Protein AF-A0A4S2LRG3-F1 (afdb_monomer_lite)

InterPro domains:
  IPR056852 A-kinase anchor protein 17A/B [PTHR12484] (19-216)

Radius of gyration: 54.07 Å; chains: 1; bounding box: 150×63×189 Å

Sequence (491 aa):
MDLGTNTERVDGAPELRVLAKAYNLYLKPIARVNLTVQLPTLHDTSGQIRSFTTWEVIEKLRQLCPGILSPPTNIRVLRTTREFVRLIAELECKADVKRVVTSLDSQYIKLSGFPQNLHVRASEASPDCPRRHDWESFFRDAKDMDETKPGERPDTLLISGLPVRWFAQSSVPDVNKGIPITDQKLDRPNLSVVKAVFETFGAVRVVDIPMLDPVQNPSCVDEYLDELSGVPSTQLARPPEPVKNGSKEETVGGFGKIGPDTISVVTNDVRMLSRIPDSIINATLGSVSPDEQSKSSSTLSPLTFEAYVQYSDYTGFTKAMEGLRGQKLVYAPEHATAPASLNDVAKTKLYFTAELKLDFDRNKHLSKSAIYARQTERKRLIQIAHHRREEAKVAAEAEAERRRLIEESKRKAEERRRAETLALEAEQAAKRAAKAERKKQRAIERCKQEKDSLLKQKIMLDERRRLLAMRKVEAIRLVTFLFKRIQLLRR

Organism: Opisthorchis felineus (NCBI:txid147828)

Secondary structure (DSSP, 8-state):
----------TTS--PEEEEGGGTEEEEE-EEEEEEEEPPPS--TT-------HHHHHHHHHHHSHHHHSTT-EEEEEEE-SSEEEEEEEESSHHHHHHHHHHHTTEEE--TT-SSPEEEEEEEPPPSS--HHHHHHHHHH-TT--TTSTTSSTTEEEEEEEEGGGGS------TT------GGGTTS--HHHHHHHHGGGS-EEEEE-GGG-TTT-GGGHHHHHHHHHSS-GGGS-PPPPPP----------------TTSEEEE-S-GGGGGGS-HHHHHHHH----GGGTT-----PPPSEEEEEEEESSHHHHHHHHHHHTTEEEEE--SS----TT-TTTTTS--EEEEEPEEEE-SS-TTSHHHHHHHHHHHHHHHHHHHHHHHHHHHHHHHHHHHHHHHHHHHHHHHHHHHHHHHHHHHHHHHHHHHHHHHHHHHHHHHHHHHHHHHHHHHHHHHHHHHHHHHHHHHHHHHHHHHHHHHHTT--

Foldseek 3Di:
DDPPQPQDPPPPAPRWGDLDVVLQKTKAFWWKKKKKKFADQPDDPPPDDDDFDVVQVLVQLCVLPVVWSPPPWDKAFPDDDSTITIIMTTGRDNVVLVVSQVRQAQDWGDTPPDPDTIGMHMDTDFFQEDDPCRQVVLLVVDPPADCVFFLSHLFKKKKWLAFAQSQADDDPPPVPDPDPDPPVRSSGGDLVSVLVSLCSLPAWDDKDFQCCQCLNHVVCLQVVLCVLLVHHPVPDDDDDDDDDDDDDDDDPPPPDDDDPPFKDKDDPDPVCVVVDPVVLVCSRQNDPDPPPPPDPDDDDDDRITMMMTGHPDSSSSNSSSVVPGSIKMKRWDPFRPDPPPDVPPRPGTMIMTGDMHMYTDPPSCVTPVNVVVSVVVVVVSSVVSNVSNVVVVVVVVVVVVVVVVVVVVVVVVVVVVVVVVVVVVVVVVVVVVVVVVVVVVVVVVVVVVVVVVVVVVVVVVVVVVVVVVVVVVVVVVVVVVVVVVVVVPPD

Structure (mmCIF, N/CA/C/O backbone):
data_AF-A0A4S2LRG3-F1
#
_entry.id   AF-A0A4S2LRG3-F1
#
loop_
_atom_site.group_PDB
_atom_site.id
_atom_site.type_symbol
_atom_site.label_atom_id
_atom_site.label_alt_id
_atom_site.label_comp_id
_atom_site.label_asym_id
_atom_site.label_entity_id
_atom_site.label_seq_id
_atom_site.pdbx_PDB_ins_code
_atom_site.Cartn_x
_atom_site.Cartn_y
_atom_site.Cartn_z
_atom_site.occupancy
_atom_site.B_iso_or_equiv
_atom_site.auth_seq_id
_atom_site.auth_comp_id
_atom_site.auth_asym_id
_atom_site.auth_atom_id
_atom_site.pdbx_PDB_model_num
ATOM 1 N N . MET A 1 1 ? -30.121 -10.579 9.349 1.00 28.56 1 MET A N 1
ATOM 2 C CA . MET A 1 1 ? -29.951 -11.864 8.645 1.00 28.56 1 MET A CA 1
ATOM 3 C C . MET A 1 1 ? -28.549 -12.337 8.941 1.00 28.56 1 MET A C 1
ATOM 5 O O . MET A 1 1 ? -27.613 -11.598 8.650 1.00 28.56 1 MET A O 1
ATOM 9 N N . ASP A 1 2 ? -28.457 -13.475 9.622 1.00 28.33 2 ASP A N 1
ATOM 10 C CA . ASP A 1 2 ? -27.223 -14.087 10.108 1.00 28.33 2 ASP A CA 1
ATOM 11 C C . ASP A 1 2 ? -26.171 -14.189 9.006 1.00 28.33 2 ASP A C 1
ATOM 13 O O . ASP A 1 2 ? -26.384 -14.822 7.972 1.00 28.33 2 ASP A O 1
ATOM 17 N N . LEU A 1 3 ? -25.011 -13.579 9.246 1.00 35.19 3 LEU A N 1
ATOM 18 C CA . LEU A 1 3 ? -23.785 -14.004 8.590 1.00 35.19 3 LEU A CA 1
ATOM 19 C C . LEU A 1 3 ? -23.513 -15.408 9.124 1.00 35.19 3 LEU A C 1
ATOM 21 O O . LEU A 1 3 ? -23.169 -15.537 10.294 1.00 35.19 3 LEU A O 1
ATOM 25 N N . GLY A 1 4 ? -23.711 -16.438 8.298 1.00 33.06 4 GLY A N 1
ATOM 26 C CA . GLY A 1 4 ? -23.387 -17.820 8.643 1.00 33.06 4 GLY A CA 1
ATOM 27 C C . GLY A 1 4 ? -21.977 -17.893 9.221 1.00 33.06 4 GLY A C 1
ATOM 28 O O . GLY A 1 4 ? -20.984 -17.754 8.505 1.00 33.06 4 GLY A O 1
ATOM 29 N N . THR A 1 5 ? -21.896 -18.036 10.540 1.00 41.25 5 THR A N 1
ATOM 30 C CA . THR A 1 5 ? -20.653 -18.122 11.290 1.00 41.25 5 THR A CA 1
ATOM 31 C C . THR A 1 5 ? -20.054 -19.497 11.038 1.00 41.25 5 THR A C 1
ATOM 33 O O . THR A 1 5 ? -20.240 -20.416 11.830 1.00 41.25 5 THR A O 1
ATOM 36 N N . ASN A 1 6 ? -19.325 -19.655 9.932 1.00 38.19 6 ASN A N 1
ATOM 37 C CA . ASN A 1 6 ? -18.366 -20.749 9.791 1.00 38.19 6 ASN A CA 1
ATOM 38 C C . ASN A 1 6 ? -17.180 -20.460 10.724 1.00 38.19 6 ASN A C 1
ATOM 40 O O . ASN A 1 6 ? -16.101 -20.045 10.306 1.00 38.19 6 ASN A O 1
ATOM 44 N N . THR A 1 7 ? -17.420 -20.604 12.025 1.00 44.03 7 THR A N 1
ATOM 45 C CA . THR A 1 7 ? -16.386 -20.699 13.050 1.00 44.03 7 THR A CA 1
ATOM 46 C C . THR A 1 7 ? -15.772 -22.089 12.946 1.00 44.03 7 THR A C 1
ATOM 48 O O . THR A 1 7 ? -16.268 -23.037 13.554 1.00 44.03 7 THR A O 1
ATOM 51 N N . GLU A 1 8 ? -14.711 -22.236 12.153 1.00 41.97 8 GLU A N 1
ATOM 52 C CA . GLU A 1 8 ? -13.835 -23.402 12.277 1.00 41.97 8 GLU A CA 1
ATOM 53 C C . GLU A 1 8 ? -13.105 -23.278 13.624 1.00 41.97 8 GLU A C 1
ATOM 55 O O . GLU A 1 8 ? -12.247 -22.414 13.811 1.00 41.97 8 GLU A O 1
ATOM 60 N N . ARG A 1 9 ? -13.466 -24.128 14.595 1.00 40.38 9 ARG A N 1
ATOM 61 C CA . ARG A 1 9 ? -12.623 -24.367 15.771 1.00 40.38 9 ARG A CA 1
ATOM 62 C C . ARG A 1 9 ? -11.383 -25.103 15.284 1.00 40.38 9 ARG A C 1
ATOM 64 O O . ARG A 1 9 ? -11.402 -26.316 15.123 1.00 40.38 9 ARG A O 1
ATOM 71 N N . VAL A 1 10 ? -10.326 -24.355 14.997 1.00 42.59 10 VAL A N 1
ATOM 72 C CA . VAL A 1 10 ? -9.003 -24.933 14.777 1.00 42.59 10 VAL A CA 1
ATOM 73 C C . VAL A 1 10 ? -8.504 -25.422 16.136 1.00 42.59 10 VAL A C 1
ATOM 75 O O . VAL A 1 10 ? -8.429 -24.626 17.074 1.00 42.59 10 VAL A O 1
ATOM 78 N N . ASP A 1 11 ? -8.233 -26.724 16.256 1.00 37.50 11 ASP A N 1
ATOM 79 C CA . ASP A 1 11 ? -7.818 -27.363 17.509 1.00 37.50 11 ASP A CA 1
ATOM 80 C C . ASP A 1 11 ? -6.707 -26.558 18.205 1.00 37.50 11 ASP A C 1
ATOM 82 O O . ASP A 1 11 ? -5.617 -26.356 17.667 1.00 37.50 11 ASP A O 1
ATOM 86 N N . GLY A 1 12 ? -7.017 -26.060 19.405 1.00 45.53 12 GLY A N 1
ATOM 87 C CA . GLY A 1 12 ? -6.081 -25.341 20.269 1.00 45.53 12 GLY A CA 1
ATOM 88 C C . GLY A 1 12 ? -5.870 -23.844 19.993 1.00 45.53 12 GLY A C 1
ATOM 89 O O . GLY A 1 12 ? -5.020 -23.265 20.663 1.00 45.53 12 GLY A O 1
ATOM 90 N N . ALA A 1 13 ? -6.601 -23.193 19.076 1.00 50.12 13 ALA A N 1
ATOM 91 C CA . ALA A 1 13 ? -6.472 -21.749 18.813 1.00 50.12 13 ALA A CA 1
ATOM 92 C C . ALA A 1 13 ? -7.744 -20.942 19.191 1.00 50.12 13 ALA A C 1
ATOM 94 O O . ALA A 1 13 ? -8.863 -21.430 19.015 1.00 50.12 13 ALA A O 1
ATOM 95 N N . PRO A 1 14 ? -7.607 -19.698 19.701 1.00 55.19 14 PRO A N 1
ATOM 96 C CA . PRO A 1 14 ? -8.729 -18.860 20.138 1.00 55.19 14 PRO A CA 1
ATOM 97 C C . PRO A 1 14 ? -9.589 -18.396 18.952 1.00 55.19 14 PRO A C 1
ATOM 99 O O . PRO A 1 14 ? -9.054 -17.805 18.026 1.00 55.19 14 PRO A O 1
ATOM 102 N N . GLU A 1 15 ? -10.903 -18.649 19.012 1.00 67.88 15 GLU A N 1
ATOM 103 C CA . GLU A 1 15 ? -12.010 -18.086 18.202 1.00 67.88 15 GLU A CA 1
ATOM 104 C C . GLU A 1 15 ? -11.598 -17.288 16.938 1.00 67.88 15 GLU A C 1
ATOM 106 O O . GLU A 1 15 ? -11.771 -16.070 16.861 1.00 67.88 15 GLU A O 1
ATOM 111 N N . LEU A 1 16 ? -11.023 -17.972 15.940 1.00 82.50 16 LEU A N 1
ATOM 112 C CA . LEU A 1 16 ? -10.640 -17.357 14.667 1.00 82.50 16 LEU A CA 1
ATOM 113 C C . LEU A 1 16 ? -11.840 -17.325 13.719 1.00 82.50 16 LEU A C 1
ATOM 115 O O . LEU A 1 16 ? -12.478 -18.344 13.457 1.00 82.50 16 LEU A O 1
ATOM 119 N N . ARG A 1 17 ? -12.122 -16.151 13.153 1.00 89.06 17 ARG A N 1
ATOM 120 C CA . ARG A 1 17 ? -13.144 -15.971 12.117 1.00 89.06 17 ARG A CA 1
ATOM 121 C C . ARG A 1 17 ? -12.485 -15.922 10.746 1.00 89.06 17 ARG A C 1
ATOM 123 O O . ARG A 1 17 ? -11.589 -15.114 10.530 1.00 89.06 17 ARG A O 1
ATOM 130 N N . VAL A 1 18 ? -12.935 -16.746 9.804 1.00 91.19 18 VAL A N 1
ATOM 131 C CA . VAL A 1 18 ? -12.402 -16.736 8.432 1.00 91.19 18 VAL A CA 1
ATOM 132 C C . VAL A 1 18 ? -12.668 -15.377 7.773 1.00 91.19 18 VAL A C 1
ATOM 134 O O . VAL A 1 18 ? -13.807 -14.909 7.768 1.00 91.19 18 VAL A O 1
ATOM 137 N N . LEU A 1 19 ? -11.623 -14.756 7.215 1.00 93.75 19 LEU A N 1
ATOM 138 C CA . LEU A 1 19 ? -11.744 -13.569 6.359 1.00 93.75 19 LEU A CA 1
ATOM 139 C C . LEU A 1 19 ? -11.605 -13.952 4.886 1.00 93.75 19 LEU A C 1
ATOM 141 O O . LEU A 1 19 ? -12.474 -13.629 4.080 1.00 93.75 19 LEU A O 1
ATOM 145 N N . ALA A 1 20 ? -10.527 -14.660 4.549 1.00 91.31 20 ALA A N 1
ATOM 146 C CA . ALA A 1 20 ? -10.283 -15.168 3.209 1.00 91.31 20 ALA A CA 1
ATOM 147 C C . ALA A 1 20 ? -9.415 -16.432 3.273 1.00 91.31 20 ALA A C 1
ATOM 149 O O . ALA A 1 20 ? -8.184 -16.366 3.328 1.00 91.31 20 ALA A O 1
ATOM 150 N N . LYS A 1 21 ? -10.071 -17.601 3.252 1.00 87.19 21 LYS A N 1
ATOM 151 C CA . LYS A 1 21 ? -9.407 -18.912 3.373 1.00 87.19 21 LYS A CA 1
ATOM 152 C C . LYS A 1 21 ? -8.373 -19.148 2.271 1.00 87.19 21 LYS A C 1
ATOM 154 O O . LYS A 1 21 ? -7.278 -19.602 2.566 1.00 87.19 21 LYS A O 1
ATOM 159 N N . ALA A 1 22 ? -8.673 -18.732 1.037 1.00 87.56 22 ALA A N 1
ATOM 160 C CA . ALA A 1 22 ? -7.764 -18.847 -0.108 1.00 87.56 22 ALA A CA 1
ATOM 161 C C . ALA A 1 22 ? -6.409 -18.138 0.090 1.00 87.56 22 ALA A C 1
ATOM 163 O O . ALA A 1 22 ? -5.429 -18.503 -0.550 1.00 87.56 22 ALA A O 1
ATOM 164 N N . TYR A 1 23 ? -6.351 -17.145 0.983 1.00 88.25 23 TYR A N 1
ATOM 165 C CA . TYR A 1 23 ? -5.138 -16.394 1.310 1.00 88.25 23 TYR A CA 1
ATOM 166 C C . TYR A 1 23 ? -4.639 -16.675 2.732 1.00 88.25 23 TYR A C 1
ATOM 168 O O . TYR A 1 23 ? -3.760 -15.974 3.222 1.00 88.25 23 TYR A O 1
ATOM 176 N N . ASN A 1 24 ? -5.188 -17.690 3.411 1.00 88.94 24 ASN A N 1
ATOM 177 C CA . ASN A 1 24 ? -4.876 -18.024 4.802 1.00 88.94 24 ASN A CA 1
ATOM 178 C C . ASN A 1 24 ? -5.083 -16.853 5.783 1.00 88.94 24 ASN A C 1
ATOM 180 O O . ASN A 1 24 ? -4.362 -16.737 6.777 1.00 88.94 24 ASN A O 1
ATOM 184 N N . LEU A 1 25 ? -6.066 -15.988 5.509 1.00 91.56 25 LEU A N 1
ATOM 185 C CA . LEU A 1 25 ? -6.374 -14.812 6.322 1.00 91.56 25 LEU A CA 1
ATOM 186 C C . LEU A 1 25 ? -7.616 -15.027 7.187 1.00 91.56 25 LEU A C 1
ATOM 188 O O . LEU A 1 25 ? -8.695 -15.397 6.710 1.00 91.56 25 LEU A O 1
ATOM 192 N N . TYR A 1 26 ? -7.462 -14.718 8.467 1.00 92.50 26 TYR A N 1
ATOM 193 C CA . TYR A 1 26 ? -8.459 -14.866 9.519 1.00 92.50 26 TYR A CA 1
ATOM 194 C C . TYR A 1 26 ? -8.499 -13.598 10.379 1.00 92.50 26 TYR A C 1
ATOM 196 O O . TYR A 1 26 ? -7.645 -12.720 10.270 1.00 92.50 26 TYR A O 1
ATOM 204 N N . LEU A 1 27 ? -9.498 -13.492 11.246 1.00 92.12 27 LEU A N 1
ATOM 205 C CA . LEU A 1 27 ? -9.680 -12.388 12.178 1.00 92.12 27 LEU A CA 1
ATOM 206 C C . LEU A 1 27 ? -9.760 -12.921 13.602 1.00 92.12 27 LEU A C 1
ATOM 208 O O . LEU A 1 27 ? -10.456 -13.905 13.860 1.00 92.12 27 LEU A O 1
ATOM 212 N N . LYS A 1 28 ? -9.072 -12.238 14.517 1.00 89.31 28 LYS A N 1
ATOM 213 C CA . LYS A 1 28 ? -9.122 -12.495 15.958 1.00 89.31 28 LYS A CA 1
ATOM 214 C C . LYS A 1 28 ? -9.627 -11.246 16.684 1.00 89.31 28 LYS A C 1
ATOM 216 O O . LYS A 1 28 ? -9.049 -10.177 16.474 1.00 89.31 28 LYS A O 1
ATOM 221 N N . PRO A 1 29 ? -10.623 -11.348 17.580 1.00 89.44 29 PRO A N 1
ATOM 222 C CA . PRO A 1 29 ? -11.074 -10.198 18.352 1.00 89.44 29 PRO A CA 1
ATOM 223 C C . PRO A 1 29 ? -9.948 -9.598 19.199 1.00 89.44 29 PRO A C 1
ATOM 225 O O . PRO A 1 29 ? -9.238 -10.310 19.908 1.00 89.44 29 PRO A O 1
ATOM 228 N N . ILE A 1 30 ? -9.807 -8.273 19.163 1.00 88.69 30 ILE A N 1
ATOM 229 C CA . ILE A 1 30 ? -8.940 -7.535 20.082 1.00 88.69 30 ILE A CA 1
ATOM 230 C C . ILE A 1 30 ? -9.602 -7.570 21.459 1.00 88.69 30 ILE A C 1
ATOM 232 O O . ILE A 1 30 ? -10.687 -7.021 21.655 1.00 88.69 30 ILE A O 1
ATOM 236 N N . ALA A 1 31 ? -8.939 -8.218 22.410 1.00 89.69 31 ALA A N 1
ATOM 237 C CA . ALA A 1 31 ? -9.363 -8.311 23.796 1.00 89.69 31 ALA A CA 1
ATOM 238 C C . ALA A 1 31 ? -8.388 -7.497 24.658 1.00 89.69 31 ALA A C 1
ATOM 240 O O . ALA A 1 31 ? -7.274 -7.931 24.937 1.00 89.69 31 ALA A O 1
ATOM 241 N N . ARG A 1 32 ? -8.779 -6.272 25.027 1.00 92.19 32 ARG A N 1
ATOM 242 C CA . ARG A 1 32 ? -7.935 -5.336 25.785 1.00 92.19 32 ARG A CA 1
ATOM 243 C C . ARG A 1 32 ? -8.690 -4.738 26.964 1.00 92.19 32 ARG A C 1
ATOM 245 O O . ARG A 1 32 ? -9.857 -4.374 26.837 1.00 92.19 32 ARG A O 1
ATOM 252 N N . VAL A 1 33 ? -8.001 -4.598 28.094 1.00 94.81 33 VAL A N 1
ATOM 253 C CA . VAL A 1 33 ? -8.530 -3.967 29.310 1.00 94.81 33 VAL A CA 1
ATOM 254 C C . VAL A 1 33 ? -7.688 -2.749 29.658 1.00 94.81 33 VAL A C 1
ATOM 256 O O . VAL A 1 33 ? -6.473 -2.853 29.810 1.00 94.81 33 VAL A O 1
ATOM 259 N N . ASN A 1 34 ? -8.345 -1.604 29.820 1.00 95.38 34 ASN A N 1
ATOM 260 C CA . ASN A 1 34 ? -7.752 -0.403 30.387 1.00 95.38 34 ASN A CA 1
ATOM 261 C C . ASN A 1 34 ? -7.806 -0.489 31.912 1.00 95.38 34 ASN A C 1
ATOM 263 O O . ASN A 1 34 ? -8.888 -0.527 32.502 1.00 95.38 34 ASN A O 1
ATOM 267 N N . LEU A 1 35 ? -6.636 -0.477 32.541 1.00 95.12 35 LEU A N 1
ATOM 268 C CA . LEU A 1 35 ? -6.467 -0.485 33.988 1.00 95.12 35 LEU A CA 1
ATOM 269 C C . LEU A 1 35 ? -5.961 0.889 34.419 1.00 95.12 35 LEU A C 1
ATOM 271 O O . LEU A 1 35 ? -4.938 1.362 33.933 1.00 95.12 35 LEU A O 1
ATOM 275 N N . THR A 1 36 ? -6.679 1.555 35.315 1.00 95.06 36 THR A N 1
ATOM 276 C CA . THR A 1 36 ? -6.265 2.840 35.883 1.00 95.06 36 THR A CA 1
ATOM 277 C C . THR A 1 36 ? -6.122 2.697 37.384 1.00 95.06 36 THR A C 1
ATOM 279 O O . THR A 1 36 ? -7.094 2.393 38.065 1.00 95.06 36 THR A O 1
ATOM 282 N N . VAL A 1 37 ? -4.927 2.956 37.900 1.00 93.50 37 VAL A N 1
ATOM 283 C CA . VAL A 1 37 ? -4.667 3.018 39.339 1.00 93.50 37 VAL A CA 1
ATOM 284 C C . VAL A 1 37 ? -4.560 4.478 39.732 1.00 93.50 37 VAL A C 1
ATOM 286 O O . VAL A 1 37 ? -3.695 5.189 39.218 1.00 93.50 37 VAL A O 1
ATOM 289 N N . GLN A 1 38 ? -5.450 4.932 40.608 1.00 89.38 38 GLN A N 1
ATOM 290 C CA . GLN A 1 38 ? -5.419 6.292 41.128 1.00 89.38 38 GLN A CA 1
ATOM 291 C C . GLN A 1 38 ? -4.355 6.392 42.220 1.00 89.38 38 GLN A C 1
ATOM 293 O O . GLN A 1 38 ? -4.347 5.614 43.173 1.00 89.38 38 GLN A O 1
ATOM 298 N N . LEU A 1 39 ? -3.441 7.340 42.056 1.00 82.69 39 LEU A N 1
ATOM 299 C CA . LEU A 1 39 ? -2.375 7.615 43.005 1.00 82.69 39 LEU A CA 1
ATOM 300 C C . LEU A 1 39 ? -2.844 8.694 43.989 1.00 82.69 39 LEU A C 1
ATOM 302 O O . LEU A 1 39 ? -3.579 9.602 43.589 1.00 82.69 39 LEU A O 1
ATOM 306 N N . PRO A 1 40 ? -2.419 8.647 45.260 1.00 69.38 40 PRO A N 1
ATOM 307 C CA . PRO A 1 40 ? -2.691 9.724 46.192 1.00 69.38 40 PRO A CA 1
ATOM 308 C C . PRO A 1 40 ? -1.878 10.948 45.770 1.00 69.38 40 PRO A C 1
ATOM 310 O O . PRO A 1 40 ? -0.726 10.820 45.348 1.00 69.38 40 PRO A O 1
ATOM 313 N N . THR A 1 41 ? -2.434 12.145 45.946 1.00 62.47 41 THR A N 1
ATOM 314 C CA . THR A 1 41 ? -1.629 13.370 45.930 1.00 62.47 41 THR A CA 1
ATOM 315 C C . THR A 1 41 ? -0.539 13.219 46.991 1.00 62.47 41 THR A C 1
ATOM 317 O O . THR A 1 41 ? -0.866 13.015 48.158 1.00 62.47 41 THR A O 1
ATOM 320 N N . LEU A 1 42 ? 0.730 13.243 46.573 1.00 54.38 42 LEU A N 1
ATOM 321 C CA . LEU A 1 42 ? 1.937 13.005 47.379 1.00 54.38 42 LEU A CA 1
ATOM 322 C C . LEU A 1 42 ? 2.124 14.048 48.499 1.00 54.38 42 LEU A C 1
ATOM 324 O O . LEU A 1 42 ? 3.062 14.841 48.484 1.00 54.38 42 LEU A O 1
ATOM 328 N N . HIS A 1 43 ? 1.233 14.048 49.479 1.00 52.16 43 HIS A N 1
ATOM 329 C CA . HIS A 1 43 ? 1.339 14.832 50.695 1.00 52.16 43 HIS A CA 1
ATOM 330 C C . HIS A 1 43 ? 1.276 13.852 51.854 1.00 52.16 43 HIS A C 1
ATOM 332 O O . HIS A 1 43 ? 0.204 13.516 52.348 1.00 52.16 43 HIS A O 1
ATOM 338 N N . ASP A 1 44 ? 2.445 13.348 52.239 1.00 48.53 44 ASP A N 1
ATOM 339 C CA . ASP A 1 44 ? 2.596 12.760 53.558 1.00 48.53 44 ASP A CA 1
ATOM 340 C C . ASP A 1 44 ? 3.094 13.850 54.509 1.00 48.53 44 ASP A C 1
ATOM 342 O O . ASP A 1 44 ? 4.033 14.591 54.202 1.00 48.53 44 ASP A O 1
ATOM 346 N N . THR A 1 45 ? 2.469 13.920 55.679 1.00 51.72 45 THR A N 1
ATOM 347 C CA . THR A 1 45 ? 2.742 14.839 56.797 1.00 51.72 45 THR A CA 1
ATOM 348 C C . THR A 1 45 ? 4.164 14.658 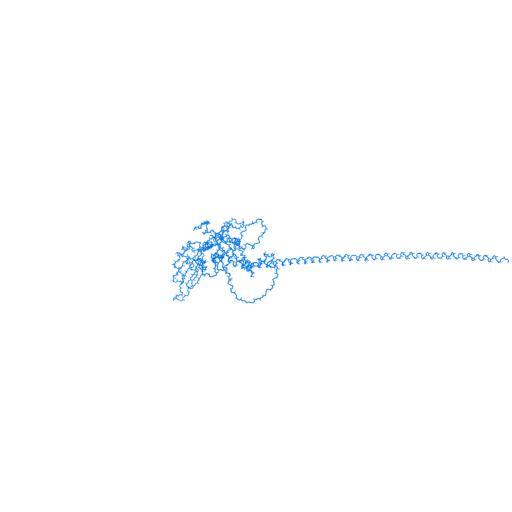57.375 1.00 51.72 45 THR A C 1
ATOM 350 O O . THR A 1 45 ? 4.555 15.350 58.309 1.00 51.72 45 THR A O 1
ATOM 353 N N . SER A 1 46 ? 4.951 13.729 56.818 1.00 55.97 46 SER A N 1
ATOM 354 C CA . SER A 1 46 ? 6.278 13.286 57.259 1.00 55.97 46 SER A CA 1
ATOM 355 C C . SER A 1 46 ? 7.454 13.804 56.412 1.00 55.97 46 SER A C 1
ATOM 357 O O . SER A 1 46 ? 8.608 13.553 56.756 1.00 55.97 46 SER A O 1
ATOM 359 N N . GLY A 1 47 ? 7.201 14.494 55.291 1.00 54.47 47 GLY A N 1
ATOM 360 C CA . GLY A 1 47 ? 8.258 15.076 54.448 1.00 54.47 47 GLY A CA 1
ATOM 361 C C . GLY A 1 47 ? 9.136 14.074 53.677 1.00 54.47 47 GLY A C 1
ATOM 362 O O . GLY A 1 47 ? 10.075 14.491 52.999 1.00 54.47 47 GLY A O 1
ATOM 363 N N . GLN A 1 48 ? 8.854 12.766 53.728 1.00 56.69 48 GLN A N 1
ATOM 364 C CA . GLN A 1 48 ? 9.573 11.766 52.932 1.00 56.69 48 GLN A CA 1
ATOM 365 C C . GLN A 1 48 ? 8.966 11.596 51.534 1.00 56.69 48 GLN A C 1
ATOM 367 O O . GLN A 1 48 ? 7.793 11.260 51.376 1.00 56.69 48 GLN A O 1
ATOM 372 N N . ILE A 1 49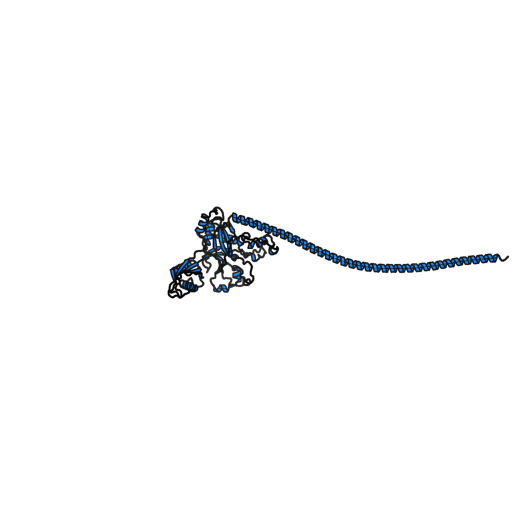 ? 9.804 11.733 50.503 1.00 55.50 49 ILE A N 1
ATOM 373 C CA . ILE A 1 49 ? 9.464 11.376 49.121 1.00 55.50 49 ILE A CA 1
ATOM 374 C C . ILE A 1 49 ? 9.512 9.851 49.004 1.00 55.50 49 ILE A C 1
ATOM 376 O O . ILE A 1 49 ? 10.588 9.254 48.974 1.00 55.50 49 ILE A O 1
ATOM 380 N N . ARG A 1 50 ? 8.345 9.208 48.936 1.00 64.44 50 ARG A N 1
ATOM 381 C CA . ARG A 1 50 ? 8.238 7.772 48.654 1.00 64.44 50 ARG A CA 1
ATOM 382 C C . ARG A 1 50 ? 7.929 7.563 47.179 1.00 64.44 50 ARG A C 1
ATOM 384 O O . ARG A 1 50 ? 7.027 8.190 46.630 1.00 64.44 50 ARG A O 1
ATOM 391 N N . SER A 1 51 ? 8.711 6.704 46.536 1.00 70.19 51 SER A N 1
ATOM 392 C CA . SER A 1 51 ? 8.524 6.313 45.139 1.00 70.19 51 SER A CA 1
ATOM 393 C C . SER A 1 51 ? 7.947 4.901 45.076 1.00 70.19 51 SER A C 1
ATOM 395 O O . SER A 1 51 ? 8.242 4.070 45.930 1.00 70.19 51 SER A O 1
ATOM 397 N N . PHE A 1 52 ? 7.108 4.638 44.078 1.00 80.38 52 PHE A N 1
ATOM 398 C CA . PHE A 1 52 ? 6.667 3.291 43.720 1.00 80.38 52 PHE A CA 1
ATOM 399 C C . PHE A 1 52 ? 7.185 2.965 42.320 1.00 80.38 52 PHE A C 1
ATOM 401 O O . PHE A 1 52 ? 7.453 3.862 41.516 1.00 80.38 52 PHE A O 1
ATOM 408 N N . THR A 1 53 ? 7.297 1.676 42.009 1.00 85.88 53 THR A N 1
ATOM 409 C CA . THR A 1 53 ? 7.646 1.230 40.657 1.00 85.88 53 THR A CA 1
ATOM 410 C C . THR A 1 53 ? 6.392 0.801 39.909 1.00 85.88 53 THR A C 1
ATOM 412 O O . THR A 1 53 ? 5.485 0.195 40.479 1.00 85.88 53 THR A O 1
ATOM 415 N N . THR A 1 54 ? 6.330 1.069 38.604 1.00 88.06 54 THR A N 1
ATOM 416 C CA . THR A 1 54 ? 5.195 0.605 37.793 1.00 88.06 54 THR A CA 1
ATOM 417 C C . THR A 1 54 ? 5.108 -0.922 37.749 1.00 88.06 54 THR A C 1
ATOM 419 O O . THR A 1 54 ? 4.018 -1.474 37.633 1.00 88.06 54 THR A O 1
ATOM 422 N N . TRP A 1 55 ? 6.243 -1.610 37.898 1.00 89.25 55 TRP A N 1
ATOM 423 C CA . TRP A 1 55 ? 6.294 -3.061 38.057 1.00 89.25 55 TRP A CA 1
ATOM 424 C C . TRP A 1 55 ? 5.504 -3.543 39.278 1.00 89.25 55 TRP A C 1
ATOM 426 O O . TRP A 1 55 ? 4.702 -4.462 39.155 1.00 89.25 55 TRP A O 1
ATOM 436 N N . GLU A 1 56 ? 5.664 -2.896 40.436 1.00 89.81 56 GLU A N 1
ATOM 437 C CA . GLU A 1 56 ? 4.917 -3.258 41.645 1.00 89.81 56 GLU A CA 1
ATOM 438 C C . GLU A 1 56 ? 3.404 -3.107 41.451 1.00 89.81 56 GLU A C 1
ATOM 440 O O . GLU A 1 56 ? 2.631 -3.969 41.871 1.00 89.81 56 GLU A O 1
ATOM 445 N N . VAL A 1 57 ? 2.980 -2.043 40.762 1.00 90.94 57 VAL A N 1
ATOM 446 C CA . VAL A 1 57 ? 1.573 -1.846 40.390 1.00 90.94 57 VAL A CA 1
ATOM 447 C C . VAL A 1 57 ? 1.081 -3.015 39.537 1.00 90.94 57 VAL A C 1
ATOM 449 O O . VAL A 1 57 ? 0.029 -3.579 39.828 1.00 90.94 57 VAL A O 1
ATOM 452 N N . ILE A 1 58 ? 1.850 -3.417 38.521 1.00 92.25 58 ILE A N 1
ATOM 453 C CA . ILE A 1 58 ? 1.517 -4.559 37.659 1.00 92.25 58 ILE A CA 1
ATOM 454 C C . ILE A 1 58 ? 1.403 -5.847 38.484 1.00 92.25 58 ILE A C 1
ATOM 456 O O . ILE A 1 58 ? 0.404 -6.547 38.362 1.00 92.25 58 ILE A O 1
ATOM 460 N N . GLU A 1 59 ? 2.361 -6.141 39.362 1.00 92.31 59 GLU A N 1
ATOM 461 C CA . GLU A 1 59 ? 2.331 -7.337 40.217 1.00 92.31 59 GLU A CA 1
ATOM 462 C C . GLU A 1 59 ? 1.118 -7.364 41.153 1.00 92.31 59 GLU A C 1
ATOM 464 O O . GLU A 1 59 ? 0.470 -8.399 41.315 1.00 92.31 59 GLU A O 1
ATOM 469 N N . LYS A 1 60 ? 0.747 -6.218 41.730 1.00 91.75 60 LYS A N 1
ATOM 470 C CA . LYS A 1 60 ? -0.463 -6.116 42.555 1.00 91.75 60 LYS A CA 1
ATOM 471 C C . LYS A 1 60 ? -1.735 -6.333 41.745 1.00 91.75 60 LYS A C 1
ATOM 473 O O . LYS A 1 60 ? -2.635 -7.020 42.219 1.00 91.75 60 LYS A O 1
ATOM 478 N N . LEU A 1 61 ? -1.799 -5.823 40.516 1.00 92.50 61 LEU A N 1
ATOM 479 C CA . LEU A 1 61 ? -2.915 -6.094 39.607 1.00 92.50 61 LEU A CA 1
ATOM 480 C C . LEU A 1 61 ? -2.984 -7.585 39.234 1.00 92.50 61 LEU A C 1
ATOM 482 O O . LEU A 1 61 ? -4.075 -8.150 39.205 1.00 92.50 61 LEU A O 1
ATOM 486 N N . ARG A 1 62 ? -1.838 -8.252 39.032 1.00 93.25 62 ARG A N 1
ATOM 487 C CA . ARG A 1 62 ? -1.779 -9.707 38.796 1.00 93.25 62 ARG A CA 1
ATOM 488 C C . ARG A 1 62 ? -2.319 -10.511 39.977 1.00 93.25 62 ARG A C 1
ATOM 490 O O . ARG A 1 62 ? -3.048 -11.473 39.761 1.00 93.25 62 ARG A O 1
ATOM 497 N N . GLN A 1 63 ? -2.029 -10.090 41.209 1.00 90.88 63 GLN A N 1
ATOM 498 C CA . GLN A 1 63 ? -2.533 -10.738 42.429 1.00 90.88 63 GLN A CA 1
ATOM 499 C C . GLN A 1 63 ? -4.062 -10.671 42.565 1.00 90.88 63 GLN A C 1
ATOM 501 O O . GLN A 1 63 ? -4.647 -11.573 43.157 1.00 90.88 63 GLN A O 1
ATOM 506 N N . LEU A 1 64 ? -4.716 -9.646 42.004 1.00 89.25 64 LEU A N 1
ATOM 507 C CA . LEU A 1 64 ? -6.179 -9.521 42.034 1.00 89.25 64 LEU A CA 1
ATOM 508 C C . LEU A 1 64 ? -6.889 -10.476 41.064 1.00 89.25 64 LEU A C 1
ATOM 510 O O . LEU A 1 64 ? -8.037 -10.845 41.296 1.00 89.25 64 LEU A O 1
ATOM 514 N N . CYS A 1 65 ? -6.231 -10.888 39.977 1.00 90.00 65 CYS A N 1
ATOM 515 C CA . CYS A 1 65 ? -6.794 -11.844 39.021 1.00 90.00 65 CYS A CA 1
ATOM 516 C C . CYS A 1 65 ? -5.706 -12.785 38.471 1.00 90.00 65 CYS A C 1
ATOM 518 O O . CYS A 1 65 ? -5.355 -12.724 37.286 1.00 90.00 65 CYS A O 1
ATOM 520 N N . PRO A 1 66 ? -5.164 -13.683 39.316 1.00 86.69 66 PRO A N 1
ATOM 521 C CA . PRO A 1 66 ? -4.001 -14.492 38.964 1.00 86.69 66 PRO A CA 1
ATOM 522 C C . PRO A 1 66 ? -4.307 -15.509 37.862 1.00 86.69 66 PRO A C 1
ATOM 524 O O . PRO A 1 66 ? -3.421 -15.843 37.085 1.00 86.69 66 PRO A O 1
ATOM 527 N N . GLY A 1 67 ? -5.553 -15.968 37.726 1.00 85.75 67 GLY A N 1
ATOM 528 C CA . GLY A 1 67 ? -5.921 -16.931 36.683 1.00 85.75 67 GLY A CA 1
ATOM 529 C C . GLY A 1 67 ? -5.815 -16.393 35.250 1.00 85.75 67 GLY A C 1
ATOM 530 O O . GLY A 1 67 ? -5.760 -17.190 34.324 1.00 85.75 67 GLY A O 1
ATOM 531 N N . ILE A 1 68 ? -5.798 -15.067 35.059 1.00 86.44 68 ILE A N 1
ATOM 532 C CA . ILE A 1 68 ? -5.830 -14.430 33.728 1.00 86.44 68 ILE A CA 1
ATOM 533 C C . ILE A 1 68 ? -4.651 -13.472 33.530 1.00 86.44 68 ILE A C 1
ATOM 535 O O . ILE A 1 68 ? -4.068 -13.416 32.453 1.00 86.44 68 ILE A O 1
ATOM 539 N N . LEU A 1 69 ? -4.287 -12.695 34.554 1.00 87.38 69 LEU A N 1
ATOM 540 C CA . LEU A 1 69 ? -3.244 -11.669 34.440 1.00 87.38 69 LEU A CA 1
ATOM 541 C C . LEU A 1 69 ? -1.825 -12.195 34.709 1.00 87.38 69 LEU A C 1
ATOM 543 O O . LEU A 1 69 ? -0.858 -11.455 34.507 1.00 87.38 69 LEU A O 1
ATOM 547 N N . SER A 1 70 ? -1.677 -13.449 35.149 1.00 84.25 70 SER A N 1
ATOM 548 C CA . SER A 1 70 ? -0.357 -14.067 35.328 1.00 84.25 70 SER A CA 1
ATOM 549 C C . SER A 1 70 ? 0.428 -14.127 34.010 1.00 84.25 70 SER A C 1
ATOM 551 O O . SER A 1 70 ? -0.174 -14.168 32.935 1.00 84.25 70 SER A O 1
ATOM 553 N N . PRO A 1 71 ? 1.775 -14.131 34.056 1.00 81.44 71 PRO A N 1
ATOM 554 C CA . PRO A 1 71 ? 2.592 -14.336 32.862 1.00 81.44 71 PRO A CA 1
ATOM 555 C C . PRO A 1 71 ? 2.139 -15.593 32.094 1.00 81.44 71 PRO A C 1
ATOM 557 O O . PRO A 1 71 ? 1.891 -16.616 32.737 1.00 81.44 71 PRO A O 1
ATOM 560 N N . PRO A 1 72 ? 2.026 -15.542 30.752 1.00 77.25 72 PRO A N 1
ATOM 561 C CA . PRO A 1 72 ? 2.647 -14.577 29.835 1.00 77.25 72 PRO A CA 1
ATOM 562 C C . PRO A 1 72 ? 1.796 -13.343 29.454 1.00 77.25 72 PRO A C 1
ATOM 564 O O . PRO A 1 72 ? 2.168 -12.638 28.516 1.00 77.25 72 PRO A O 1
ATOM 567 N N . THR A 1 73 ? 0.693 -13.038 30.153 1.00 84.75 73 THR A N 1
ATOM 568 C CA . THR A 1 73 ? -0.194 -11.907 29.809 1.00 84.75 73 THR A CA 1
ATOM 569 C C . THR A 1 73 ? 0.553 -10.571 29.728 1.00 84.75 73 THR A C 1
ATOM 571 O O . THR A 1 73 ? 1.221 -10.131 30.675 1.00 84.75 73 THR A O 1
ATOM 574 N N . ASN A 1 74 ? 0.427 -9.911 28.574 1.00 86.00 74 ASN A N 1
ATOM 575 C CA . ASN A 1 74 ? 1.144 -8.683 28.263 1.00 86.00 74 ASN A CA 1
ATOM 576 C C . ASN A 1 74 ? 0.419 -7.475 28.880 1.00 86.00 74 ASN A C 1
ATOM 578 O O . ASN A 1 74 ? -0.713 -7.160 28.512 1.00 86.00 74 ASN A O 1
ATOM 582 N N . ILE A 1 75 ? 1.074 -6.803 29.832 1.00 91.00 75 ILE A N 1
ATOM 583 C CA . ILE A 1 75 ? 0.569 -5.588 30.481 1.00 91.00 75 ILE A CA 1
ATOM 584 C C . ILE A 1 75 ? 1.559 -4.459 30.208 1.00 91.00 75 ILE A C 1
ATOM 586 O O . ILE A 1 75 ? 2.724 -4.541 30.599 1.00 91.00 75 ILE A O 1
ATOM 590 N N . ARG A 1 76 ? 1.095 -3.397 29.547 1.00 91.06 76 ARG A N 1
ATOM 591 C CA . ARG A 1 76 ? 1.919 -2.251 29.138 1.00 91.06 76 ARG A CA 1
ATOM 592 C C . ARG A 1 76 ? 1.464 -0.984 29.824 1.00 91.06 76 ARG A C 1
ATOM 594 O O . ARG A 1 76 ? 0.276 -0.758 30.033 1.00 91.06 76 ARG A O 1
ATOM 601 N N . VAL A 1 77 ? 2.422 -0.122 30.124 1.00 91.12 77 VAL A N 1
ATOM 602 C CA . VAL A 1 77 ? 2.157 1.204 30.679 1.00 91.12 77 VAL A CA 1
ATOM 603 C C . VAL A 1 77 ? 1.816 2.141 29.527 1.00 91.12 77 VAL A C 1
ATOM 605 O O . VAL A 1 77 ? 2.637 2.346 28.639 1.00 91.12 77 VAL A O 1
ATOM 608 N N . LEU A 1 78 ? 0.610 2.705 29.536 1.00 90.94 78 LEU A N 1
ATOM 609 C CA . LEU A 1 78 ? 0.186 3.693 28.542 1.00 90.94 78 LEU A CA 1
ATOM 610 C C . LEU A 1 78 ? 0.588 5.107 28.952 1.00 90.94 78 LEU A C 1
ATOM 612 O O . LEU A 1 78 ? 1.027 5.908 28.129 1.00 90.94 78 LEU A O 1
ATOM 616 N N . ARG A 1 79 ? 0.371 5.446 30.225 1.00 91.69 79 ARG A N 1
ATOM 617 C CA . ARG A 1 79 ? 0.632 6.787 30.748 1.00 91.69 79 ARG A CA 1
ATOM 618 C C . ARG A 1 79 ? 0.812 6.741 32.255 1.00 91.69 79 ARG A C 1
ATOM 620 O O . ARG A 1 79 ? -0.037 6.199 32.955 1.00 91.69 79 ARG A O 1
ATOM 627 N N . THR A 1 80 ? 1.848 7.407 32.740 1.00 89.56 80 THR A N 1
ATOM 628 C CA . THR A 1 80 ? 2.069 7.640 34.169 1.00 89.56 80 THR A CA 1
ATOM 629 C C . THR A 1 80 ? 1.986 9.135 34.435 1.00 89.56 80 THR A C 1
ATOM 631 O O . THR A 1 80 ? 2.633 9.923 33.748 1.00 89.56 80 THR A O 1
ATOM 634 N N . THR A 1 81 ? 1.173 9.536 35.406 1.00 87.75 81 THR A N 1
ATOM 635 C CA . THR A 1 81 ? 1.077 10.915 35.900 1.00 87.75 81 THR A CA 1
ATOM 636 C C . THR A 1 81 ? 1.263 10.925 37.418 1.00 87.75 81 THR A C 1
ATOM 638 O O . THR A 1 81 ? 1.430 9.875 38.035 1.00 87.75 81 THR A O 1
ATOM 641 N N . ARG A 1 82 ? 1.237 12.112 38.037 1.00 80.81 82 ARG A N 1
ATOM 642 C CA . ARG A 1 82 ? 1.250 12.240 39.506 1.00 80.81 82 ARG A CA 1
ATOM 643 C C . ARG A 1 82 ? -0.048 11.758 40.163 1.00 80.81 82 ARG A C 1
ATOM 645 O O . ARG A 1 82 ? -0.041 11.464 41.348 1.00 80.81 82 ARG A O 1
ATOM 652 N N . GLU A 1 83 ? -1.136 11.692 39.401 1.00 84.88 83 GLU A N 1
ATOM 653 C CA . GLU A 1 83 ? -2.482 11.391 39.901 1.00 84.88 83 GLU A CA 1
ATOM 654 C C . GLU A 1 83 ? -2.934 9.972 39.559 1.00 84.88 83 GLU A C 1
ATOM 656 O O . GLU A 1 83 ? -3.814 9.426 40.220 1.00 84.88 83 GLU A O 1
ATOM 661 N N . PHE A 1 84 ? -2.377 9.359 38.513 1.00 89.38 84 PHE A N 1
ATOM 662 C CA . PHE A 1 84 ? -2.766 8.016 38.106 1.00 89.38 84 PHE A CA 1
ATOM 663 C C . PHE A 1 84 ? -1.712 7.316 37.245 1.00 89.38 84 PHE A C 1
ATOM 665 O O . PHE A 1 84 ? -0.921 7.938 36.533 1.00 89.38 84 PHE A O 1
ATOM 672 N N . VAL A 1 85 ? -1.788 5.987 37.227 1.00 91.88 85 VAL A N 1
ATOM 673 C CA . VAL A 1 85 ? -1.110 5.129 36.252 1.00 91.88 85 VAL A CA 1
ATOM 674 C C . VAL A 1 85 ? -2.165 4.466 35.376 1.00 91.88 85 VAL A C 1
ATOM 676 O O . VAL A 1 85 ? -3.059 3.797 35.887 1.00 91.88 85 VAL A O 1
ATOM 679 N N . ARG A 1 86 ? -2.070 4.645 34.056 1.00 93.69 86 ARG A N 1
ATOM 680 C CA . ARG A 1 86 ? -2.881 3.936 33.059 1.00 93.69 86 ARG A CA 1
ATOM 681 C C . ARG A 1 86 ? -2.057 2.837 32.417 1.00 93.69 86 ARG A C 1
ATOM 683 O O . ARG A 1 86 ? -0.996 3.100 31.848 1.00 93.69 86 ARG A O 1
ATOM 690 N N . LEU A 1 87 ? -2.587 1.629 32.471 1.00 94.69 87 LEU A N 1
ATOM 691 C CA . LEU A 1 87 ? -2.028 0.433 31.873 1.00 94.69 87 LEU A CA 1
ATOM 692 C C . LEU A 1 87 ? -3.044 -0.185 30.915 1.00 94.69 87 LEU A C 1
ATOM 694 O O . LEU A 1 87 ? -4.250 0.025 31.051 1.00 94.69 87 LEU A O 1
ATOM 698 N N . ILE A 1 88 ? -2.547 -0.963 29.964 1.00 93.38 88 ILE A N 1
ATOM 699 C CA . ILE A 1 88 ? -3.358 -1.785 29.077 1.00 93.38 88 ILE A CA 1
ATOM 700 C C . ILE A 1 88 ? -2.916 -3.236 29.201 1.00 93.38 88 ILE A C 1
ATOM 702 O O . ILE A 1 88 ? -1.724 -3.530 29.114 1.00 93.38 88 ILE A O 1
ATOM 706 N N . ALA A 1 89 ? -3.871 -4.126 29.445 1.00 92.50 89 ALA A N 1
ATOM 707 C CA . ALA A 1 89 ? -3.653 -5.565 29.447 1.00 92.50 89 ALA A CA 1
ATOM 708 C C . ALA A 1 89 ? -4.224 -6.153 28.155 1.00 92.50 89 ALA A C 1
ATOM 710 O O . ALA A 1 89 ? -5.398 -5.930 27.847 1.00 92.50 89 ALA A O 1
ATOM 711 N N . GLU A 1 90 ? -3.401 -6.880 27.403 1.00 89.44 90 GLU A N 1
ATOM 712 C CA . GLU A 1 90 ? -3.832 -7.630 26.225 1.00 89.44 90 GLU A CA 1
ATOM 713 C C . GLU A 1 90 ? -4.141 -9.075 26.617 1.00 89.44 90 GLU A C 1
ATOM 715 O O . GLU A 1 90 ? -3.291 -9.770 27.170 1.00 89.44 90 GLU A O 1
ATOM 720 N N . LEU A 1 91 ? -5.377 -9.498 26.359 1.00 89.19 91 LEU A N 1
ATOM 721 C CA . LEU A 1 91 ? -5.931 -10.789 26.757 1.00 89.19 91 LEU A CA 1
ATOM 722 C C . LEU A 1 91 ? -6.204 -11.663 25.527 1.00 89.19 91 LEU A C 1
ATOM 724 O O . LEU A 1 91 ? -6.206 -11.192 24.389 1.00 89.19 91 LEU A O 1
ATOM 728 N N . GLU A 1 92 ? -6.464 -12.950 25.751 1.00 81.38 92 GLU A N 1
ATOM 729 C CA . GLU A 1 92 ? -6.668 -13.904 24.659 1.00 81.38 92 GLU A CA 1
ATOM 730 C C . GLU A 1 92 ? -8.078 -13.854 24.071 1.00 81.38 92 GLU A C 1
ATOM 732 O O . GLU A 1 92 ? -8.222 -13.923 22.846 1.00 81.38 92 GLU A O 1
ATOM 737 N N . CYS A 1 93 ? -9.107 -13.716 24.918 1.00 84.75 93 CYS A N 1
ATOM 738 C CA . CYS A 1 93 ? -10.503 -13.691 24.489 1.00 84.75 93 CYS A CA 1
ATOM 739 C C . CYS A 1 93 ? -11.348 -12.611 25.191 1.00 84.75 93 CYS A C 1
ATOM 741 O O . CYS A 1 93 ? -11.028 -12.111 26.272 1.00 84.75 93 CYS A O 1
ATOM 743 N N . LYS A 1 94 ? -12.490 -12.254 24.586 1.00 85.81 94 LYS A N 1
ATOM 744 C CA . LYS A 1 94 ? -13.424 -11.258 25.150 1.00 85.81 94 LYS A CA 1
ATOM 745 C C . LYS A 1 94 ? -14.109 -11.718 26.442 1.00 85.81 94 LYS A C 1
ATOM 747 O O . LYS A 1 94 ? -14.558 -10.881 27.223 1.00 85.81 94 LYS A O 1
ATOM 752 N N . ALA A 1 95 ? -14.204 -13.025 26.688 1.00 87.75 95 ALA A N 1
ATOM 753 C CA . ALA A 1 95 ? -14.719 -13.528 27.959 1.00 87.75 95 ALA A CA 1
ATOM 754 C C . ALA A 1 95 ? -13.771 -13.164 29.114 1.00 87.75 95 ALA A C 1
ATOM 756 O O . ALA A 1 95 ? -14.233 -12.733 30.171 1.00 87.75 95 ALA A O 1
ATOM 757 N N . ASP A 1 96 ? -12.458 -13.239 28.884 1.00 90.44 96 ASP A N 1
ATOM 758 C CA . ASP A 1 96 ? -11.443 -12.858 29.867 1.00 90.44 96 ASP A CA 1
ATOM 759 C C . ASP A 1 96 ? -11.504 -11.367 30.190 1.00 90.44 96 ASP A C 1
ATOM 761 O O . ASP A 1 96 ? -11.419 -11.004 31.358 1.00 90.44 96 ASP A O 1
ATOM 765 N N . VAL A 1 97 ? -11.739 -10.513 29.186 1.00 91.19 97 VAL A N 1
ATOM 766 C CA . VAL A 1 97 ? -11.957 -9.064 29.373 1.00 91.19 97 VAL A CA 1
ATOM 767 C C . VAL A 1 97 ? -13.062 -8.816 30.390 1.00 91.19 97 VAL A C 1
ATOM 769 O O . VAL A 1 97 ? -12.846 -8.092 31.360 1.00 91.19 97 VAL A O 1
ATOM 772 N N . LYS A 1 98 ? -14.221 -9.460 30.218 1.00 91.81 98 LYS A N 1
ATOM 773 C CA . LYS A 1 98 ? -15.347 -9.315 31.149 1.00 91.81 98 LYS A CA 1
ATOM 774 C C . LYS A 1 98 ? -14.978 -9.791 32.553 1.00 91.81 98 LYS A C 1
ATOM 776 O O . LYS A 1 98 ? -15.234 -9.074 33.513 1.00 91.81 98 LYS A O 1
ATOM 781 N N . ARG A 1 99 ? -14.324 -10.954 32.678 1.00 92.00 99 ARG A N 1
ATOM 782 C CA . ARG A 1 99 ? -13.891 -11.487 33.983 1.00 92.00 99 ARG A CA 1
ATOM 783 C C . ARG A 1 99 ? -12.903 -10.558 34.688 1.00 92.00 99 ARG A C 1
ATOM 785 O O . ARG A 1 99 ? -13.062 -10.312 35.880 1.00 92.00 99 ARG A O 1
ATOM 792 N N . VAL A 1 100 ? -11.915 -10.028 33.966 1.00 93.88 100 VAL A N 1
ATOM 793 C CA . VAL A 1 100 ? -10.916 -9.088 34.500 1.00 93.88 100 VAL A CA 1
ATOM 794 C C . VAL A 1 100 ? -11.586 -7.785 34.923 1.00 93.88 100 VAL A C 1
ATOM 796 O O . VAL A 1 100 ? -11.354 -7.338 36.039 1.00 93.88 100 VAL A O 1
ATOM 799 N N . VAL A 1 101 ? -12.456 -7.202 34.093 1.00 95.12 101 VAL A N 1
ATOM 800 C CA . VAL A 1 101 ? -13.183 -5.971 34.444 1.00 95.12 101 VAL A CA 1
ATOM 801 C C . VAL A 1 101 ? -14.021 -6.176 35.706 1.00 95.12 101 VAL A C 1
ATOM 803 O O . VAL A 1 101 ? -13.875 -5.410 36.647 1.00 95.12 101 VAL A O 1
ATOM 806 N N . THR A 1 102 ? -14.818 -7.244 35.788 1.00 93.88 102 THR A N 1
ATOM 807 C CA . THR A 1 102 ? -15.622 -7.536 36.988 1.00 93.88 102 THR A CA 1
ATOM 808 C C . THR A 1 102 ? -14.768 -7.808 38.230 1.00 93.88 102 THR A C 1
ATOM 810 O O . THR A 1 102 ? -15.186 -7.478 39.334 1.00 93.88 102 THR A O 1
ATOM 813 N N . SER A 1 103 ? -13.584 -8.405 38.069 1.00 92.31 103 SER A N 1
ATOM 814 C CA . SER A 1 103 ? -12.721 -8.758 39.204 1.00 92.31 103 SER A CA 1
ATOM 815 C C . SER A 1 103 ? -11.880 -7.587 39.710 1.00 92.31 103 SER A C 1
ATOM 817 O O . SER A 1 103 ? -11.603 -7.532 40.901 1.00 92.31 103 SER A O 1
ATOM 819 N N . LEU A 1 104 ? -11.432 -6.684 38.828 1.00 94.00 104 LEU A N 1
ATOM 820 C CA . LEU A 1 104 ? -10.523 -5.585 39.179 1.00 94.00 104 LEU A CA 1
ATOM 821 C C . LEU A 1 104 ? -11.218 -4.236 39.346 1.00 94.00 104 LEU A C 1
ATOM 823 O O . LEU A 1 104 ? -10.645 -3.357 39.991 1.00 94.00 104 LEU A O 1
ATOM 827 N N . ASP A 1 105 ? -12.388 -4.026 38.743 1.00 94.31 105 ASP A N 1
ATOM 828 C CA . ASP A 1 105 ? -13.051 -2.733 38.853 1.00 94.31 105 ASP A CA 1
ATOM 829 C C . ASP A 1 105 ? -13.522 -2.478 40.287 1.00 94.31 105 ASP A C 1
ATOM 831 O O . ASP A 1 105 ? -14.019 -3.371 40.973 1.00 94.31 105 ASP A O 1
ATOM 835 N N . SER A 1 106 ? -13.329 -1.242 40.743 1.00 93.00 106 SER A N 1
ATOM 836 C CA . SER A 1 106 ? -13.629 -0.805 42.109 1.00 93.00 106 SER A CA 1
ATOM 837 C C . SER A 1 106 ? -12.867 -1.560 43.213 1.00 93.00 106 SER A C 1
ATOM 839 O O . SER A 1 106 ? -13.255 -1.521 44.382 1.00 93.00 106 SER A O 1
ATOM 841 N N . GLN A 1 107 ? -11.765 -2.236 42.867 1.00 94.12 107 GLN A N 1
ATOM 842 C CA . GLN A 1 107 ? -10.870 -2.867 43.837 1.00 94.12 107 GLN A CA 1
ATOM 843 C C . GLN A 1 107 ? -9.830 -1.892 44.379 1.00 94.12 107 GLN A C 1
ATOM 845 O O . GLN A 1 107 ? -9.594 -0.810 43.838 1.00 94.12 107 GLN A O 1
ATOM 850 N N . TYR A 1 108 ? -9.153 -2.314 45.444 1.00 92.69 108 TYR A N 1
ATOM 851 C CA . TYR A 1 108 ? -8.084 -1.551 46.065 1.00 92.69 108 TYR A CA 1
ATOM 852 C C . TYR A 1 108 ? -6.790 -2.356 46.126 1.00 92.69 108 TYR A C 1
ATOM 854 O O . TYR A 1 108 ? -6.793 -3.534 46.480 1.00 92.69 108 TYR A O 1
ATOM 862 N N . ILE A 1 109 ? -5.666 -1.703 45.833 1.00 91.62 109 ILE A N 1
ATOM 863 C CA . ILE A 1 109 ? -4.330 -2.285 45.976 1.00 91.62 109 ILE A CA 1
ATOM 864 C C . ILE A 1 109 ? -3.497 -1.489 46.973 1.00 91.62 109 ILE A C 1
ATOM 866 O O . ILE A 1 109 ? -3.586 -0.266 47.054 1.00 91.62 109 ILE A O 1
ATOM 870 N N . LYS A 1 110 ? -2.648 -2.190 47.722 1.00 89.25 110 LYS A N 1
ATOM 871 C CA . LYS A 1 110 ? -1.687 -1.578 48.640 1.00 89.25 110 LYS A CA 1
ATOM 872 C C . LYS A 1 110 ? -0.286 -1.690 48.054 1.00 89.25 110 LYS A C 1
ATOM 874 O O . LYS A 1 110 ? 0.184 -2.804 47.807 1.00 89.25 110 LYS A O 1
ATOM 879 N N . LEU A 1 111 ? 0.354 -0.544 47.840 1.00 86.56 111 LEU A N 1
ATOM 880 C CA . LEU A 1 111 ? 1.749 -0.466 47.407 1.00 86.56 111 LEU A CA 1
ATOM 881 C C . LEU A 1 111 ? 2.678 -0.342 48.615 1.00 86.56 111 LEU A C 1
ATOM 883 O O . LEU A 1 111 ? 2.313 0.217 49.653 1.00 86.56 111 LEU A O 1
ATOM 887 N N . SER A 1 112 ? 3.891 -0.857 48.473 1.00 82.44 112 SER A N 1
ATOM 888 C CA . SER A 1 112 ? 4.961 -0.695 49.444 1.00 82.44 112 SER A CA 1
ATOM 889 C C . SER A 1 112 ? 5.259 0.790 49.649 1.00 82.44 112 SER A C 1
ATOM 891 O O . SER A 1 112 ? 5.281 1.592 48.720 1.00 82.44 112 SER A O 1
ATOM 893 N N . GLY A 1 113 ? 5.405 1.192 50.910 1.00 73.94 113 GLY A N 1
ATOM 894 C CA . GLY A 1 113 ? 5.659 2.586 51.261 1.00 73.94 113 GLY A CA 1
ATOM 895 C C . GLY A 1 113 ? 4.430 3.504 51.274 1.00 73.94 113 GLY A C 1
ATOM 896 O O . GLY A 1 113 ? 4.545 4.586 51.842 1.00 73.94 113 GLY A O 1
ATOM 897 N N . PHE A 1 114 ? 3.258 3.094 50.778 1.00 74.62 114 PHE A N 1
ATOM 898 C CA . PHE A 1 114 ? 2.043 3.918 50.817 1.00 74.62 114 PHE A CA 1
ATOM 899 C C . PHE A 1 114 ? 1.084 3.449 51.924 1.00 74.62 114 PHE A C 1
ATOM 901 O O . PHE A 1 114 ? 0.700 2.277 51.952 1.00 74.62 114 PHE A O 1
ATOM 908 N N . PRO A 1 115 ? 0.676 4.335 52.855 1.00 73.94 115 PRO A N 1
ATOM 909 C CA . PRO A 1 115 ? -0.282 3.970 53.897 1.00 73.94 115 PRO A CA 1
ATOM 910 C C . PRO A 1 115 ? -1.709 3.832 53.348 1.00 73.94 115 PRO A C 1
ATOM 912 O O . PRO A 1 115 ? -2.505 3.076 53.900 1.00 73.94 115 PRO A O 1
ATOM 915 N N . GLN A 1 116 ? -2.022 4.547 52.264 1.00 81.00 116 GLN A N 1
ATOM 916 C CA . GLN A 1 116 ? -3.345 4.572 51.650 1.00 81.00 116 GLN A CA 1
ATOM 917 C C . GLN A 1 116 ? -3.524 3.432 50.644 1.00 81.00 116 GLN A C 1
ATOM 919 O O . GLN A 1 116 ? -2.619 3.104 49.875 1.00 81.00 116 GLN A O 1
ATOM 924 N N . ASN A 1 117 ? -4.730 2.872 50.628 1.00 85.94 117 ASN A N 1
ATOM 925 C CA . ASN A 1 117 ? -5.154 1.911 49.623 1.00 85.94 117 ASN A CA 1
ATOM 926 C C . ASN A 1 117 ? -5.491 2.646 48.320 1.00 85.94 117 ASN A C 1
ATOM 928 O O . ASN A 1 117 ? -6.265 3.602 48.322 1.00 85.94 117 ASN A O 1
ATOM 932 N N . LEU A 1 118 ? -4.918 2.193 47.211 1.00 88.81 118 LEU A N 1
ATOM 933 C CA . LEU A 1 118 ? -5.074 2.820 45.905 1.00 88.81 118 LEU A CA 1
ATOM 934 C C . LEU A 1 118 ? -6.239 2.203 45.156 1.00 88.81 118 LEU A C 1
ATOM 936 O O . LEU A 1 118 ? -6.312 0.983 45.020 1.00 88.81 118 LEU A O 1
ATOM 940 N N . HIS A 1 119 ? -7.121 3.052 44.649 1.00 92.12 119 HIS A N 1
ATOM 941 C CA . HIS A 1 119 ? -8.298 2.618 43.916 1.00 92.12 119 HIS A CA 1
ATOM 942 C C . HIS A 1 119 ? -7.936 2.197 42.486 1.00 92.12 119 HIS A C 1
ATOM 944 O O . HIS A 1 119 ? -7.254 2.928 41.757 1.00 92.12 119 HIS A O 1
ATOM 950 N N . VAL A 1 120 ? -8.417 1.024 42.085 1.00 95.06 120 VAL A N 1
ATOM 951 C CA . VAL A 1 120 ? -8.255 0.445 40.753 1.00 95.06 120 VAL A CA 1
ATOM 952 C C . VAL A 1 120 ? -9.569 0.574 39.996 1.00 95.06 120 VAL A C 1
ATOM 954 O O . VAL A 1 120 ? -10.623 0.162 40.470 1.00 95.06 120 VAL A O 1
ATOM 957 N N . ARG A 1 121 ? -9.498 1.121 38.783 1.00 95.19 121 ARG A N 1
ATOM 958 C CA . ARG A 1 121 ? -10.590 1.080 37.808 1.00 95.19 121 ARG A CA 1
ATOM 959 C C . ARG A 1 121 ? -10.205 0.217 36.629 1.00 95.19 121 ARG A C 1
ATOM 961 O O . ARG A 1 121 ? -9.127 0.404 36.060 1.00 95.19 121 ARG A O 1
ATOM 968 N N . ALA A 1 122 ? -11.100 -0.677 36.239 1.00 96.12 122 ALA A N 1
ATOM 969 C CA . ALA A 1 122 ? -10.922 -1.543 35.087 1.00 96.12 122 ALA A CA 1
ATOM 970 C C . ALA A 1 122 ? -12.071 -1.320 34.104 1.00 96.12 122 ALA A C 1
ATOM 972 O O . ALA A 1 122 ? -13.233 -1.259 34.481 1.00 96.12 122 ALA A O 1
ATOM 973 N N . SER A 1 123 ? -11.748 -1.182 32.822 1.00 95.19 123 SER A N 1
ATOM 974 C CA . SER A 1 123 ? -12.752 -0.999 31.769 1.00 95.19 123 SER A CA 1
ATOM 975 C C . SER A 1 123 ? -12.312 -1.684 30.484 1.00 95.19 123 SER A C 1
ATOM 977 O O . SER A 1 123 ? -11.116 -1.790 30.209 1.00 95.19 123 SER A O 1
ATOM 979 N N . GLU A 1 124 ? -13.269 -2.158 29.688 1.00 93.69 124 GLU A N 1
ATOM 980 C CA . GLU A 1 124 ? -12.978 -2.666 28.346 1.00 93.69 124 GLU A CA 1
ATOM 981 C C . GLU A 1 124 ? -12.408 -1.533 27.485 1.00 93.69 124 GLU A C 1
ATOM 983 O O . GLU A 1 124 ? -12.922 -0.411 27.478 1.00 93.69 124 GLU A O 1
ATOM 988 N N . ALA A 1 125 ? -11.310 -1.808 26.783 1.00 90.19 125 ALA A N 1
ATOM 989 C CA . ALA A 1 125 ? -10.713 -0.820 25.904 1.00 90.19 125 ALA A CA 1
ATOM 990 C C . ALA A 1 125 ? -11.603 -0.613 24.672 1.00 90.19 125 ALA A C 1
ATOM 992 O O . ALA A 1 125 ? -11.920 -1.563 23.956 1.00 90.19 125 ALA A O 1
ATOM 993 N N . SER A 1 126 ? -11.983 0.637 24.399 1.00 84.75 126 SER A N 1
ATOM 994 C CA . SER A 1 126 ? -12.691 0.960 23.163 1.00 84.75 126 SER A CA 1
ATOM 995 C C . SER A 1 126 ? -11.759 0.776 21.961 1.00 84.75 126 SER A C 1
ATOM 997 O O . SER A 1 126 ? -10.615 1.237 22.020 1.00 84.75 126 SER A O 1
ATOM 999 N N . PRO A 1 127 ? -12.221 0.159 20.862 1.00 82.19 127 PRO A N 1
ATOM 1000 C CA . PRO A 1 127 ? -11.431 0.079 19.642 1.00 82.19 127 PRO A CA 1
ATOM 1001 C C . PRO A 1 127 ? -11.186 1.484 19.072 1.00 82.19 127 PRO A C 1
ATOM 1003 O O . PRO A 1 127 ? -12.106 2.301 19.025 1.00 82.19 127 PRO A O 1
ATOM 1006 N N . ASP A 1 128 ? -9.955 1.748 18.630 1.00 81.69 128 ASP A N 1
ATOM 1007 C CA . ASP A 1 128 ? -9.551 3.002 17.978 1.00 81.69 128 ASP A CA 1
ATOM 1008 C C . ASP A 1 128 ? -9.994 2.997 16.507 1.00 81.69 128 ASP A C 1
ATOM 1010 O O . ASP A 1 128 ? -9.204 2.800 15.585 1.00 81.69 128 ASP A O 1
ATOM 1014 N N . CYS A 1 129 ? -11.307 3.081 16.290 1.00 87.12 129 CYS A N 1
ATOM 1015 C CA . CYS A 1 129 ? -11.897 3.141 14.958 1.00 87.12 129 CYS A CA 1
ATOM 1016 C C . CYS A 1 129 ? -13.238 3.894 14.980 1.00 87.12 129 CYS A C 1
ATOM 1018 O O . CYS A 1 129 ? -13.970 3.804 15.977 1.00 87.12 129 CYS A O 1
ATOM 1020 N N . PRO A 1 130 ? -13.621 4.559 13.877 1.00 92.88 130 PRO A N 1
ATOM 1021 C CA . PRO A 1 130 ? -14.899 5.250 13.775 1.00 92.88 130 PRO A CA 1
ATOM 1022 C C . PRO A 1 130 ? -16.091 4.313 13.969 1.00 92.88 130 PRO A C 1
ATOM 1024 O O . PRO A 1 130 ? -16.069 3.144 13.566 1.00 92.88 130 PRO A O 1
ATOM 1027 N N . ARG A 1 131 ? -17.163 4.844 14.551 1.00 92.69 131 ARG A N 1
ATOM 1028 C CA . ARG A 1 131 ? -18.495 4.245 14.668 1.00 92.69 131 ARG A CA 1
ATOM 1029 C C . ARG A 1 131 ? -19.432 4.799 13.607 1.00 92.69 131 ARG A C 1
ATOM 1031 O O . ARG A 1 131 ? -19.163 5.820 12.990 1.00 92.69 131 ARG A O 1
ATOM 1038 N N . ARG A 1 132 ? -20.577 4.132 13.449 1.00 94.44 132 ARG A N 1
ATOM 1039 C CA . ARG A 1 132 ? -21.575 4.476 12.434 1.00 94.44 132 ARG A CA 1
ATOM 1040 C C . ARG A 1 132 ? -22.005 5.934 12.455 1.00 94.44 132 ARG A C 1
ATOM 1042 O O . ARG A 1 132 ? -22.027 6.588 11.421 1.00 94.44 132 ARG A O 1
ATOM 1049 N N . HIS A 1 133 ? -22.240 6.442 13.655 1.00 94.88 133 HIS A N 1
ATOM 1050 C CA . HIS A 1 133 ? -22.547 7.844 13.871 1.00 94.88 133 HIS A CA 1
ATOM 1051 C C . HIS A 1 133 ? -21.457 8.795 13.347 1.00 94.88 133 HIS A C 1
ATOM 1053 O O . HIS A 1 133 ? -21.784 9.866 12.846 1.00 94.88 133 HIS A O 1
ATOM 1059 N N . ASP A 1 134 ? -20.180 8.416 13.426 1.00 94.81 134 ASP A N 1
ATOM 1060 C CA . ASP A 1 134 ? -19.058 9.296 13.093 1.00 94.81 134 ASP A CA 1
ATOM 1061 C C . ASP A 1 134 ? -18.965 9.536 11.580 1.00 94.81 134 ASP A C 1
ATOM 1063 O O . ASP A 1 134 ? -18.780 10.671 11.148 1.00 94.81 134 ASP A O 1
ATOM 1067 N N . TRP A 1 135 ? -19.147 8.494 10.758 1.00 94.69 135 TRP A N 1
ATOM 1068 C CA . TRP A 1 135 ? -19.178 8.678 9.302 1.00 94.69 135 TRP A CA 1
ATOM 1069 C C . TRP A 1 135 ? -20.516 9.238 8.818 1.00 94.69 135 TRP A C 1
ATOM 1071 O O . TRP A 1 135 ? -20.522 10.114 7.962 1.00 94.69 135 TRP A O 1
ATOM 1081 N N . GLU A 1 136 ? -21.653 8.800 9.371 1.00 94.19 136 GLU A N 1
ATOM 1082 C CA . GLU A 1 136 ? -22.964 9.338 8.973 1.00 94.19 136 GLU A CA 1
ATOM 1083 C C . GLU A 1 136 ? -23.084 10.836 9.287 1.00 94.19 136 GLU A C 1
ATOM 1085 O O . GLU A 1 136 ? -23.616 11.585 8.472 1.00 94.19 136 GLU A O 1
ATOM 1090 N N . SER A 1 137 ? -22.567 11.293 10.435 1.00 95.25 137 SER A N 1
ATOM 1091 C CA . SER A 1 137 ? -22.539 12.725 10.764 1.00 95.25 137 SER A CA 1
ATOM 1092 C C . SER A 1 137 ? -21.609 13.506 9.841 1.00 95.25 137 SER A C 1
ATOM 1094 O O . SER A 1 137 ? -22.028 14.523 9.298 1.00 95.25 137 SER A O 1
ATOM 1096 N N . PHE A 1 138 ? -20.398 13.002 9.585 1.00 95.06 138 PHE A N 1
ATOM 1097 C CA . PHE A 1 138 ? -19.459 13.653 8.675 1.00 95.06 138 PHE A CA 1
ATOM 1098 C C . PHE A 1 138 ? -20.056 13.868 7.278 1.00 95.06 138 PHE A C 1
ATOM 1100 O O . PHE A 1 138 ? -20.049 14.993 6.790 1.00 95.06 138 PHE A O 1
ATOM 1107 N N . PHE A 1 139 ? -20.600 12.821 6.645 1.00 93.75 139 PHE A N 1
ATOM 1108 C CA . PHE A 1 139 ? -21.120 12.934 5.276 1.00 93.75 139 PHE A CA 1
ATOM 1109 C C . PHE A 1 139 ? -22.415 13.743 5.185 1.00 93.75 139 PHE A C 1
ATOM 1111 O O . PHE A 1 139 ? -22.622 14.422 4.186 1.00 93.75 139 PHE A O 1
ATOM 1118 N N . ARG A 1 140 ? -23.252 13.729 6.229 1.00 93.25 140 ARG A N 1
ATOM 1119 C CA . ARG A 1 140 ? -24.446 14.583 6.298 1.00 93.25 140 ARG A CA 1
ATOM 1120 C C . ARG A 1 140 ? -24.085 16.066 6.406 1.00 93.25 140 ARG A C 1
ATOM 1122 O O . ARG A 1 140 ? -24.760 16.906 5.818 1.00 93.25 140 ARG A O 1
ATOM 1129 N N . ASP A 1 141 ? -23.057 16.386 7.192 1.00 93.75 141 ASP A N 1
ATOM 1130 C CA . ASP A 1 141 ? -22.712 17.768 7.537 1.00 93.75 141 ASP A CA 1
ATOM 1131 C C . ASP A 1 141 ? -21.671 18.378 6.561 1.00 93.75 141 ASP A C 1
ATOM 1133 O O . ASP A 1 141 ? -21.475 19.599 6.535 1.00 93.75 141 ASP A O 1
ATOM 1137 N N . ALA A 1 142 ? -21.018 17.556 5.728 1.00 91.88 142 ALA A N 1
ATOM 1138 C CA . ALA A 1 142 ? -20.042 17.984 4.726 1.00 91.88 142 ALA A CA 1
ATOM 1139 C C . ALA A 1 142 ? -20.703 18.720 3.547 1.00 91.88 142 ALA A C 1
ATOM 1141 O O . ALA A 1 142 ? -21.515 18.169 2.810 1.00 91.88 142 ALA A O 1
ATOM 1142 N N . LYS A 1 143 ? -20.307 19.980 3.326 1.00 88.94 143 LYS A N 1
ATOM 1143 C CA . LYS A 1 143 ? -20.882 20.837 2.270 1.00 88.94 143 LYS A CA 1
ATOM 1144 C C . LYS A 1 143 ? -20.362 20.534 0.869 1.00 88.94 143 LYS A C 1
ATOM 1146 O O . LYS A 1 143 ? -20.967 20.953 -0.111 1.00 88.94 143 LYS A O 1
ATOM 1151 N N . ASP A 1 144 ? -19.212 19.885 0.775 1.00 89.56 144 ASP A N 1
ATOM 1152 C CA . ASP A 1 144 ? -18.512 19.633 -0.475 1.00 89.56 144 ASP A CA 1
ATOM 1153 C C . ASP A 1 144 ? -18.612 18.168 -0.923 1.00 89.56 144 ASP A C 1
ATOM 1155 O O . ASP A 1 144 ? -17.907 17.784 -1.846 1.00 89.56 144 ASP A O 1
ATOM 1159 N N . MET A 1 145 ? -19.473 17.355 -0.312 1.00 89.19 145 MET A N 1
ATOM 1160 C CA . MET A 1 145 ? -19.676 15.940 -0.644 1.00 89.19 145 MET A CA 1
ATOM 1161 C C . MET A 1 145 ? -21.035 15.721 -1.322 1.00 89.19 145 MET A C 1
ATOM 1163 O O . MET A 1 145 ? -22.014 16.390 -0.999 1.00 89.19 145 MET A O 1
ATOM 1167 N N . ASP A 1 146 ? -21.101 14.777 -2.260 1.00 90.69 146 ASP A N 1
ATOM 1168 C CA . ASP A 1 146 ? -22.323 14.408 -2.977 1.00 90.69 146 ASP A CA 1
ATOM 1169 C C . ASP A 1 146 ? -22.632 12.913 -2.801 1.00 90.69 146 ASP A C 1
ATOM 1171 O O . ASP A 1 146 ? -21.968 12.050 -3.378 1.00 90.69 146 ASP A O 1
ATOM 1175 N N . GLU A 1 147 ? -23.697 12.598 -2.054 1.00 89.69 147 GLU A N 1
ATOM 1176 C CA . GLU A 1 147 ? -24.112 11.220 -1.747 1.00 89.69 147 GLU A CA 1
ATOM 1177 C C . GLU A 1 147 ? -24.430 10.366 -2.989 1.00 89.69 147 GLU A C 1
ATOM 1179 O O . GLU A 1 147 ? -24.390 9.128 -2.949 1.00 89.69 147 GLU A O 1
ATOM 1184 N N . THR A 1 148 ? -24.744 11.004 -4.119 1.00 90.38 148 THR A N 1
ATOM 1185 C CA . THR A 1 148 ? -25.032 10.299 -5.374 1.00 90.38 148 THR A CA 1
ATOM 1186 C C . THR A 1 148 ? -23.759 9.848 -6.090 1.00 90.38 148 THR A C 1
ATOM 1188 O O . THR A 1 148 ? -23.807 8.953 -6.944 1.00 90.38 148 THR A O 1
ATOM 1191 N N . LYS A 1 149 ? -22.602 10.418 -5.732 1.00 94.25 149 LYS A N 1
ATOM 1192 C CA . LYS A 1 149 ? -21.320 10.148 -6.380 1.00 94.25 149 LYS A CA 1
ATOM 1193 C C . LYS A 1 149 ? -20.496 9.114 -5.602 1.00 94.25 149 LYS A C 1
ATOM 1195 O O . LYS A 1 149 ? -20.280 9.251 -4.399 1.00 94.25 149 LYS A O 1
ATOM 1200 N N . PRO A 1 150 ? -19.972 8.080 -6.286 1.00 95.06 150 PRO A N 1
ATOM 1201 C CA . PRO A 1 150 ? -18.995 7.167 -5.699 1.00 95.06 150 PRO A CA 1
ATOM 1202 C C . PRO A 1 150 ? -17.763 7.903 -5.165 1.00 95.06 150 PRO A C 1
ATOM 1204 O O . PRO A 1 150 ? -17.190 8.724 -5.888 1.00 95.06 150 PRO A O 1
ATOM 1207 N N . GLY A 1 151 ? -17.338 7.576 -3.944 1.00 93.81 151 GLY A N 1
ATOM 1208 C CA . GLY A 1 151 ? -16.164 8.181 -3.306 1.00 93.81 151 GLY A CA 1
ATOM 1209 C C . GLY A 1 151 ? -16.412 9.550 -2.674 1.00 93.81 151 GLY A C 1
ATOM 1210 O O . GLY A 1 151 ? -15.474 10.151 -2.169 1.00 93.81 151 GLY A O 1
ATOM 1211 N N . GLU A 1 152 ? -17.652 10.043 -2.690 1.00 95.25 152 GLU A N 1
ATOM 1212 C CA . GLU A 1 152 ? -18.081 11.262 -1.980 1.00 95.25 152 GLU A CA 1
ATOM 1213 C C . GLU A 1 152 ? -19.182 10.950 -0.950 1.00 95.25 152 GLU A C 1
ATOM 1215 O O . GLU A 1 152 ? -19.919 11.818 -0.497 1.00 95.25 152 GLU A O 1
ATOM 1220 N N . ARG A 1 153 ? -19.303 9.675 -0.587 1.00 94.56 153 ARG A N 1
ATOM 1221 C CA . ARG A 1 153 ? -20.315 9.113 0.308 1.00 94.56 153 ARG A CA 1
ATOM 1222 C C . ARG A 1 153 ? -19.653 8.040 1.182 1.00 94.56 153 ARG A C 1
ATOM 1224 O O . ARG A 1 153 ? -18.520 7.656 0.880 1.00 94.56 153 ARG A O 1
ATOM 1231 N N . PRO A 1 154 ? -20.320 7.494 2.216 1.00 95.75 154 PRO A N 1
ATOM 1232 C CA . PRO A 1 154 ? -19.745 6.442 3.054 1.00 95.75 154 PRO A CA 1
ATOM 1233 C C . PRO A 1 154 ? -19.695 5.097 2.308 1.00 95.75 154 PRO A C 1
ATOM 1235 O O . PRO A 1 154 ? -20.471 4.180 2.569 1.00 95.75 154 PRO A O 1
ATOM 1238 N N . ASP A 1 155 ? -18.800 4.995 1.329 1.00 97.06 155 ASP A N 1
ATOM 1239 C CA . ASP A 1 155 ? -18.554 3.799 0.526 1.00 97.06 155 ASP A CA 1
ATOM 1240 C C . ASP A 1 155 ? -17.074 3.407 0.455 1.00 97.06 155 ASP A C 1
ATOM 1242 O O . ASP A 1 155 ? -16.764 2.306 0.003 1.00 97.06 155 ASP A O 1
ATOM 1246 N N . THR A 1 156 ? -16.165 4.262 0.931 1.00 97.75 156 THR A N 1
ATOM 1247 C CA . THR A 1 156 ? -14.719 4.059 0.822 1.00 97.75 156 THR A CA 1
ATOM 1248 C C . THR A 1 156 ? -14.086 3.829 2.194 1.00 97.75 156 THR A C 1
ATOM 1250 O O . THR A 1 156 ? -14.063 4.710 3.055 1.00 97.75 156 THR A O 1
ATOM 1253 N N . LEU A 1 157 ? -13.579 2.612 2.383 1.00 97.44 157 LEU A N 1
ATOM 1254 C CA . LEU A 1 157 ? -12.877 2.144 3.573 1.00 97.44 157 LEU A CA 1
ATOM 1255 C C . LEU A 1 157 ? -11.376 2.427 3.439 1.00 97.44 157 LEU A C 1
ATOM 1257 O O . LEU A 1 157 ? -10.759 1.993 2.466 1.00 97.44 157 LEU A O 1
ATOM 1261 N N . LEU A 1 158 ? -10.798 3.102 4.431 1.00 97.25 158 LEU A N 1
ATOM 1262 C CA . LEU A 1 158 ? -9.358 3.299 4.573 1.00 97.25 158 LEU A CA 1
ATOM 1263 C C . LEU A 1 158 ? -8.813 2.300 5.596 1.00 97.25 158 LEU A C 1
ATOM 1265 O O . LEU A 1 158 ? -9.290 2.229 6.730 1.00 97.25 158 LEU A O 1
ATOM 1269 N N . ILE A 1 159 ? -7.814 1.523 5.190 1.00 95.75 159 ILE A N 1
ATOM 1270 C CA . ILE A 1 159 ? -7.170 0.518 6.033 1.00 95.75 159 ILE A CA 1
ATOM 1271 C C . ILE A 1 159 ? -5.672 0.782 6.051 1.00 95.75 159 ILE A C 1
ATOM 1273 O O . ILE A 1 159 ? -5.039 0.764 4.998 1.00 95.75 159 ILE A O 1
ATOM 1277 N N . SER A 1 160 ? -5.104 0.948 7.240 1.00 92.88 160 SER A N 1
ATOM 1278 C CA . SER A 1 160 ? -3.659 1.044 7.457 1.00 92.88 160 SER A CA 1
ATOM 1279 C C . SER A 1 160 ? -3.166 -0.138 8.292 1.00 92.88 160 SER A C 1
ATOM 1281 O O . SER A 1 160 ? -3.916 -0.725 9.078 1.00 92.88 160 SER A O 1
ATOM 1283 N N . GLY A 1 161 ? -1.884 -0.479 8.144 1.00 89.50 161 GLY A N 1
ATOM 1284 C CA . GLY A 1 161 ? -1.261 -1.577 8.892 1.00 89.50 161 GLY A CA 1
ATOM 1285 C C . GLY A 1 161 ? -1.414 -2.953 8.235 1.00 89.50 161 GLY A C 1
ATOM 1286 O O . GLY A 1 161 ? -1.186 -3.964 8.892 1.00 89.50 161 GLY A O 1
ATOM 1287 N N . LEU A 1 162 ? -1.776 -3.018 6.949 1.00 92.00 162 LEU A N 1
ATOM 1288 C CA . LEU A 1 162 ? -1.857 -4.281 6.209 1.00 92.00 162 LEU A CA 1
ATOM 1289 C C . LEU A 1 162 ? -0.447 -4.817 5.929 1.00 92.00 162 LEU A C 1
ATOM 1291 O O . LEU A 1 162 ? 0.318 -4.106 5.285 1.00 92.00 162 LEU A O 1
ATOM 1295 N N . PRO A 1 163 ? -0.064 -6.033 6.354 1.00 90.56 163 PRO A N 1
ATOM 1296 C CA . PRO A 1 163 ? 1.275 -6.555 6.073 1.00 90.56 163 PRO A CA 1
ATOM 1297 C C . PRO A 1 163 ? 1.492 -6.838 4.588 1.00 90.56 163 PRO A C 1
ATOM 1299 O O . PRO A 1 163 ? 0.720 -7.571 3.977 1.00 90.56 163 PRO A O 1
ATOM 1302 N N . VAL A 1 164 ? 2.570 -6.311 4.006 1.00 87.31 164 VAL A N 1
ATOM 1303 C CA . VAL A 1 164 ? 2.828 -6.3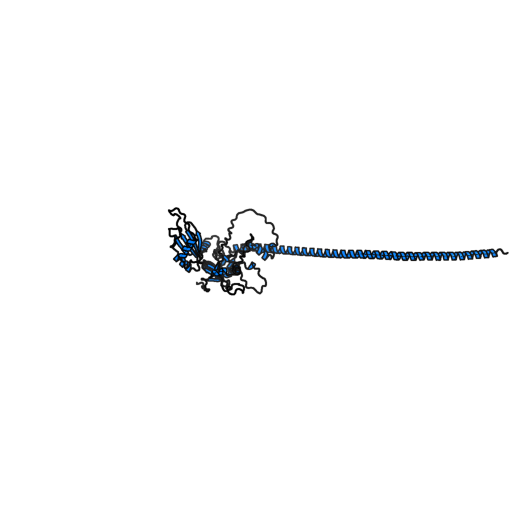98 2.557 1.00 87.31 164 VAL A CA 1
ATOM 1304 C C . VAL A 1 164 ? 2.826 -7.845 2.051 1.00 87.31 164 VAL A C 1
ATOM 1306 O O . VAL A 1 164 ? 2.090 -8.172 1.120 1.00 87.31 164 VAL A O 1
ATOM 1309 N N . ARG A 1 165 ? 3.583 -8.735 2.705 1.00 83.62 165 ARG A N 1
ATOM 1310 C CA . ARG A 1 165 ? 3.757 -10.135 2.272 1.00 83.62 165 ARG A CA 1
ATOM 1311 C C . ARG A 1 165 ? 2.481 -10.973 2.373 1.00 83.62 165 ARG A C 1
ATOM 1313 O O . ARG A 1 165 ? 2.337 -11.939 1.635 1.00 83.62 165 ARG A O 1
ATOM 1320 N N . TRP A 1 166 ? 1.541 -10.607 3.247 1.00 88.06 166 TRP A N 1
ATOM 1321 C CA . TRP A 1 166 ? 0.270 -11.333 3.394 1.00 88.06 166 TRP A CA 1
ATOM 1322 C C . TRP A 1 166 ? -0.695 -11.059 2.240 1.00 88.06 166 TRP A C 1
ATOM 1324 O O . TRP A 1 166 ? -1.592 -11.854 1.979 1.00 88.06 166 TRP A O 1
ATOM 1334 N N . PHE A 1 167 ? -0.500 -9.934 1.551 1.00 90.38 167 PHE A N 1
ATOM 1335 C CA . PHE A 1 167 ? -1.283 -9.529 0.389 1.00 90.38 167 PHE A CA 1
ATOM 1336 C C . PHE A 1 167 ? -0.474 -9.605 -0.911 1.00 90.38 167 PHE A C 1
ATOM 1338 O O . PHE A 1 167 ? -0.954 -9.155 -1.950 1.00 90.38 167 PHE A O 1
ATOM 1345 N N . ALA A 1 168 ? 0.739 -10.160 -0.881 1.00 86.25 168 ALA A N 1
ATOM 1346 C CA . ALA A 1 168 ? 1.524 -10.431 -2.078 1.00 86.25 168 ALA A CA 1
ATOM 1347 C C . ALA A 1 168 ? 0.916 -11.599 -2.875 1.00 86.25 168 ALA A C 1
ATOM 1349 O O . ALA A 1 168 ? 0.165 -12.425 -2.350 1.00 86.25 168 ALA A O 1
ATOM 1350 N N . GLN A 1 169 ? 1.226 -11.680 -4.170 1.00 72.06 169 GLN A N 1
ATOM 1351 C CA . GLN A 1 169 ? 0.773 -12.806 -4.985 1.00 72.06 169 GLN A CA 1
ATOM 1352 C C . GLN A 1 169 ? 1.519 -14.074 -4.556 1.00 72.06 169 GLN A C 1
ATOM 1354 O O . GLN A 1 169 ? 2.731 -14.168 -4.729 1.00 72.06 169 GLN A O 1
ATOM 1359 N N . SER A 1 170 ? 0.787 -15.048 -4.009 1.00 60.44 170 SER A N 1
ATOM 1360 C CA . SER A 1 170 ? 1.336 -16.374 -3.724 1.00 60.44 170 SER A CA 1
ATOM 1361 C C . SER A 1 170 ? 1.800 -17.011 -5.035 1.00 60.44 170 SER A C 1
ATOM 1363 O O . SER A 1 170 ? 1.050 -17.062 -6.016 1.00 60.44 170 SER A O 1
ATOM 1365 N N . SER A 1 171 ? 3.057 -17.442 -5.065 1.00 48.66 171 SER A N 1
ATOM 1366 C CA . SER A 1 171 ? 3.663 -18.170 -6.169 1.00 48.66 171 SER A CA 1
ATOM 1367 C C . SER A 1 171 ? 2.978 -19.526 -6.333 1.00 48.66 171 SER A C 1
ATOM 1369 O O . SER A 1 171 ? 3.442 -20.541 -5.824 1.00 48.66 171 SER A O 1
ATOM 1371 N N . VAL A 1 172 ? 1.892 -19.581 -7.101 1.00 39.72 172 VAL A N 1
ATOM 1372 C CA . VAL A 1 172 ? 1.653 -20.798 -7.876 1.00 39.72 172 VAL A CA 1
ATOM 1373 C C . VAL A 1 172 ? 2.729 -20.777 -8.964 1.00 39.72 172 VAL A C 1
ATOM 1375 O O . VAL A 1 172 ? 2.746 -19.827 -9.753 1.00 39.72 172 VAL A O 1
ATOM 1378 N N . PRO A 1 173 ? 3.681 -21.729 -8.987 1.00 39.25 173 PRO A N 1
ATOM 1379 C CA . PRO A 1 173 ? 4.654 -21.792 -10.059 1.00 39.25 173 PRO A CA 1
ATOM 1380 C C . PRO A 1 173 ? 3.887 -22.108 -11.338 1.00 39.25 173 PRO A C 1
ATOM 1382 O O . PRO A 1 173 ? 3.431 -23.230 -11.550 1.00 39.25 173 PRO A O 1
ATOM 1385 N N . ASP A 1 174 ? 3.711 -21.098 -12.179 1.00 35.03 174 ASP A N 1
ATOM 1386 C CA . ASP A 1 174 ? 3.204 -21.275 -13.527 1.00 35.03 174 ASP A CA 1
ATOM 1387 C C . ASP A 1 174 ? 4.326 -21.962 -14.320 1.00 35.03 174 ASP A C 1
ATOM 1389 O O . ASP A 1 174 ? 5.225 -21.316 -14.860 1.00 35.03 174 ASP A O 1
ATOM 1393 N N . VAL A 1 175 ? 4.309 -23.300 -14.347 1.00 45.41 175 VAL A N 1
ATOM 1394 C CA . VAL A 1 175 ? 5.301 -24.159 -15.033 1.00 45.41 175 VAL A CA 1
ATOM 1395 C C . VAL A 1 175 ? 5.455 -23.781 -16.522 1.00 45.41 175 VAL A C 1
ATOM 1397 O O . VAL A 1 175 ? 6.458 -24.103 -17.151 1.00 45.41 175 VAL A O 1
ATOM 1400 N N . ASN A 1 176 ? 4.504 -23.019 -17.073 1.00 46.06 176 ASN A N 1
ATOM 1401 C CA . ASN A 1 176 ? 4.462 -22.591 -18.469 1.00 46.06 176 ASN A CA 1
ATOM 1402 C C . ASN A 1 176 ? 4.997 -21.172 -18.747 1.00 46.06 176 ASN A C 1
ATOM 1404 O O . ASN A 1 176 ? 4.998 -20.747 -19.903 1.00 46.06 176 ASN A O 1
ATOM 1408 N N . LYS A 1 177 ? 5.490 -20.432 -17.745 1.00 44.81 177 LYS A N 1
ATOM 1409 C CA . LYS A 1 177 ? 6.243 -19.184 -17.968 1.00 44.81 177 LYS A CA 1
ATOM 1410 C C . LYS A 1 177 ? 7.588 -19.264 -17.258 1.00 44.81 177 LYS A C 1
ATOM 1412 O O . LYS A 1 177 ? 7.734 -18.827 -16.125 1.00 44.81 177 LYS A O 1
ATOM 1417 N N . GLY A 1 178 ? 8.580 -19.810 -17.961 1.00 37.06 178 GLY A N 1
ATOM 1418 C CA . GLY A 1 178 ? 9.978 -19.924 -17.532 1.00 37.06 178 GLY A CA 1
ATOM 1419 C C . GLY A 1 178 ? 10.720 -18.587 -17.426 1.00 37.06 178 GLY A C 1
ATOM 1420 O O . GLY A 1 178 ? 11.784 -18.429 -18.013 1.00 37.06 178 GLY A O 1
ATOM 1421 N N . ILE A 1 179 ? 10.168 -17.624 -16.690 1.00 41.44 179 ILE A N 1
ATOM 1422 C CA . ILE A 1 179 ? 10.876 -16.414 -16.280 1.00 41.44 179 ILE A CA 1
ATOM 1423 C C . ILE A 1 179 ? 10.971 -16.477 -14.754 1.00 41.44 179 ILE A C 1
ATOM 1425 O O . ILE A 1 179 ? 9.933 -16.388 -14.094 1.00 41.44 179 ILE A O 1
ATOM 1429 N N . PRO A 1 180 ? 12.173 -16.639 -14.172 1.00 38.28 180 PRO A N 1
ATOM 1430 C CA . PRO A 1 180 ? 12.360 -16.438 -12.744 1.00 38.28 180 PRO A CA 1
ATOM 1431 C C . PRO A 1 180 ? 11.914 -15.010 -12.430 1.00 38.28 180 PRO A C 1
ATOM 1433 O O . PRO A 1 180 ? 12.490 -14.048 -12.937 1.00 38.28 180 PRO A O 1
ATOM 1436 N N . ILE A 1 181 ? 10.838 -14.866 -11.660 1.00 45.78 181 ILE A N 1
ATOM 1437 C CA . ILE A 1 181 ? 10.441 -13.564 -11.133 1.00 45.78 181 ILE A CA 1
ATOM 1438 C C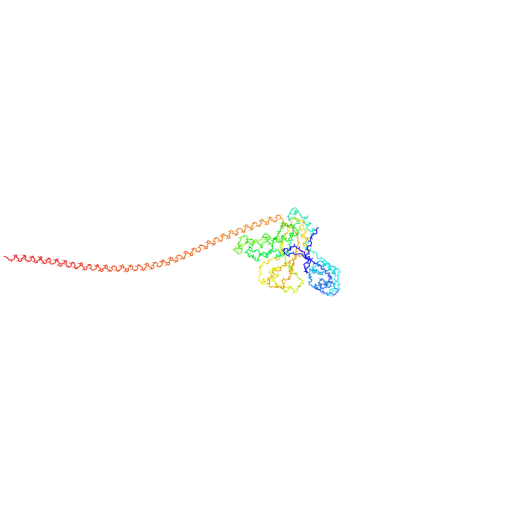 . ILE A 1 181 ? 11.547 -13.172 -10.152 1.00 45.78 181 ILE A C 1
ATOM 1440 O O . ILE A 1 181 ? 11.819 -13.916 -9.214 1.00 45.78 181 ILE A O 1
ATOM 1444 N N . THR A 1 182 ? 12.219 -12.047 -10.393 1.00 47.44 182 THR A N 1
ATOM 1445 C CA . THR A 1 182 ? 13.189 -11.466 -9.459 1.00 47.44 182 THR A CA 1
ATOM 1446 C C . THR A 1 182 ? 12.548 -11.333 -8.073 1.00 47.44 182 THR A C 1
ATOM 1448 O O . THR A 1 182 ? 11.425 -10.836 -7.972 1.00 47.44 182 THR A O 1
ATOM 1451 N N . ASP A 1 183 ? 13.255 -11.743 -7.010 1.00 47.62 183 ASP A N 1
ATOM 1452 C CA . ASP A 1 183 ? 12.779 -11.727 -5.608 1.00 47.62 183 ASP A CA 1
ATOM 1453 C C . ASP A 1 183 ? 12.112 -10.396 -5.194 1.00 47.62 183 ASP A C 1
ATOM 1455 O O . ASP A 1 183 ? 11.183 -10.378 -4.391 1.00 47.62 183 ASP A O 1
ATOM 1459 N N . GLN A 1 184 ? 12.499 -9.289 -5.836 1.00 50.53 184 GLN A N 1
ATOM 1460 C CA . GLN A 1 184 ? 11.938 -7.943 -5.666 1.00 50.53 1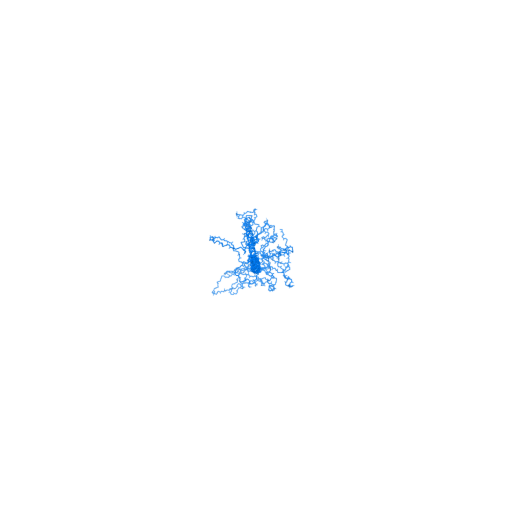84 GLN A CA 1
ATOM 1461 C C . GLN A 1 184 ? 10.410 -7.849 -5.856 1.00 50.53 184 GLN A C 1
ATOM 1463 O O . GLN A 1 184 ? 9.777 -6.965 -5.281 1.00 50.53 184 GLN A O 1
ATOM 1468 N N . LYS A 1 185 ? 9.781 -8.741 -6.636 1.00 52.00 185 LYS A N 1
ATOM 1469 C CA . LYS A 1 185 ? 8.326 -8.691 -6.881 1.00 52.00 185 LYS A CA 1
ATOM 1470 C C . LYS A 1 185 ? 7.493 -9.337 -5.764 1.00 52.00 185 LYS A C 1
ATOM 1472 O O . LYS A 1 185 ? 6.291 -9.078 -5.701 1.00 52.00 185 LYS A O 1
ATOM 1477 N N . LEU A 1 186 ? 8.099 -10.158 -4.896 1.00 54.34 186 LEU A N 1
ATOM 1478 C CA . LEU A 1 186 ? 7.417 -10.757 -3.737 1.00 54.34 186 LEU A CA 1
ATOM 1479 C C . LEU A 1 186 ? 7.280 -9.787 -2.553 1.00 54.34 186 LEU A C 1
ATOM 1481 O O . LEU A 1 186 ? 6.432 -10.002 -1.689 1.00 54.34 186 LEU A O 1
ATOM 1485 N N . ASP A 1 187 ? 8.041 -8.693 -2.541 1.00 68.19 187 ASP A N 1
ATOM 1486 C CA . ASP A 1 187 ? 7.991 -7.670 -1.490 1.00 68.19 187 ASP A CA 1
ATOM 1487 C C . ASP A 1 187 ? 6.973 -6.553 -1.791 1.00 68.19 187 ASP A C 1
ATOM 1489 O O . ASP A 1 187 ? 7.103 -5.422 -1.321 1.00 68.19 187 ASP A O 1
ATOM 1493 N N . ARG A 1 188 ? 5.932 -6.851 -2.583 1.00 81.75 188 ARG A N 1
ATOM 1494 C CA . ARG A 1 188 ? 4.865 -5.898 -2.920 1.00 81.75 188 ARG A CA 1
ATOM 1495 C C . ARG A 1 188 ? 3.473 -6.478 -2.726 1.00 81.75 188 ARG A C 1
ATOM 1497 O O . ARG A 1 188 ? 3.227 -7.620 -3.122 1.00 81.75 188 ARG A O 1
ATOM 1504 N N . PRO A 1 189 ? 2.530 -5.684 -2.187 1.00 90.38 189 PRO A N 1
ATOM 1505 C CA . PRO A 1 189 ? 1.149 -6.116 -2.116 1.00 90.38 189 PRO A CA 1
ATOM 1506 C C . PRO A 1 189 ? 0.556 -6.195 -3.527 1.00 90.38 189 PRO A C 1
ATOM 1508 O O . PRO A 1 189 ? 0.941 -5.461 -4.436 1.00 90.38 189 PRO A O 1
ATOM 1511 N N . ASN A 1 190 ? -0.407 -7.086 -3.719 1.00 90.19 190 ASN A N 1
ATOM 1512 C CA . ASN A 1 190 ? -1.102 -7.264 -4.981 1.00 90.19 190 ASN A CA 1
ATOM 1513 C C . ASN A 1 190 ? -2.527 -6.710 -4.877 1.00 90.19 190 ASN A C 1
ATOM 1515 O O . ASN A 1 190 ? -3.326 -7.147 -4.047 1.00 90.19 190 ASN A O 1
ATOM 1519 N N . LEU A 1 191 ? -2.863 -5.775 -5.770 1.00 91.88 191 LEU A N 1
ATOM 1520 C CA . LEU A 1 191 ? -4.180 -5.133 -5.825 1.00 91.88 191 LEU A CA 1
ATOM 1521 C C . LEU A 1 191 ? -5.333 -6.146 -5.917 1.00 91.88 191 LEU A C 1
ATOM 1523 O O . LEU A 1 191 ? -6.366 -5.972 -5.275 1.00 91.88 191 LEU A O 1
ATOM 1527 N N . SER A 1 192 ? -5.155 -7.212 -6.701 1.00 92.81 192 SER A N 1
ATOM 1528 C CA . SER A 1 192 ? -6.182 -8.237 -6.916 1.00 92.81 192 SER A CA 1
ATOM 1529 C C . SER A 1 192 ? -6.403 -9.085 -5.668 1.00 92.81 192 SER A C 1
ATOM 1531 O O . SER A 1 192 ? -7.540 -9.445 -5.383 1.00 92.81 192 SER A O 1
ATOM 1533 N N . VAL A 1 193 ? -5.342 -9.358 -4.901 1.00 93.88 193 VAL A N 1
ATOM 1534 C CA . VAL A 1 193 ? -5.443 -10.060 -3.613 1.00 93.88 193 VAL A CA 1
ATOM 1535 C C . VAL A 1 193 ? -6.204 -9.200 -2.609 1.00 93.88 193 VAL A C 1
ATOM 1537 O O . VAL A 1 193 ? -7.162 -9.677 -2.012 1.00 93.88 193 VAL A O 1
ATOM 1540 N N . VAL A 1 194 ? -5.852 -7.914 -2.479 1.00 95.69 194 VAL A N 1
ATOM 1541 C CA . VAL A 1 194 ? -6.590 -6.974 -1.615 1.00 95.69 194 VAL A CA 1
ATOM 1542 C C . VAL A 1 194 ? -8.065 -6.929 -2.016 1.00 95.69 194 VAL A C 1
ATOM 1544 O O . VAL A 1 194 ? -8.937 -7.100 -1.167 1.00 95.69 194 VAL A O 1
ATOM 1547 N N . LYS A 1 195 ? -8.359 -6.781 -3.313 1.00 96.31 195 LYS A N 1
ATOM 1548 C CA . LYS A 1 195 ? -9.733 -6.791 -3.821 1.00 96.31 195 LYS A CA 1
ATOM 1549 C C . LYS A 1 195 ? -10.476 -8.073 -3.429 1.00 96.31 195 LYS A C 1
ATOM 1551 O O . LYS A 1 195 ? -11.524 -7.976 -2.802 1.00 96.31 195 LYS A O 1
ATOM 1556 N N . ALA A 1 196 ? -9.913 -9.244 -3.722 1.00 95.25 196 ALA A N 1
ATOM 1557 C CA . ALA A 1 196 ? -10.544 -10.533 -3.442 1.00 95.25 196 ALA A CA 1
ATOM 1558 C C . ALA A 1 196 ? -10.780 -10.773 -1.940 1.00 95.25 196 ALA A C 1
ATOM 1560 O O . ALA A 1 196 ? -11.815 -11.308 -1.552 1.00 95.25 196 ALA A O 1
ATOM 1561 N N . VAL A 1 197 ? -9.847 -10.355 -1.077 1.00 95.75 197 VAL A N 1
ATOM 1562 C CA . VAL A 1 197 ? -9.985 -10.485 0.383 1.00 95.75 197 VAL A CA 1
ATOM 1563 C C . VAL A 1 197 ? -11.136 -9.628 0.916 1.00 95.75 197 VAL A C 1
ATOM 1565 O O . VAL A 1 197 ? -11.898 -10.080 1.771 1.00 95.75 197 VAL A O 1
ATOM 1568 N N . PHE A 1 198 ? -11.273 -8.394 0.428 1.00 96.69 198 PHE A N 1
ATOM 1569 C CA . PHE A 1 198 ? -12.297 -7.465 0.916 1.00 96.69 198 PHE A CA 1
ATOM 1570 C C . PHE A 1 198 ? -13.654 -7.609 0.209 1.00 96.69 198 PHE A C 1
ATOM 1572 O O . PHE A 1 198 ? -14.670 -7.179 0.757 1.00 96.69 198 PHE A O 1
ATOM 1579 N N . GLU A 1 199 ? -13.722 -8.312 -0.925 1.00 96.38 199 GLU A N 1
ATOM 1580 C CA . GLU A 1 199 ? -14.987 -8.713 -1.560 1.00 96.38 199 GLU A CA 1
ATOM 1581 C C . GLU A 1 199 ? -15.869 -9.595 -0.658 1.00 96.38 199 GLU A C 1
ATOM 1583 O O . GLU A 1 199 ? -17.090 -9.608 -0.826 1.00 96.38 199 GLU A O 1
ATOM 1588 N N . THR A 1 200 ? -15.301 -10.238 0.372 1.00 95.62 200 THR A N 1
ATOM 1589 C CA . THR A 1 200 ? -16.049 -10.971 1.410 1.00 95.62 200 THR A CA 1
ATOM 1590 C C . THR A 1 200 ? -17.125 -10.115 2.100 1.00 95.62 200 THR A C 1
ATOM 1592 O O . THR A 1 200 ? -18.135 -10.646 2.566 1.00 95.62 200 THR A O 1
ATOM 1595 N N . PHE A 1 201 ? -16.951 -8.790 2.176 1.00 96.50 201 PHE A N 1
ATOM 1596 C CA . PHE A 1 201 ? -17.925 -7.894 2.814 1.00 96.50 201 PHE A CA 1
ATOM 1597 C C . PHE A 1 201 ? -18.993 -7.356 1.852 1.00 96.50 201 PHE A C 1
ATOM 1599 O O . PHE A 1 201 ? -20.079 -6.967 2.293 1.00 96.50 201 PHE A O 1
ATOM 1606 N N . GLY A 1 202 ? -18.717 -7.356 0.548 1.00 96.50 202 GLY A N 1
ATOM 1607 C CA . GLY A 1 202 ? -19.604 -6.849 -0.494 1.00 96.50 202 GLY A CA 1
ATOM 1608 C C . GLY A 1 202 ? -18.858 -6.545 -1.793 1.00 96.50 202 GLY A C 1
ATOM 1609 O O . GLY A 1 202 ? -17.632 -6.567 -1.838 1.00 96.50 202 GLY A O 1
ATOM 1610 N N . ALA A 1 203 ? -19.598 -6.222 -2.855 1.00 97.69 203 ALA A N 1
ATOM 1611 C CA . ALA A 1 203 ? -19.015 -5.951 -4.168 1.00 97.69 203 ALA A CA 1
ATOM 1612 C C . ALA A 1 203 ? -18.089 -4.721 -4.139 1.00 97.69 203 ALA A C 1
ATOM 1614 O O . ALA A 1 203 ? -18.544 -3.593 -3.920 1.00 97.69 203 ALA A O 1
ATOM 1615 N N . VAL A 1 204 ? -16.799 -4.932 -4.406 1.00 98.00 204 VAL A N 1
ATOM 1616 C CA . VAL A 1 204 ? -15.780 -3.875 -4.445 1.00 98.00 204 VAL A CA 1
ATOM 1617 C C . VAL A 1 204 ? -15.744 -3.232 -5.831 1.00 98.00 204 VAL A C 1
ATOM 1619 O O . VAL A 1 204 ? -15.541 -3.903 -6.843 1.00 98.00 204 VAL A O 1
ATOM 1622 N N . ARG A 1 205 ? -15.923 -1.909 -5.879 1.00 96.38 205 ARG A N 1
ATOM 1623 C CA . ARG A 1 205 ? -15.895 -1.104 -7.105 1.00 96.38 205 ARG A CA 1
ATOM 1624 C C . ARG A 1 205 ? -14.461 -0.826 -7.547 1.00 96.38 205 ARG A C 1
ATOM 1626 O O . ARG A 1 205 ? -14.096 -1.145 -8.676 1.00 96.38 205 ARG A O 1
ATOM 1633 N N . VAL A 1 206 ? -13.656 -0.240 -6.663 1.00 95.94 206 VAL A N 1
ATOM 1634 C CA . VAL A 1 206 ? -12.260 0.140 -6.923 1.00 95.94 206 VAL A CA 1
ATOM 1635 C C . VAL A 1 206 ? -11.436 -0.090 -5.660 1.00 95.94 206 VAL A C 1
ATOM 1637 O O . VAL A 1 206 ? -11.907 0.148 -4.549 1.00 95.94 206 VAL A O 1
ATOM 1640 N N . VAL A 1 207 ? -10.197 -0.536 -5.849 1.00 97.50 207 VAL A N 1
ATOM 1641 C CA . VAL A 1 207 ? -9.164 -0.577 -4.810 1.00 97.50 207 VAL A CA 1
ATOM 1642 C C . VAL A 1 207 ? -8.018 0.312 -5.259 1.00 97.50 207 VAL A C 1
ATOM 1644 O O . VAL A 1 207 ? -7.708 0.357 -6.451 1.00 97.50 207 VAL A O 1
ATOM 1647 N N . ASP A 1 208 ? -7.382 0.988 -4.314 1.00 96.56 208 ASP A N 1
ATOM 1648 C CA . ASP A 1 208 ? -6.145 1.721 -4.542 1.00 96.56 208 ASP A CA 1
ATOM 1649 C C . ASP A 1 208 ? -5.139 1.454 -3.425 1.00 96.56 208 ASP A C 1
ATOM 1651 O O . ASP A 1 208 ? -5.504 1.379 -2.251 1.00 96.56 208 ASP A O 1
ATOM 1655 N N . ILE A 1 209 ? -3.873 1.305 -3.811 1.00 95.50 209 ILE A N 1
ATOM 1656 C CA . ILE A 1 209 ? -2.741 1.113 -2.904 1.00 95.50 209 ILE A CA 1
ATOM 1657 C C . ILE A 1 209 ? -1.745 2.240 -3.211 1.00 95.50 209 ILE A C 1
ATOM 1659 O O . ILE A 1 209 ? -0.960 2.103 -4.154 1.00 95.50 209 ILE A O 1
ATOM 1663 N N . PRO A 1 210 ? -1.761 3.354 -2.453 1.00 93.81 210 PRO A N 1
ATOM 1664 C CA . PRO A 1 210 ? -0.984 4.549 -2.785 1.00 93.81 210 PRO A CA 1
ATOM 1665 C C . PRO A 1 210 ? 0.516 4.297 -2.950 1.00 93.81 210 PRO A C 1
ATOM 1667 O O . PRO A 1 210 ? 1.140 4.875 -3.834 1.00 93.81 210 PRO A O 1
ATOM 1670 N N . MET A 1 211 ? 1.099 3.381 -2.166 1.00 89.31 211 MET A N 1
ATOM 1671 C CA . MET A 1 211 ? 2.530 3.067 -2.266 1.00 89.31 211 MET A CA 1
ATOM 1672 C C . MET A 1 211 ? 2.943 2.466 -3.622 1.00 89.31 211 MET A C 1
ATOM 1674 O O . MET A 1 211 ? 4.122 2.511 -3.962 1.00 89.31 211 MET A O 1
ATOM 1678 N N . LEU A 1 212 ? 2.002 1.895 -4.382 1.00 88.75 212 LEU A N 1
ATOM 1679 C CA . LEU A 1 212 ? 2.259 1.308 -5.701 1.00 88.75 212 LEU A CA 1
ATOM 1680 C C . LEU A 1 212 ? 2.024 2.291 -6.852 1.00 88.75 212 LEU A C 1
ATOM 1682 O O . LEU A 1 212 ? 2.352 1.975 -7.992 1.00 88.75 212 LEU A O 1
ATOM 1686 N N . ASP A 1 213 ? 1.427 3.452 -6.587 1.00 89.44 213 ASP A N 1
ATOM 1687 C CA . ASP A 1 213 ? 1.079 4.414 -7.626 1.00 89.44 213 ASP A CA 1
ATOM 1688 C C . ASP A 1 213 ? 2.153 5.508 -7.723 1.00 89.44 213 ASP A C 1
ATOM 1690 O O . ASP A 1 213 ? 2.264 6.308 -6.795 1.00 89.44 213 ASP A O 1
ATOM 1694 N N . PRO A 1 214 ? 2.901 5.626 -8.835 1.00 91.06 214 PRO A N 1
ATOM 1695 C CA . PRO A 1 214 ? 3.972 6.621 -8.982 1.00 91.06 214 PRO A CA 1
ATOM 1696 C C . PRO A 1 214 ? 3.479 8.070 -8.897 1.00 91.06 214 PRO A C 1
ATOM 1698 O O . PRO A 1 214 ? 4.255 8.973 -8.604 1.00 91.06 214 PRO A O 1
ATOM 1701 N N . VAL A 1 215 ? 2.184 8.315 -9.119 1.00 92.62 215 VAL A N 1
ATOM 1702 C CA . VAL A 1 215 ? 1.587 9.652 -8.961 1.00 92.62 215 VAL A CA 1
ATOM 1703 C C . VAL A 1 215 ? 1.393 10.018 -7.487 1.00 92.62 215 VAL A C 1
ATOM 1705 O O . VAL A 1 215 ? 1.365 11.192 -7.132 1.00 92.62 215 VAL A O 1
ATOM 1708 N N . GLN A 1 216 ? 1.242 9.015 -6.625 1.00 91.38 216 GLN A N 1
ATOM 1709 C CA . GLN A 1 216 ? 0.982 9.188 -5.195 1.00 91.38 216 GLN A CA 1
ATOM 1710 C C . GLN A 1 216 ? 2.233 8.926 -4.353 1.00 91.38 216 GLN A C 1
ATOM 1712 O O . GLN A 1 216 ? 2.366 9.462 -3.256 1.00 91.38 216 GLN A O 1
ATOM 1717 N N . ASN A 1 217 ? 3.157 8.123 -4.876 1.00 89.56 217 ASN A N 1
ATOM 1718 C CA . ASN A 1 217 ? 4.405 7.760 -4.241 1.00 89.56 217 ASN A CA 1
ATOM 1719 C C . ASN A 1 217 ? 5.595 8.071 -5.168 1.00 89.56 217 ASN A C 1
ATOM 1721 O O . ASN A 1 217 ? 5.938 7.259 -6.029 1.00 89.56 217 ASN A O 1
ATOM 1725 N N . PRO A 1 218 ? 6.297 9.197 -4.948 1.00 87.31 218 PRO A N 1
ATOM 1726 C CA . PRO A 1 218 ? 7.474 9.560 -5.735 1.00 87.31 218 PRO A CA 1
ATOM 1727 C C . PRO A 1 218 ? 8.590 8.505 -5.723 1.00 87.31 218 PRO A C 1
ATOM 1729 O O . PRO A 1 218 ? 9.376 8.439 -6.663 1.00 87.31 218 PRO A O 1
ATOM 1732 N N . SER A 1 219 ? 8.665 7.662 -4.685 1.00 83.44 219 SER A N 1
ATOM 1733 C CA . SER A 1 219 ? 9.737 6.664 -4.558 1.00 83.44 219 SER A CA 1
ATOM 1734 C C . SER A 1 219 ? 9.656 5.521 -5.574 1.00 83.44 219 SER A C 1
ATOM 1736 O O . SER A 1 219 ? 10.677 4.896 -5.837 1.00 83.44 219 SER A O 1
ATOM 1738 N N . CYS A 1 220 ? 8.488 5.263 -6.176 1.00 84.69 220 CYS A N 1
ATOM 1739 C CA . CYS A 1 220 ? 8.345 4.249 -7.225 1.00 84.69 220 CYS A CA 1
ATOM 1740 C C . CYS A 1 220 ? 8.345 4.833 -8.647 1.00 84.69 220 CYS A C 1
ATOM 1742 O O . CYS A 1 220 ? 8.178 4.083 -9.607 1.00 84.69 220 CYS A O 1
ATOM 1744 N N . VAL A 1 221 ? 8.550 6.148 -8.811 1.00 87.75 221 VAL A N 1
ATOM 1745 C CA . VAL A 1 221 ? 8.551 6.803 -10.131 1.00 87.75 221 VAL A CA 1
ATOM 1746 C C . VAL A 1 221 ? 9.687 6.292 -11.008 1.00 87.75 221 VAL A C 1
ATOM 1748 O O . VAL A 1 221 ? 9.430 5.920 -12.148 1.00 87.75 221 VAL A O 1
ATOM 1751 N N . ASP A 1 222 ? 10.919 6.253 -10.496 1.00 84.75 222 ASP A N 1
ATOM 1752 C CA . ASP A 1 222 ? 12.078 5.836 -11.294 1.00 84.75 222 ASP A CA 1
ATOM 1753 C C . ASP A 1 222 ? 11.929 4.390 -11.770 1.00 84.75 222 ASP A C 1
ATOM 1755 O O . ASP A 1 222 ? 12.068 4.112 -12.956 1.00 84.75 222 ASP A O 1
ATOM 1759 N N . GLU A 1 223 ? 11.529 3.486 -10.876 1.00 84.94 223 GLU A N 1
ATOM 1760 C CA . GLU A 1 223 ? 11.275 2.091 -11.231 1.00 84.94 223 GLU A CA 1
ATOM 1761 C C . GLU A 1 223 ? 10.126 1.942 -12.234 1.00 84.94 223 GLU A C 1
ATOM 1763 O O . GLU A 1 223 ? 10.236 1.185 -13.194 1.00 84.94 223 GLU A O 1
ATOM 1768 N N . TYR A 1 224 ? 9.046 2.707 -12.071 1.00 85.88 224 TYR A N 1
ATOM 1769 C CA . TYR A 1 224 ? 7.937 2.720 -13.022 1.00 85.88 224 TYR A CA 1
ATOM 1770 C C . TYR A 1 224 ? 8.368 3.218 -14.412 1.00 85.88 224 TYR A C 1
ATOM 1772 O O . TYR A 1 224 ? 7.949 2.674 -15.436 1.00 85.88 224 TYR A O 1
ATOM 1780 N N . LEU A 1 225 ? 9.216 4.250 -14.472 1.00 88.81 225 LEU A N 1
ATOM 1781 C CA . LEU A 1 225 ? 9.772 4.752 -15.729 1.00 88.81 225 LEU A CA 1
ATOM 1782 C C . LEU A 1 225 ? 10.740 3.745 -16.359 1.00 88.81 225 LEU A C 1
ATOM 1784 O O . LEU A 1 225 ? 10.734 3.592 -17.582 1.00 88.81 225 LEU A O 1
ATOM 1788 N N . ASP A 1 226 ? 11.536 3.046 -15.555 1.00 86.31 226 ASP A N 1
ATOM 1789 C CA . ASP A 1 226 ? 12.466 2.011 -16.008 1.00 86.31 226 ASP A CA 1
ATOM 1790 C C . ASP A 1 226 ? 11.717 0.806 -16.584 1.00 86.31 226 ASP A C 1
ATOM 1792 O O . ASP A 1 226 ? 12.033 0.360 -17.687 1.00 86.31 226 ASP A O 1
ATOM 1796 N N . GLU A 1 227 ? 10.668 0.330 -15.905 1.00 86.31 227 GLU A N 1
ATOM 1797 C CA . GLU A 1 227 ? 9.812 -0.759 -16.390 1.00 86.31 227 GLU A CA 1
ATOM 1798 C C . GLU A 1 227 ? 9.127 -0.406 -17.720 1.00 86.31 227 GLU A C 1
ATOM 1800 O O . GLU A 1 227 ? 9.067 -1.234 -18.632 1.00 86.31 227 GLU A O 1
ATOM 1805 N N . LEU A 1 228 ? 8.626 0.827 -17.864 1.00 87.00 228 LEU A N 1
ATOM 1806 C CA . LEU A 1 228 ? 7.952 1.269 -19.089 1.00 87.00 228 LEU A CA 1
ATOM 1807 C C . LEU A 1 228 ? 8.917 1.557 -20.246 1.00 87.00 228 LEU A C 1
ATOM 1809 O O . LEU A 1 228 ? 8.595 1.281 -21.407 1.00 87.00 228 LEU A O 1
ATOM 1813 N N . SER A 1 229 ? 10.074 2.151 -19.952 1.00 86.94 229 SER A N 1
ATOM 1814 C CA . SER A 1 229 ? 11.072 2.496 -20.970 1.00 86.94 229 SER A CA 1
ATOM 1815 C C . SER A 1 229 ? 11.920 1.290 -21.386 1.00 86.94 229 SER A C 1
ATOM 1817 O O . SER A 1 229 ? 12.359 1.224 -22.537 1.00 86.94 229 SER A O 1
ATOM 1819 N N . GLY A 1 230 ? 12.107 0.320 -20.486 1.00 80.75 230 GLY A N 1
ATOM 1820 C CA . GLY A 1 230 ? 13.027 -0.807 -20.639 1.00 80.75 230 GLY A CA 1
ATOM 1821 C C . GLY A 1 230 ? 14.499 -0.428 -20.441 1.00 80.75 230 GLY A C 1
ATOM 1822 O O . GLY A 1 230 ? 15.373 -1.200 -20.833 1.00 80.75 230 GLY A O 1
ATOM 1823 N N . VAL A 1 231 ? 14.778 0.757 -19.888 1.00 75.75 231 VAL A N 1
ATOM 1824 C CA . VAL A 1 231 ? 16.125 1.318 -19.722 1.00 75.75 231 VAL A CA 1
ATOM 1825 C C . VAL A 1 231 ? 16.323 1.689 -18.252 1.00 75.75 231 VAL A C 1
ATOM 1827 O O . VAL A 1 231 ? 15.564 2.513 -17.752 1.00 75.75 231 VAL A O 1
ATOM 1830 N N . PRO A 1 232 ? 17.325 1.129 -17.551 1.00 73.81 232 PRO A N 1
ATOM 1831 C CA . PRO A 1 232 ? 17.576 1.479 -16.157 1.00 73.81 232 PRO A CA 1
ATOM 1832 C C . PRO A 1 232 ? 17.989 2.949 -15.996 1.00 73.81 232 PRO A C 1
ATOM 1834 O O . PRO A 1 232 ? 18.940 3.407 -16.637 1.00 73.81 232 PRO A O 1
ATOM 1837 N N . SER A 1 233 ? 17.360 3.670 -15.067 1.00 62.41 233 SER A N 1
ATOM 1838 C CA . SER A 1 233 ? 17.674 5.067 -14.735 1.00 62.41 233 SER A CA 1
ATOM 1839 C C . SER A 1 233 ? 19.111 5.243 -14.229 1.00 62.41 233 SER A C 1
ATOM 1841 O O . SER A 1 233 ? 19.674 6.330 -14.326 1.00 62.41 233 SER A O 1
ATOM 1843 N N . THR A 1 234 ? 19.762 4.168 -13.771 1.00 58.34 234 THR A N 1
ATOM 1844 C CA . THR A 1 234 ? 21.187 4.148 -13.391 1.00 58.34 234 THR A CA 1
ATOM 1845 C C . THR A 1 234 ? 22.157 4.357 -14.564 1.00 58.34 234 THR A C 1
ATOM 1847 O O . THR A 1 234 ? 23.346 4.550 -14.320 1.00 58.34 234 THR A O 1
ATOM 1850 N N . GLN A 1 235 ? 21.688 4.347 -15.819 1.00 47.09 235 GLN A N 1
ATOM 1851 C CA . GLN A 1 235 ? 22.521 4.553 -17.016 1.00 47.09 235 GLN A CA 1
ATOM 1852 C C . GLN A 1 235 ? 22.385 5.944 -17.658 1.00 47.09 235 GLN A C 1
ATOM 1854 O O . GLN A 1 235 ? 23.165 6.282 -18.548 1.00 47.09 235 GLN A O 1
ATOM 1859 N N . LEU A 1 236 ? 21.447 6.778 -17.199 1.00 44.44 236 LEU A N 1
ATOM 1860 C CA . LEU A 1 236 ? 21.284 8.151 -17.678 1.00 44.44 236 LEU A CA 1
ATOM 1861 C C . LEU A 1 236 ? 21.995 9.104 -16.711 1.00 44.44 236 LEU A C 1
ATOM 1863 O O . LEU A 1 236 ? 21.592 9.267 -15.561 1.00 44.44 236 LEU A O 1
ATOM 1867 N N . ALA A 1 237 ? 23.082 9.729 -17.168 1.00 41.31 237 ALA A N 1
ATOM 1868 C CA . ALA A 1 237 ? 23.780 10.758 -16.406 1.00 41.31 237 ALA A CA 1
ATOM 1869 C C . ALA A 1 237 ? 22.798 11.880 -16.022 1.00 41.31 237 ALA A C 1
ATOM 1871 O O . ALA A 1 237 ? 22.262 12.576 -16.884 1.00 41.31 237 ALA A O 1
ATOM 1872 N N . ARG A 1 238 ? 22.549 12.034 -14.717 1.00 32.53 238 ARG A N 1
ATOM 1873 C CA . ARG A 1 238 ? 21.642 13.043 -14.160 1.00 32.53 238 ARG A CA 1
ATOM 1874 C C . ARG A 1 238 ? 22.167 14.453 -14.482 1.00 32.53 238 ARG A C 1
ATOM 1876 O O . ARG A 1 238 ? 23.297 14.757 -14.093 1.00 32.53 238 ARG A O 1
ATOM 1883 N N . PRO A 1 239 ? 21.393 15.339 -15.134 1.00 36.16 239 PRO A N 1
ATOM 1884 C CA . PRO A 1 239 ? 21.731 16.758 -15.187 1.00 36.16 239 PRO A CA 1
ATOM 1885 C C . PRO A 1 239 ? 21.623 17.373 -13.779 1.00 36.16 239 PRO A C 1
ATOM 1887 O O . PRO A 1 239 ? 20.782 16.932 -12.990 1.00 36.16 239 PRO A O 1
ATOM 1890 N N . PRO A 1 240 ? 22.436 18.386 -13.431 1.00 36.94 240 PRO A N 1
ATOM 1891 C CA . PRO A 1 240 ? 22.288 19.089 -12.163 1.00 36.94 240 PRO A CA 1
ATOM 1892 C C . PRO A 1 240 ? 21.015 19.951 -12.194 1.00 36.94 240 PRO A C 1
ATOM 1894 O O . PRO A 1 240 ? 20.899 20.878 -12.993 1.00 36.94 240 PRO A O 1
ATOM 1897 N N . GLU A 1 241 ? 20.055 19.632 -11.327 1.00 33.78 241 GLU A N 1
ATOM 1898 C CA . GLU A 1 241 ? 18.839 20.426 -11.102 1.00 33.78 241 GLU A CA 1
ATOM 1899 C C . GLU A 1 241 ? 19.182 21.828 -10.551 1.00 33.78 241 GLU A C 1
ATOM 1901 O O . GLU A 1 241 ? 20.035 21.947 -9.662 1.00 33.78 241 GLU A O 1
ATOM 1906 N N . PRO A 1 242 ? 18.520 22.903 -11.021 1.00 35.34 242 PRO A N 1
ATOM 1907 C CA . PRO A 1 242 ? 18.689 24.238 -10.470 1.00 35.34 242 PRO A CA 1
ATOM 1908 C C . PRO A 1 242 ? 17.906 24.396 -9.160 1.00 35.34 242 PRO A C 1
ATOM 1910 O O . PRO A 1 242 ? 16.694 24.197 -9.089 1.00 35.34 242 PRO A O 1
ATOM 1913 N N . VAL A 1 243 ? 18.613 24.836 -8.121 1.00 36.09 243 VAL A N 1
ATOM 1914 C CA . VAL A 1 243 ? 18.056 25.216 -6.819 1.00 36.09 243 VAL A CA 1
ATOM 1915 C C . VAL A 1 243 ? 17.021 26.334 -6.996 1.00 36.09 243 VAL A C 1
ATOM 1917 O O . VAL A 1 243 ? 17.364 27.441 -7.414 1.00 36.09 243 VAL A O 1
ATOM 1920 N N . LYS A 1 244 ? 15.760 26.075 -6.630 1.00 31.20 244 LYS A N 1
ATOM 1921 C CA . LYS A 1 244 ? 14.754 27.121 -6.401 1.00 31.20 244 LYS A CA 1
ATOM 1922 C C . LYS A 1 244 ? 14.444 27.244 -4.914 1.00 31.20 244 LYS A C 1
ATOM 1924 O O . LYS A 1 244 ? 14.002 26.303 -4.263 1.00 31.20 244 LYS A O 1
ATOM 1929 N N . ASN A 1 245 ? 14.689 28.449 -4.411 1.00 31.72 245 ASN A N 1
ATOM 1930 C CA . ASN A 1 245 ? 14.379 28.904 -3.065 1.00 31.72 245 ASN A CA 1
ATOM 1931 C C . ASN A 1 245 ? 12.864 29.080 -2.858 1.00 31.72 245 ASN A C 1
ATOM 1933 O O . ASN A 1 245 ? 12.213 29.759 -3.644 1.00 31.72 245 ASN A O 1
ATOM 1937 N N . GLY A 1 246 ? 12.372 28.566 -1.726 1.00 28.73 246 GLY A N 1
ATOM 1938 C CA . GLY A 1 246 ? 11.371 29.210 -0.870 1.00 28.73 246 GLY A CA 1
ATOM 1939 C C . GLY A 1 246 ? 9.906 29.240 -1.321 1.00 28.73 246 GLY A C 1
ATOM 1940 O O . GLY A 1 246 ? 9.479 30.158 -2.006 1.00 28.73 246 GLY A O 1
ATOM 1941 N N . SER A 1 247 ? 9.088 28.358 -0.746 1.00 24.80 247 SER A N 1
ATOM 1942 C CA . SER A 1 247 ? 7.881 28.756 0.002 1.00 24.80 247 SER A CA 1
ATOM 1943 C C . SER A 1 247 ? 7.438 27.599 0.905 1.00 24.80 247 SER A C 1
ATOM 1945 O O . SER A 1 247 ? 7.542 26.431 0.543 1.00 24.80 247 SER A O 1
ATOM 1947 N N . LYS A 1 248 ? 7.060 27.933 2.143 1.00 31.89 248 LYS A N 1
ATOM 1948 C CA . LYS A 1 248 ? 6.563 26.990 3.147 1.00 31.89 248 LYS A CA 1
ATOM 1949 C C . LYS A 1 248 ? 5.139 26.579 2.769 1.00 31.89 248 LYS A C 1
ATOM 1951 O O . LYS A 1 248 ? 4.234 27.393 2.909 1.00 31.89 248 LYS A O 1
ATOM 1956 N N . GLU A 1 249 ? 4.956 25.326 2.375 1.00 26.25 249 GLU A N 1
ATOM 1957 C CA . GLU A 1 249 ? 3.668 24.635 2.441 1.00 26.25 249 GLU A CA 1
ATOM 1958 C C . GLU A 1 249 ? 3.797 23.470 3.425 1.00 26.25 249 GLU A C 1
ATOM 1960 O O . GLU A 1 249 ? 4.663 22.601 3.295 1.00 26.25 249 GLU A O 1
ATOM 1965 N N . GLU A 1 250 ? 2.964 23.506 4.464 1.00 28.23 250 GLU A N 1
ATOM 1966 C CA . GLU A 1 250 ? 2.819 22.453 5.462 1.00 28.23 250 GLU A CA 1
ATOM 1967 C C . GLU A 1 250 ? 2.259 21.193 4.795 1.00 28.23 250 GLU A C 1
ATOM 1969 O O . GLU A 1 250 ? 1.054 21.008 4.650 1.00 28.23 250 GLU A O 1
ATOM 1974 N N . THR A 1 251 ? 3.154 20.296 4.393 1.00 25.30 251 THR A N 1
ATOM 1975 C CA . THR A 1 251 ? 2.800 18.925 4.035 1.00 25.30 251 THR A CA 1
ATOM 1976 C C . THR A 1 251 ? 2.671 18.105 5.316 1.00 25.30 251 THR A C 1
ATOM 1978 O O . THR A 1 251 ? 3.646 17.671 5.931 1.00 25.30 251 THR A O 1
ATOM 1981 N N . VAL A 1 252 ? 1.427 17.885 5.740 1.00 31.33 252 VAL A N 1
ATOM 1982 C CA . VAL A 1 252 ? 1.080 16.842 6.711 1.00 31.33 252 VAL A CA 1
ATOM 1983 C C . VAL A 1 252 ? 1.267 15.495 6.010 1.00 31.33 252 VAL A C 1
ATOM 1985 O O . VAL A 1 252 ? 0.366 14.972 5.367 1.00 31.33 252 VAL A O 1
ATOM 1988 N N . GLY A 1 253 ? 2.484 14.966 6.088 1.00 29.03 253 GLY A N 1
ATOM 1989 C CA . GLY A 1 253 ? 2.889 13.687 5.500 1.00 29.03 253 GLY A CA 1
ATOM 1990 C C . GLY A 1 253 ? 3.889 12.961 6.391 1.00 29.03 253 GLY A C 1
ATOM 1991 O O . GLY A 1 253 ? 4.862 12.387 5.914 1.00 29.03 253 GLY A O 1
ATOM 1992 N N . GLY A 1 254 ? 3.693 13.037 7.709 1.00 24.17 254 GLY A N 1
ATOM 1993 C CA . GLY A 1 254 ? 4.443 12.238 8.668 1.00 24.17 254 GLY A CA 1
ATOM 1994 C C . GLY A 1 254 ? 3.918 10.807 8.666 1.00 24.17 254 GLY A C 1
ATOM 1995 O O . GLY A 1 254 ? 3.033 10.486 9.455 1.00 24.17 254 GLY A O 1
ATOM 1996 N N . PHE A 1 255 ? 4.461 9.951 7.797 1.00 30.89 255 PHE A N 1
ATOM 1997 C CA . PHE A 1 255 ? 4.315 8.505 7.952 1.00 30.89 255 PHE A CA 1
ATOM 1998 C C . PHE A 1 255 ? 4.842 8.120 9.338 1.00 30.89 255 PHE A C 1
ATOM 2000 O O . PHE A 1 255 ? 5.990 8.393 9.698 1.00 30.89 255 PHE A O 1
ATOM 2007 N N . GLY A 1 256 ? 3.930 7.594 10.153 1.00 30.67 256 GLY A N 1
ATOM 2008 C CA . GLY A 1 256 ? 4.122 7.371 11.574 1.00 30.67 256 GLY A CA 1
ATOM 2009 C C . GLY A 1 256 ? 5.325 6.484 11.871 1.00 30.67 256 GLY A C 1
ATOM 2010 O O . GLY A 1 256 ? 5.602 5.507 11.181 1.00 30.67 256 GLY A O 1
ATOM 2011 N N . LYS A 1 257 ? 6.019 6.838 12.953 1.00 25.80 257 LYS A N 1
ATOM 2012 C CA . LYS A 1 257 ? 7.059 6.033 13.590 1.00 25.80 257 LYS A CA 1
ATOM 2013 C C . LYS A 1 257 ? 6.580 4.585 13.725 1.00 25.80 257 LYS A C 1
ATOM 2015 O O . LYS A 1 257 ? 5.582 4.325 14.394 1.00 25.80 257 LYS A O 1
ATOM 2020 N N . ILE A 1 258 ? 7.308 3.665 13.101 1.00 33.34 258 ILE A N 1
ATOM 2021 C CA . ILE A 1 258 ? 7.083 2.224 13.207 1.00 33.34 258 ILE A CA 1
ATOM 2022 C C . ILE A 1 258 ? 7.419 1.820 14.645 1.00 33.34 258 ILE A C 1
ATOM 2024 O O . ILE A 1 258 ? 8.569 1.903 15.077 1.00 33.34 258 ILE A O 1
ATOM 2028 N N . GLY A 1 259 ? 6.393 1.451 15.409 1.00 31.86 259 GLY A N 1
ATOM 2029 C CA . GLY A 1 259 ? 6.569 0.820 16.709 1.00 31.86 259 GLY A CA 1
ATOM 2030 C C . GLY A 1 259 ? 6.983 -0.651 16.540 1.00 31.86 259 GLY A C 1
ATOM 2031 O O . GLY A 1 259 ? 6.592 -1.282 15.555 1.00 31.86 259 GLY A O 1
ATOM 2032 N N . PRO A 1 260 ? 7.713 -1.233 17.503 1.00 35.75 260 PRO A N 1
ATOM 2033 C CA . PRO A 1 260 ? 8.157 -2.635 17.492 1.00 35.75 260 PRO A CA 1
ATOM 2034 C C . PRO A 1 260 ? 7.024 -3.692 17.582 1.00 35.75 260 PRO A C 1
ATOM 2036 O O . PRO A 1 260 ? 7.304 -4.862 17.810 1.00 35.75 260 PRO A O 1
ATOM 2039 N N . ASP A 1 261 ? 5.757 -3.311 17.371 1.00 44.75 261 ASP A N 1
ATOM 2040 C CA . ASP A 1 261 ? 4.551 -4.121 17.624 1.00 44.75 261 ASP A CA 1
ATOM 2041 C C . ASP A 1 261 ? 3.766 -4.510 16.349 1.00 44.75 261 ASP A C 1
ATOM 2043 O O . ASP A 1 261 ? 2.611 -4.923 16.429 1.00 44.75 261 ASP A O 1
ATOM 2047 N N . THR A 1 262 ? 4.338 -4.333 15.154 1.00 58.38 262 THR A N 1
ATOM 2048 C CA . THR A 1 262 ? 3.544 -4.343 13.906 1.00 58.38 262 THR A CA 1
ATOM 2049 C C . THR A 1 262 ? 3.036 -5.739 13.508 1.00 58.38 262 THR A C 1
ATOM 2051 O O . THR A 1 262 ? 1.928 -5.860 12.985 1.00 58.38 262 THR A O 1
ATOM 2054 N N . ILE A 1 263 ? 3.807 -6.800 13.776 1.00 62.00 263 ILE A N 1
ATOM 2055 C CA . ILE A 1 263 ? 3.394 -8.192 13.548 1.00 62.00 263 ILE A CA 1
ATOM 2056 C C . ILE A 1 263 ? 3.891 -9.048 14.715 1.00 62.00 263 ILE A C 1
ATOM 2058 O O . ILE A 1 263 ? 5.087 -9.067 14.998 1.00 62.00 263 ILE A O 1
ATOM 2062 N N . SER A 1 264 ? 2.992 -9.765 15.390 1.00 64.75 264 SER A N 1
ATOM 2063 C CA . SER A 1 264 ? 3.329 -10.654 16.506 1.00 64.75 264 SER A CA 1
ATOM 2064 C C . SER A 1 264 ? 3.104 -12.121 16.150 1.00 64.75 264 SER A C 1
ATOM 2066 O O . SER A 1 264 ? 2.153 -12.473 15.452 1.00 64.75 264 SER A O 1
ATOM 2068 N N . VAL A 1 265 ? 3.988 -12.993 16.636 1.00 61.31 265 VAL A N 1
ATOM 2069 C CA . VAL A 1 265 ? 3.847 -14.446 16.490 1.00 61.31 265 VAL A CA 1
ATOM 2070 C C . VAL A 1 265 ? 2.979 -14.965 17.629 1.00 61.31 265 VAL A C 1
ATOM 2072 O O . VAL A 1 265 ? 3.291 -14.756 18.800 1.00 61.31 265 VAL A O 1
ATOM 2075 N N . VAL A 1 266 ? 1.898 -15.660 17.291 1.00 56.78 266 VAL A N 1
ATOM 2076 C CA . VAL A 1 266 ? 1.069 -16.382 18.254 1.00 56.78 266 VAL A CA 1
ATOM 2077 C C . VAL A 1 266 ? 1.488 -17.847 18.226 1.00 56.78 266 VAL A C 1
ATOM 2079 O O . VAL A 1 266 ? 1.344 -18.538 17.218 1.00 56.78 266 VAL A O 1
ATOM 2082 N N . THR A 1 267 ? 2.019 -18.310 19.354 1.00 52.84 267 THR A N 1
ATOM 2083 C CA . THR A 1 267 ? 2.324 -19.716 19.623 1.00 52.84 267 THR A CA 1
ATOM 2084 C C . THR A 1 267 ? 1.773 -20.084 20.994 1.00 52.84 267 THR A C 1
ATOM 2086 O O . THR A 1 267 ? 1.860 -19.290 21.930 1.00 52.84 267 THR A O 1
ATOM 2089 N N . ASN A 1 268 ? 1.241 -21.297 21.122 1.00 43.62 268 ASN A N 1
ATOM 2090 C CA . ASN A 1 268 ? 0.803 -21.840 22.408 1.00 43.62 268 ASN A CA 1
ATOM 2091 C C . ASN A 1 268 ? 1.990 -22.219 23.318 1.00 43.62 268 ASN A C 1
ATOM 2093 O O . ASN A 1 268 ? 1.782 -22.558 24.479 1.00 43.62 268 ASN A O 1
ATOM 2097 N N . ASP A 1 269 ? 3.232 -22.161 22.817 1.00 47.69 269 ASP A N 1
ATOM 2098 C CA . ASP A 1 269 ? 4.432 -22.523 23.573 1.00 47.69 269 ASP A CA 1
ATOM 2099 C C . ASP A 1 269 ? 5.561 -21.495 23.365 1.00 47.69 269 ASP A C 1
ATOM 2101 O O . ASP A 1 269 ? 6.290 -21.505 22.368 1.00 47.69 269 ASP A O 1
ATOM 2105 N N . VAL A 1 270 ? 5.709 -20.572 24.323 1.00 44.06 270 VAL A N 1
ATOM 2106 C CA . VAL A 1 270 ? 6.689 -19.464 24.294 1.00 44.06 270 VAL A CA 1
ATOM 2107 C C . VAL A 1 270 ? 8.137 -19.980 24.263 1.00 44.06 270 VAL A C 1
ATOM 2109 O O . VAL A 1 270 ? 9.022 -19.322 23.718 1.00 44.06 270 VAL A O 1
ATOM 2112 N N . ARG A 1 271 ? 8.385 -21.196 24.777 1.00 44.91 271 ARG A N 1
ATOM 2113 C CA . ARG A 1 271 ? 9.706 -21.857 24.771 1.00 44.91 271 ARG A CA 1
ATOM 2114 C C . ARG A 1 271 ? 10.151 -22.332 23.383 1.00 44.91 271 ARG A C 1
ATOM 2116 O O . ARG A 1 271 ? 11.302 -22.737 23.230 1.00 44.91 271 ARG A O 1
ATOM 2123 N N . MET A 1 272 ? 9.264 -22.282 22.388 1.00 49.44 272 MET A N 1
ATOM 2124 C CA . MET A 1 272 ? 9.535 -22.716 21.016 1.00 49.44 272 MET A CA 1
ATOM 2125 C C . MET A 1 272 ? 9.967 -21.574 20.090 1.00 49.44 272 MET A C 1
ATOM 2127 O O . MET A 1 272 ? 10.561 -21.856 19.054 1.00 49.44 272 MET A O 1
ATOM 2131 N N . LEU A 1 273 ? 9.748 -20.301 20.458 1.00 50.53 273 LEU A N 1
ATOM 2132 C CA . LEU A 1 273 ? 10.186 -19.150 19.647 1.00 50.53 273 LEU A CA 1
ATOM 2133 C C . LEU A 1 273 ? 11.707 -19.137 19.436 1.00 50.53 273 LEU A C 1
ATOM 2135 O O . LEU A 1 273 ? 12.167 -18.790 18.358 1.00 50.53 273 LEU A O 1
ATOM 2139 N N . SER A 1 274 ? 12.478 -19.594 20.428 1.00 49.03 274 SER A N 1
ATOM 2140 C CA . SER A 1 274 ? 13.941 -19.719 20.346 1.00 49.03 274 SER A CA 1
ATOM 2141 C C . SER A 1 274 ? 14.433 -20.925 19.534 1.00 49.03 274 SER A C 1
ATOM 2143 O O . SER A 1 274 ? 15.637 -21.071 19.340 1.00 49.03 274 SER A O 1
ATOM 2145 N N . ARG A 1 275 ? 13.530 -21.814 19.092 1.00 47.41 275 ARG A N 1
ATOM 2146 C CA . ARG A 1 275 ? 13.844 -23.033 18.323 1.00 47.41 275 ARG A CA 1
ATOM 2147 C C . ARG A 1 275 ? 13.430 -22.945 16.851 1.00 47.41 275 ARG A C 1
ATOM 2149 O O . ARG A 1 275 ? 13.745 -23.854 16.087 1.00 47.41 275 ARG A O 1
ATOM 2156 N N . ILE A 1 276 ? 12.711 -21.893 16.458 1.00 53.34 276 ILE A N 1
ATOM 2157 C CA . ILE A 1 276 ? 12.293 -21.666 15.072 1.00 53.34 276 ILE A CA 1
ATOM 2158 C C . ILE A 1 276 ? 13.445 -20.961 14.346 1.00 53.34 276 ILE A C 1
ATOM 2160 O O . ILE A 1 276 ? 13.880 -19.913 14.814 1.00 53.34 276 ILE A O 1
ATOM 2164 N N . PRO A 1 277 ? 13.946 -21.494 13.218 1.00 54.59 277 PRO A N 1
ATOM 2165 C CA . PRO A 1 277 ? 14.958 -20.807 12.425 1.00 54.59 277 PRO A CA 1
ATOM 2166 C C . PRO A 1 277 ? 14.480 -19.420 11.981 1.00 54.59 277 PRO A C 1
ATOM 2168 O O . PRO A 1 277 ? 13.389 -19.297 11.413 1.00 54.59 277 PRO A O 1
ATOM 2171 N N . ASP A 1 278 ? 15.325 -18.399 12.153 1.00 54.19 278 ASP A N 1
ATOM 2172 C CA . ASP A 1 278 ? 15.044 -17.018 11.729 1.00 54.19 278 ASP A CA 1
ATOM 2173 C C . ASP A 1 278 ? 14.661 -16.933 10.245 1.00 54.19 278 ASP A C 1
ATOM 2175 O O . ASP A 1 278 ? 13.877 -16.078 9.850 1.00 54.19 278 ASP A O 1
ATOM 2179 N N . SER A 1 279 ? 15.129 -17.871 9.414 1.00 53.75 279 SER A N 1
ATOM 2180 C CA . SER A 1 279 ? 14.765 -17.968 7.997 1.00 53.75 279 SER A CA 1
ATOM 2181 C C . SER A 1 279 ? 13.264 -18.180 7.749 1.00 53.75 279 SER A C 1
ATOM 2183 O O . SER A 1 279 ? 12.740 -17.653 6.772 1.00 53.75 279 SER A O 1
ATOM 2185 N N . ILE A 1 280 ? 12.546 -18.890 8.628 1.00 56.91 280 ILE A N 1
ATOM 2186 C CA . ILE A 1 280 ? 11.093 -19.129 8.501 1.00 56.91 280 ILE A CA 1
ATOM 2187 C C . ILE A 1 280 ? 10.307 -17.871 8.887 1.00 56.91 280 ILE A C 1
ATOM 2189 O O . ILE A 1 280 ? 9.330 -17.498 8.229 1.00 56.91 280 ILE A O 1
ATOM 2193 N N . ILE A 1 281 ? 10.762 -17.195 9.943 1.00 58.94 281 ILE A N 1
ATOM 2194 C CA . ILE A 1 281 ? 10.180 -15.942 10.426 1.00 58.94 281 ILE A CA 1
ATOM 2195 C C . ILE A 1 281 ? 10.420 -14.842 9.385 1.00 58.94 281 ILE A C 1
ATOM 2197 O O . ILE A 1 281 ? 9.467 -14.203 8.949 1.00 58.94 281 ILE A O 1
ATOM 2201 N N . ASN A 1 282 ? 11.647 -14.705 8.885 1.00 58.91 282 ASN A N 1
ATOM 2202 C CA . ASN A 1 282 ? 12.033 -13.728 7.865 1.00 58.91 282 ASN A CA 1
ATOM 2203 C C . ASN A 1 282 ? 11.367 -13.996 6.505 1.00 58.91 282 ASN A C 1
ATOM 2205 O O . ASN A 1 282 ? 11.018 -13.055 5.796 1.00 58.91 282 ASN A O 1
ATOM 2209 N N . ALA A 1 283 ? 11.089 -15.255 6.149 1.00 58.47 283 ALA A N 1
ATOM 2210 C CA . ALA A 1 283 ? 10.289 -15.575 4.963 1.00 58.47 283 ALA A CA 1
ATOM 2211 C C . ALA A 1 283 ? 8.823 -15.111 5.077 1.00 58.47 283 ALA A C 1
ATOM 2213 O O . ALA A 1 283 ? 8.149 -14.946 4.059 1.00 58.47 283 ALA A O 1
ATOM 2214 N N . THR A 1 284 ? 8.313 -14.869 6.287 1.00 56.88 284 THR A N 1
ATOM 2215 C CA . THR A 1 284 ? 6.935 -14.391 6.503 1.00 56.88 284 THR A CA 1
ATOM 2216 C C . THR A 1 284 ? 6.880 -12.902 6.863 1.00 56.88 284 THR A C 1
ATOM 2218 O O . THR A 1 284 ? 5.933 -12.218 6.479 1.00 56.88 284 THR A O 1
ATOM 2221 N N . LEU A 1 285 ? 7.902 -12.388 7.556 1.00 56.19 285 LEU A N 1
ATOM 2222 C CA . LEU A 1 285 ? 7.989 -11.020 8.082 1.00 56.19 285 LEU A CA 1
ATOM 2223 C C . LEU A 1 285 ? 8.920 -10.092 7.280 1.00 56.19 285 LEU A C 1
ATOM 2225 O O . LEU A 1 285 ? 8.917 -8.896 7.540 1.00 56.19 285 LEU A O 1
ATOM 2229 N N . GLY A 1 286 ? 9.670 -10.603 6.299 1.00 51.16 286 GLY A N 1
ATOM 2230 C CA . GLY A 1 286 ? 10.706 -9.861 5.567 1.00 51.16 286 GLY A CA 1
ATOM 2231 C C . GLY A 1 286 ? 12.103 -10.055 6.174 1.00 51.16 286 GLY A C 1
ATOM 2232 O O . GLY A 1 286 ? 12.247 -10.340 7.360 1.00 51.16 286 GLY A O 1
ATOM 2233 N N . SER A 1 287 ? 13.149 -9.938 5.351 1.00 39.84 287 SER A N 1
ATOM 2234 C CA . SER A 1 287 ? 14.549 -10.030 5.792 1.00 39.84 287 SER A CA 1
ATOM 2235 C C . SER A 1 287 ? 14.889 -8.891 6.759 1.00 39.84 287 SER A C 1
ATOM 2237 O O . SER A 1 287 ? 15.074 -7.754 6.335 1.00 39.84 287 SER A O 1
ATOM 2239 N N . VAL A 1 288 ? 15.057 -9.202 8.042 1.00 39.34 288 VAL A N 1
ATOM 2240 C CA . VAL A 1 288 ? 15.908 -8.421 8.950 1.00 39.34 288 VAL A CA 1
ATOM 2241 C C . VAL A 1 288 ? 17.242 -9.149 9.071 1.00 39.34 288 VAL A C 1
ATOM 2243 O O . VAL A 1 288 ? 17.469 -9.928 9.993 1.00 39.34 288 VAL A O 1
ATOM 2246 N N . SER A 1 289 ? 18.115 -8.958 8.081 1.00 33.38 289 SER A N 1
ATOM 2247 C CA . SER A 1 289 ? 19.491 -9.455 8.163 1.00 33.38 289 SER A CA 1
ATOM 2248 C C . SER A 1 289 ? 20.280 -8.586 9.158 1.00 33.38 289 SER A C 1
ATOM 2250 O O . SER A 1 289 ? 20.273 -7.363 9.007 1.00 33.38 289 SER A O 1
ATOM 2252 N N . PRO A 1 290 ? 20.967 -9.163 10.165 1.00 35.38 290 PRO A N 1
ATOM 2253 C CA . PRO A 1 290 ? 21.742 -8.393 11.148 1.00 35.38 290 PRO A CA 1
ATOM 2254 C C . PRO A 1 290 ? 22.911 -7.591 10.546 1.00 35.38 290 PRO A C 1
ATOM 2256 O O . PRO A 1 290 ? 23.350 -6.607 11.138 1.00 35.38 290 PRO A O 1
ATOM 2259 N N . ASP A 1 291 ? 23.398 -7.975 9.362 1.00 31.48 291 ASP A N 1
ATOM 2260 C CA . ASP A 1 291 ? 24.633 -7.437 8.771 1.00 31.48 291 ASP A CA 1
ATOM 2261 C C . ASP A 1 291 ? 24.477 -6.093 8.028 1.00 31.48 291 ASP A C 1
ATOM 2263 O O . ASP A 1 291 ? 25.475 -5.488 7.632 1.00 31.48 291 ASP A O 1
ATOM 2267 N N . GLU A 1 292 ? 23.263 -5.546 7.892 1.00 37.91 292 GLU A N 1
ATOM 2268 C CA . GLU A 1 292 ? 23.043 -4.231 7.256 1.00 37.91 292 GLU A CA 1
ATOM 2269 C C . GLU A 1 292 ? 23.022 -3.044 8.240 1.00 37.91 292 GLU A C 1
ATOM 2271 O O . GLU A 1 292 ? 22.597 -1.940 7.907 1.00 37.91 292 GLU A O 1
ATOM 2276 N N . GLN A 1 293 ? 23.542 -3.212 9.459 1.00 34.00 293 GLN A N 1
ATOM 2277 C CA . GLN A 1 293 ? 23.657 -2.118 10.440 1.00 34.00 293 GLN A CA 1
ATOM 2278 C C . GLN A 1 293 ? 24.858 -1.181 10.231 1.00 34.00 293 GLN A C 1
ATOM 2280 O O . GLN A 1 293 ? 25.110 -0.305 11.057 1.00 34.00 293 GLN A O 1
ATOM 2285 N N . SER A 1 294 ? 25.578 -1.297 9.111 1.00 32.81 294 SER A N 1
ATOM 2286 C CA . SER A 1 294 ? 26.779 -0.490 8.848 1.00 32.81 294 SER A CA 1
ATOM 2287 C C . SER A 1 294 ? 26.834 0.177 7.469 1.00 32.81 294 SER A C 1
ATOM 2289 O O . SER A 1 294 ? 27.917 0.402 6.941 1.00 32.81 294 SER A O 1
ATOM 2291 N N . LYS A 1 295 ? 25.695 0.583 6.889 1.00 28.20 295 LYS A N 1
ATOM 2292 C CA . LYS A 1 295 ? 25.674 1.627 5.844 1.00 28.20 295 LYS A CA 1
ATOM 2293 C C . LYS A 1 295 ? 24.488 2.565 6.047 1.00 28.20 295 LYS A C 1
ATOM 2295 O O . LYS A 1 295 ? 23.349 2.255 5.729 1.00 28.20 295 LYS A O 1
ATOM 2300 N N . SER A 1 296 ? 24.771 3.743 6.593 1.00 37.16 296 SER A N 1
ATOM 2301 C CA . SER A 1 296 ? 23.843 4.870 6.618 1.00 37.16 296 SER A CA 1
ATOM 2302 C C . SER A 1 296 ? 23.408 5.228 5.190 1.00 37.16 296 SER A C 1
ATOM 2304 O O . SER A 1 296 ? 24.267 5.537 4.365 1.00 37.16 296 SER A O 1
ATOM 2306 N N . SER A 1 297 ? 22.089 5.257 4.963 1.00 34.03 297 SER A N 1
ATOM 2307 C CA . SER A 1 297 ? 21.370 5.651 3.735 1.00 34.03 297 SER A CA 1
ATOM 2308 C C . SER A 1 297 ? 21.042 4.540 2.725 1.00 34.03 297 SER A C 1
ATOM 2310 O O . SER A 1 297 ? 21.614 4.501 1.639 1.00 34.03 297 SER A O 1
ATOM 2312 N N . SER A 1 298 ? 19.997 3.752 3.006 1.00 28.16 298 SER A N 1
ATOM 2313 C CA . SER A 1 298 ? 19.077 3.261 1.966 1.00 28.16 298 SER A CA 1
ATOM 2314 C C . SER A 1 298 ? 17.737 2.799 2.554 1.00 28.16 298 SER A C 1
ATOM 2316 O O . SER A 1 298 ? 17.679 2.061 3.530 1.00 28.16 298 SER A O 1
ATOM 2318 N N . THR A 1 299 ? 16.673 3.295 1.935 1.00 34.44 299 THR A N 1
ATOM 2319 C CA . THR A 1 299 ? 15.248 2.937 1.978 1.00 34.44 299 THR A CA 1
ATOM 2320 C C . THR A 1 299 ? 14.930 1.493 2.402 1.00 34.44 299 THR A C 1
ATOM 2322 O O . THR A 1 299 ? 14.938 0.585 1.577 1.00 34.44 299 THR A O 1
ATOM 2325 N N . LEU A 1 300 ? 14.553 1.279 3.668 1.00 41.22 300 LEU A N 1
ATOM 2326 C CA . LEU A 1 300 ? 13.849 0.056 4.073 1.00 41.22 300 LEU A CA 1
ATOM 2327 C C . LEU A 1 300 ? 12.403 0.131 3.559 1.00 41.22 300 LEU A C 1
ATOM 2329 O O . LEU A 1 300 ? 11.682 1.082 3.870 1.00 41.22 300 LEU A O 1
ATOM 2333 N N . SER A 1 301 ? 11.981 -0.851 2.760 1.00 51.16 301 SER A N 1
ATOM 2334 C CA . SER A 1 301 ? 10.595 -0.989 2.301 1.00 51.16 301 SER A CA 1
ATOM 2335 C C . SER A 1 301 ? 9.646 -1.138 3.499 1.00 51.16 301 SER A C 1
ATOM 2337 O O . SER A 1 301 ? 9.950 -1.905 4.418 1.00 51.16 301 SER A O 1
ATOM 2339 N N . PRO A 1 302 ? 8.497 -0.443 3.520 1.00 62.34 302 PRO A N 1
ATOM 2340 C CA . PRO A 1 302 ? 7.576 -0.525 4.644 1.00 62.34 302 PRO A CA 1
ATOM 2341 C C . PRO A 1 302 ? 6.990 -1.941 4.758 1.00 62.34 302 PRO A C 1
ATOM 2343 O O . PRO A 1 302 ? 6.515 -2.513 3.781 1.00 62.34 302 PRO A O 1
ATOM 2346 N N . LEU A 1 303 ? 7.021 -2.506 5.969 1.00 79.44 303 LEU A N 1
ATOM 2347 C CA . LEU A 1 303 ? 6.487 -3.846 6.269 1.00 79.44 303 LEU A CA 1
ATOM 2348 C C . LEU A 1 303 ? 4.959 -3.915 6.145 1.00 79.44 303 LEU A C 1
ATOM 2350 O O . LEU A 1 303 ? 4.385 -4.991 5.954 1.00 79.44 303 LEU A O 1
ATOM 2354 N N . THR A 1 304 ? 4.300 -2.763 6.257 1.00 87.69 304 THR A N 1
ATOM 2355 C CA . THR A 1 304 ? 2.857 -2.608 6.123 1.00 87.69 304 THR A CA 1
ATOM 2356 C C . THR A 1 304 ? 2.501 -1.517 5.124 1.00 87.69 304 THR A C 1
ATOM 2358 O O . THR A 1 304 ? 3.301 -0.629 4.840 1.00 87.69 304 THR A O 1
ATOM 2361 N N . PHE A 1 305 ? 1.286 -1.576 4.591 1.00 91.50 305 PHE A N 1
ATOM 2362 C CA . PHE A 1 305 ? 0.776 -0.621 3.621 1.00 91.50 305 PHE A CA 1
ATOM 2363 C C . PHE A 1 305 ? -0.617 -0.117 3.986 1.00 91.50 305 PHE A C 1
ATOM 2365 O O . PHE A 1 305 ? -1.298 -0.657 4.867 1.00 91.50 305 PHE A O 1
ATOM 2372 N N . GLU A 1 306 ? -1.019 0.942 3.288 1.00 93.88 306 GLU A N 1
ATOM 2373 C CA . GLU A 1 306 ? -2.362 1.503 3.341 1.00 93.88 306 GLU A CA 1
ATOM 2374 C C . GLU A 1 306 ? -3.125 1.166 2.062 1.00 93.88 306 GLU A C 1
ATOM 2376 O O . GLU A 1 306 ? -2.554 1.155 0.967 1.00 93.88 306 GLU A O 1
ATOM 2381 N N . ALA A 1 307 ? -4.420 0.902 2.199 1.00 97.00 307 ALA A N 1
ATOM 2382 C CA . ALA A 1 307 ? -5.305 0.621 1.082 1.00 97.00 307 ALA A CA 1
ATOM 2383 C C . ALA A 1 307 ? -6.628 1.371 1.226 1.00 97.00 307 ALA A C 1
ATOM 2385 O O . ALA A 1 307 ? -7.205 1.447 2.313 1.00 97.00 307 ALA A O 1
ATOM 2386 N N . TYR A 1 308 ? -7.128 1.853 0.092 1.00 98.25 308 TYR A N 1
ATOM 2387 C CA . TYR A 1 308 ? -8.476 2.383 -0.052 1.00 98.25 308 TYR A CA 1
ATOM 2388 C C . TYR A 1 308 ? -9.326 1.347 -0.779 1.00 98.25 308 TYR A C 1
ATOM 2390 O O . TYR A 1 308 ? -8.988 0.929 -1.887 1.00 98.25 308 TYR A O 1
ATOM 2398 N N . VAL A 1 309 ? -10.434 0.937 -0.168 1.00 98.25 309 VAL A N 1
ATOM 2399 C CA . VAL A 1 309 ? -11.374 -0.039 -0.728 1.00 98.25 309 VAL A CA 1
ATOM 2400 C C . VAL A 1 309 ? -12.743 0.617 -0.849 1.00 98.25 309 VAL A C 1
ATOM 2402 O O . VAL A 1 309 ? -13.424 0.841 0.150 1.00 98.25 309 VAL A O 1
ATOM 2405 N N . GLN A 1 310 ? -13.156 0.925 -2.078 1.00 98.00 310 GLN A N 1
ATOM 2406 C CA . GLN A 1 310 ? -14.476 1.477 -2.366 1.00 98.00 310 GLN A CA 1
ATOM 2407 C C . GLN A 1 310 ? -15.463 0.359 -2.688 1.00 98.00 310 GLN A C 1
ATOM 2409 O O . GLN A 1 310 ? -15.296 -0.374 -3.664 1.00 98.00 310 GLN A O 1
ATOM 2414 N N . TYR A 1 311 ? -16.530 0.264 -1.905 1.00 98.38 311 TYR A N 1
ATOM 2415 C CA . TYR A 1 311 ? -17.642 -0.646 -2.142 1.00 98.38 311 TYR A CA 1
ATOM 2416 C C . TYR A 1 311 ? -18.661 -0.043 -3.109 1.00 98.38 311 TYR A C 1
ATOM 2418 O O . TYR A 1 311 ? -18.790 1.171 -3.268 1.00 98.38 311 TYR A O 1
ATOM 2426 N N . SER A 1 312 ? -19.415 -0.914 -3.773 1.00 96.50 312 SER A N 1
ATOM 2427 C CA . SER A 1 312 ? -20.492 -0.487 -4.667 1.00 96.50 312 SER A CA 1
ATOM 2428 C C . SER A 1 312 ? -21.656 0.135 -3.893 1.00 96.50 312 SER A C 1
ATOM 2430 O O . SER A 1 312 ? -22.224 1.130 -4.358 1.00 96.50 312 SER A O 1
ATOM 2432 N N . ASP A 1 313 ? -21.925 -0.398 -2.695 1.00 94.44 313 ASP A N 1
ATOM 2433 C CA . ASP A 1 313 ? -23.096 -0.106 -1.870 1.00 94.44 313 ASP A CA 1
ATOM 2434 C C . ASP A 1 313 ? -22.728 0.166 -0.403 1.00 94.44 313 ASP A C 1
ATOM 2436 O O . ASP A 1 313 ? -21.772 -0.403 0.135 1.00 94.44 313 ASP A O 1
ATOM 2440 N N . TYR A 1 314 ? -23.565 0.960 0.277 1.00 95.62 314 TYR A N 1
ATOM 2441 C CA . TYR A 1 314 ? -23.430 1.282 1.707 1.00 95.62 314 TYR A CA 1
ATOM 2442 C C . TYR A 1 314 ? -23.413 0.039 2.607 1.00 95.62 314 TYR A C 1
ATOM 2444 O O . TYR A 1 314 ? -22.766 0.015 3.656 1.00 95.62 314 TYR A O 1
ATOM 2452 N N . THR A 1 315 ? -24.113 -1.020 2.197 1.00 96.50 315 THR A N 1
ATOM 2453 C CA . THR A 1 315 ? -24.187 -2.275 2.952 1.00 96.50 315 THR A CA 1
ATOM 2454 C C . THR A 1 315 ? -22.835 -2.981 2.995 1.00 96.50 315 THR A C 1
ATOM 2456 O O . THR A 1 315 ? -22.465 -3.484 4.053 1.00 96.50 315 THR A O 1
ATOM 2459 N N . GLY A 1 316 ? -22.080 -2.979 1.890 1.00 97.06 316 GLY A N 1
ATOM 2460 C CA . GLY A 1 316 ? -20.729 -3.542 1.827 1.00 97.06 316 GLY A CA 1
ATOM 2461 C C . GLY A 1 316 ? -19.756 -2.776 2.720 1.00 97.06 316 GLY A C 1
ATOM 2462 O O . GLY A 1 316 ? -19.081 -3.375 3.554 1.00 97.06 316 GLY A O 1
ATOM 2463 N N . PHE A 1 317 ? -19.781 -1.443 2.630 1.00 97.62 317 PHE A N 1
ATOM 2464 C CA . PHE A 1 317 ? -18.987 -0.566 3.493 1.00 97.62 317 PHE A CA 1
ATOM 2465 C C . PHE A 1 317 ? -19.297 -0.772 4.983 1.00 97.62 317 PHE A C 1
ATOM 2467 O O . PHE A 1 317 ? -18.389 -1.015 5.779 1.00 97.62 317 PHE A O 1
ATOM 2474 N N . THR A 1 318 ? -20.578 -0.751 5.363 1.00 97.12 318 THR A N 1
ATOM 2475 C CA . THR A 1 318 ? -21.001 -0.940 6.760 1.00 97.12 318 THR A CA 1
ATOM 2476 C C . THR A 1 318 ? -20.582 -2.313 7.290 1.00 97.12 318 THR A C 1
ATOM 2478 O O . THR A 1 318 ? -20.004 -2.398 8.373 1.00 97.12 318 THR A O 1
ATOM 2481 N N . LYS A 1 319 ? -20.792 -3.384 6.507 1.00 96.88 319 LYS A N 1
ATOM 2482 C CA . LYS A 1 319 ? -20.362 -4.746 6.865 1.00 96.88 319 LYS A CA 1
ATOM 2483 C C . LYS A 1 319 ? -18.852 -4.840 7.064 1.00 96.88 319 LYS A C 1
ATOM 2485 O O . LYS A 1 319 ? -18.412 -5.531 7.981 1.00 96.88 319 LYS A O 1
ATOM 2490 N N . ALA A 1 320 ? -18.066 -4.158 6.233 1.00 97.00 320 ALA A N 1
ATOM 2491 C CA . ALA A 1 320 ? -16.614 -4.136 6.359 1.00 97.00 320 ALA A CA 1
ATOM 2492 C C . ALA A 1 320 ? -16.165 -3.387 7.622 1.00 97.00 320 ALA A C 1
ATOM 2494 O O . ALA A 1 320 ? -15.416 -3.945 8.424 1.00 97.00 320 ALA A O 1
ATOM 2495 N N . MET A 1 321 ? -16.681 -2.172 7.853 1.00 95.56 321 MET A N 1
ATOM 2496 C CA . MET A 1 321 ? -16.376 -1.376 9.050 1.00 95.56 321 MET A CA 1
ATOM 2497 C C . MET A 1 321 ? -16.744 -2.116 10.339 1.00 95.56 321 MET A C 1
ATOM 2499 O O . MET A 1 321 ? -15.951 -2.164 11.275 1.00 95.56 321 MET A O 1
ATOM 2503 N N . GLU A 1 322 ?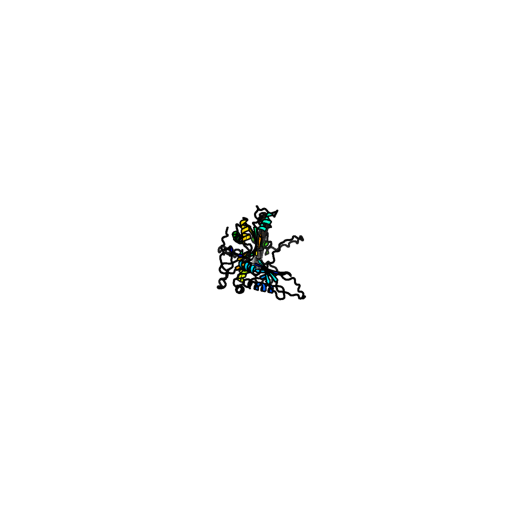 -17.931 -2.721 10.407 1.00 94.00 322 GLU A N 1
ATOM 2504 C CA . GLU A 1 322 ? -18.377 -3.465 11.590 1.00 94.00 322 GLU A CA 1
ATOM 2505 C C . GLU A 1 322 ? -17.662 -4.810 11.747 1.00 94.00 322 GLU A C 1
ATOM 2507 O O . GLU A 1 322 ? -17.336 -5.205 12.866 1.00 94.00 322 GLU A O 1
ATOM 2512 N N . GLY A 1 323 ? -17.384 -5.501 10.641 1.00 93.12 323 GLY A N 1
ATOM 2513 C CA . GLY A 1 323 ? -16.735 -6.807 10.648 1.00 93.12 323 GLY A CA 1
ATOM 2514 C C . GLY A 1 323 ? -15.248 -6.757 10.997 1.00 93.12 323 GLY A C 1
ATOM 2515 O O . GLY A 1 323 ? -14.737 -7.712 11.584 1.00 93.12 323 GLY A O 1
ATOM 2516 N N . LEU A 1 324 ? -14.552 -5.676 10.641 1.00 94.00 324 LEU A N 1
ATOM 2517 C CA . LEU A 1 324 ? -13.125 -5.487 10.919 1.00 94.00 324 LEU A CA 1
ATOM 2518 C C . LEU A 1 324 ? -12.883 -4.712 12.226 1.00 94.00 324 LEU A C 1
ATOM 2520 O O . LEU A 1 324 ? -11.811 -4.832 12.820 1.00 94.00 324 LEU A O 1
ATOM 2524 N N . ARG A 1 325 ? -13.869 -3.940 12.709 1.00 91.31 325 ARG A N 1
ATOM 2525 C CA . ARG A 1 325 ? -13.766 -3.175 13.960 1.00 91.31 325 ARG A CA 1
ATOM 2526 C C . ARG A 1 325 ? -13.392 -4.073 15.137 1.00 91.31 325 ARG A C 1
ATOM 2528 O O . ARG A 1 325 ? -14.084 -5.039 15.458 1.00 91.31 325 ARG A O 1
ATOM 2535 N N . GLY A 1 326 ? -12.328 -3.684 15.839 1.00 88.75 326 GLY A N 1
ATOM 2536 C CA . GLY A 1 326 ? -11.859 -4.400 17.023 1.00 88.75 326 GLY A CA 1
ATOM 2537 C C . GLY A 1 326 ? -11.368 -5.814 16.711 1.00 88.75 326 GLY A C 1
ATOM 2538 O O . GLY A 1 326 ? -11.465 -6.682 17.574 1.00 88.75 326 GLY A O 1
ATOM 2539 N N . GLN A 1 327 ? -10.887 -6.058 15.491 1.00 90.75 327 GLN A N 1
ATOM 2540 C CA . GLN A 1 327 ? -10.269 -7.313 15.077 1.00 90.75 327 GLN A CA 1
ATOM 2541 C C . GLN A 1 327 ? -8.795 -7.089 14.732 1.00 90.75 327 GLN A C 1
ATOM 2543 O O . GLN A 1 327 ? -8.421 -6.048 14.194 1.00 90.75 327 GLN A O 1
ATOM 2548 N N . LYS A 1 328 ? -7.966 -8.093 15.008 1.00 89.81 328 LYS A N 1
ATOM 2549 C CA . LYS A 1 328 ? -6.625 -8.240 14.439 1.00 89.81 328 LYS A CA 1
ATOM 2550 C C . LYS A 1 328 ? -6.702 -9.144 13.223 1.00 89.81 328 LYS A C 1
ATOM 2552 O O . LYS A 1 328 ? -7.464 -10.113 13.222 1.00 89.81 328 LYS A O 1
ATOM 2557 N N . LEU A 1 329 ? -5.885 -8.851 12.222 1.00 92.25 329 LEU A N 1
ATOM 2558 C CA . LEU A 1 329 ? -5.677 -9.746 11.096 1.00 92.25 329 LEU A CA 1
ATOM 2559 C C . LEU A 1 329 ? -4.752 -10.878 11.527 1.00 92.25 329 LEU A C 1
ATOM 2561 O O . LEU A 1 329 ? -3.760 -10.632 12.209 1.00 92.25 329 LEU A O 1
ATOM 2565 N N . VAL A 1 330 ? -5.072 -12.104 11.134 1.00 89.81 330 VAL A N 1
ATOM 2566 C CA . VAL A 1 330 ? -4.287 -13.297 11.438 1.00 89.81 330 VAL A CA 1
ATOM 2567 C C . VAL A 1 330 ? -3.927 -14.004 10.141 1.00 89.81 330 VAL A C 1
ATOM 2569 O O . VAL A 1 330 ? -4.815 -14.346 9.363 1.00 89.81 330 VAL A O 1
ATOM 2572 N N . TYR A 1 331 ? -2.640 -14.253 9.929 1.00 88.12 331 TYR A N 1
ATOM 2573 C CA . TYR A 1 331 ? -2.141 -15.107 8.859 1.00 88.12 331 TYR A CA 1
ATOM 2574 C C . TYR A 1 331 ? -1.809 -16.489 9.421 1.00 88.12 331 TYR A C 1
ATOM 2576 O O . TYR A 1 331 ? -1.027 -16.613 10.368 1.00 88.12 331 TYR A O 1
ATOM 2584 N N . ALA A 1 332 ? -2.440 -17.518 8.860 1.00 84.62 332 ALA A N 1
ATOM 2585 C CA . ALA A 1 332 ? -2.378 -18.892 9.350 1.00 84.62 332 ALA A CA 1
ATOM 2586 C C . ALA A 1 332 ? -2.123 -19.876 8.194 1.00 84.62 332 ALA A C 1
ATOM 2588 O O . ALA A 1 332 ? -3.061 -20.550 7.758 1.00 84.62 332 ALA A O 1
ATOM 2589 N N . PRO A 1 333 ? -0.893 -19.944 7.657 1.00 74.38 333 PRO A N 1
ATOM 2590 C CA . PRO A 1 333 ? -0.584 -20.759 6.487 1.00 74.38 333 PRO A CA 1
ATOM 2591 C C . PRO A 1 333 ? -0.862 -22.247 6.750 1.00 74.38 333 PRO A C 1
ATOM 2593 O O . PRO A 1 333 ? -0.418 -22.801 7.755 1.00 74.38 333 PRO A O 1
ATOM 2596 N N . GLU A 1 334 ? -1.606 -22.899 5.851 1.00 64.12 334 GLU A N 1
ATOM 2597 C CA . GLU A 1 334 ? -1.930 -24.335 5.947 1.00 64.12 334 GLU A CA 1
ATOM 2598 C C . GLU A 1 334 ? -0.714 -25.242 5.682 1.00 64.12 334 GLU A C 1
ATOM 2600 O O . GLU A 1 334 ? -0.614 -26.322 6.261 1.00 64.12 334 GLU A O 1
ATOM 2605 N N . HIS A 1 335 ? 0.259 -24.771 4.898 1.00 53.78 335 HIS A N 1
ATOM 2606 C CA . HIS A 1 335 ? 1.563 -25.404 4.724 1.00 53.78 335 HIS A CA 1
ATOM 2607 C C . HIS A 1 335 ? 2.652 -24.371 5.002 1.00 53.78 335 HIS A C 1
ATOM 2609 O O . HIS A 1 335 ? 2.782 -23.389 4.269 1.00 53.78 335 HIS A O 1
ATOM 2615 N N . ALA A 1 336 ? 3.447 -24.574 6.056 1.00 50.50 336 ALA A N 1
ATOM 2616 C CA . ALA A 1 336 ? 4.702 -23.850 6.174 1.00 50.50 336 ALA A CA 1
ATOM 2617 C C . ALA A 1 336 ? 5.525 -24.175 4.921 1.00 50.50 336 ALA A C 1
ATOM 2619 O O . ALA A 1 336 ? 5.758 -25.347 4.624 1.00 50.50 336 ALA A O 1
ATOM 2620 N N . THR A 1 337 ? 5.971 -23.161 4.182 1.00 44.28 337 THR A N 1
ATOM 2621 C CA . THR A 1 337 ? 6.973 -23.296 3.114 1.00 44.28 337 THR A CA 1
ATOM 2622 C C . THR A 1 337 ? 8.340 -23.603 3.736 1.00 44.28 337 THR A C 1
ATOM 2624 O O . THR A 1 337 ? 9.308 -22.869 3.552 1.00 44.28 337 THR A O 1
ATOM 2627 N N . ALA A 1 338 ? 8.407 -24.640 4.567 1.00 42.75 338 ALA A N 1
ATOM 2628 C CA . ALA A 1 338 ? 9.629 -25.122 5.169 1.00 42.75 338 ALA A CA 1
ATOM 2629 C C . ALA A 1 338 ? 10.269 -26.120 4.192 1.00 42.75 338 ALA A C 1
ATOM 2631 O O . ALA A 1 338 ? 9.581 -27.027 3.713 1.00 42.75 338 ALA A O 1
ATOM 2632 N N . PRO A 1 339 ? 11.567 -25.982 3.874 1.00 40.16 339 PRO A N 1
ATOM 2633 C CA . PRO A 1 339 ? 12.277 -26.993 3.105 1.00 40.16 339 PRO A CA 1
ATOM 2634 C C . PRO A 1 339 ? 12.164 -28.344 3.823 1.00 40.16 339 PRO A C 1
ATOM 2636 O O . PRO A 1 339 ? 12.255 -28.412 5.049 1.00 40.16 339 PRO A O 1
ATOM 2639 N N . ALA A 1 340 ? 11.974 -29.413 3.045 1.00 44.53 340 ALA A N 1
ATOM 2640 C CA . ALA A 1 340 ? 11.627 -30.780 3.460 1.00 44.53 340 ALA A CA 1
ATOM 2641 C C . ALA A 1 340 ? 12.628 -31.496 4.407 1.00 44.53 340 ALA A C 1
ATOM 2643 O O . ALA A 1 340 ? 12.563 -32.710 4.576 1.00 44.53 340 ALA A O 1
ATOM 2644 N N . SER A 1 341 ? 13.565 -30.771 5.025 1.00 50.38 341 SER A N 1
ATOM 2645 C CA . SER A 1 341 ? 14.658 -31.302 5.843 1.00 50.38 341 SER A CA 1
ATOM 2646 C C . SER A 1 341 ? 14.452 -31.177 7.365 1.00 50.38 341 SER A C 1
ATOM 2648 O O . SER A 1 341 ? 15.317 -31.634 8.110 1.00 50.38 341 SER A O 1
ATOM 2650 N N . LEU A 1 342 ? 13.354 -30.593 7.867 1.00 47.00 342 LEU A N 1
ATOM 2651 C CA . LEU A 1 342 ? 13.071 -30.503 9.315 1.00 47.00 342 LEU A CA 1
ATOM 2652 C C . LEU A 1 342 ? 11.736 -31.183 9.675 1.00 47.00 342 LEU A C 1
ATOM 2654 O O . LEU A 1 342 ? 10.712 -30.537 9.887 1.00 47.00 342 LEU A O 1
ATOM 2658 N N . ASN A 1 343 ? 11.757 -32.513 9.757 1.00 48.84 343 ASN A N 1
ATOM 2659 C CA . ASN A 1 343 ? 10.557 -33.353 9.858 1.00 48.84 343 ASN A CA 1
ATOM 2660 C C . ASN A 1 343 ? 9.840 -33.406 11.225 1.00 48.84 343 ASN A C 1
ATOM 2662 O O . ASN A 1 343 ? 8.859 -34.133 11.329 1.00 48.84 343 ASN A O 1
ATOM 2666 N N . ASP A 1 344 ? 10.223 -32.610 12.229 1.00 48.72 344 ASP A N 1
ATOM 2667 C CA . ASP A 1 344 ? 9.474 -32.548 13.507 1.00 48.72 344 ASP A CA 1
ATOM 2668 C C . ASP A 1 344 ? 9.006 -31.140 13.917 1.00 48.72 344 ASP A C 1
ATOM 2670 O O . ASP A 1 344 ? 8.004 -30.998 14.612 1.00 48.72 344 ASP A O 1
ATOM 2674 N N . VAL A 1 345 ? 9.650 -30.072 13.430 1.00 47.50 345 VAL A N 1
ATOM 2675 C CA . VAL A 1 345 ? 9.255 -28.680 13.746 1.00 47.50 345 VAL A CA 1
ATOM 2676 C C . VAL A 1 345 ? 8.247 -28.132 12.722 1.00 47.50 345 VAL A C 1
ATOM 2678 O O . VAL A 1 345 ? 7.410 -27.296 13.061 1.00 47.50 345 VAL A O 1
ATOM 2681 N N . ALA A 1 346 ? 8.253 -28.666 11.492 1.00 46.66 346 ALA A N 1
ATOM 2682 C CA . ALA A 1 346 ? 7.420 -28.224 10.366 1.00 46.66 346 ALA A CA 1
ATOM 2683 C C . ALA A 1 346 ? 5.913 -28.542 10.492 1.00 46.66 346 ALA A C 1
ATOM 2685 O O . ALA A 1 346 ? 5.123 -28.058 9.684 1.00 46.66 346 ALA A O 1
ATOM 2686 N N . LYS A 1 347 ? 5.492 -29.324 11.497 1.00 45.75 347 LYS A N 1
ATOM 2687 C CA . LYS A 1 347 ? 4.066 -29.568 11.801 1.00 45.75 347 LYS A CA 1
ATOM 2688 C C . LYS A 1 347 ? 3.443 -28.510 12.717 1.00 45.75 347 LYS A C 1
ATOM 2690 O O . LYS A 1 347 ? 2.230 -28.520 12.915 1.00 45.75 347 LYS A O 1
ATOM 2695 N N . THR A 1 348 ? 4.238 -27.601 13.277 1.00 50.12 348 THR A N 1
ATOM 2696 C CA . THR A 1 348 ? 3.720 -26.556 14.166 1.00 50.12 348 THR A CA 1
ATOM 2697 C C . THR A 1 348 ? 3.149 -25.415 13.329 1.00 50.12 348 THR A C 1
ATOM 2699 O O . THR A 1 348 ? 3.889 -24.661 12.700 1.00 50.12 348 THR A O 1
ATOM 2702 N N . LYS A 1 349 ? 1.819 -25.288 13.308 1.00 59.31 349 LYS A N 1
ATOM 2703 C CA . LYS A 1 349 ? 1.116 -24.196 12.625 1.00 59.31 349 LYS A CA 1
ATOM 2704 C C . LYS A 1 349 ? 1.422 -22.875 13.341 1.00 59.31 349 LYS A C 1
ATOM 2706 O O . LYS A 1 349 ? 0.901 -22.622 14.424 1.00 59.31 349 LYS A O 1
ATOM 2711 N N . LEU A 1 350 ? 2.309 -22.065 12.763 1.00 67.88 350 LEU A N 1
ATOM 2712 C CA . LEU A 1 350 ? 2.608 -20.721 13.257 1.00 67.88 350 LEU A CA 1
ATOM 2713 C C . LEU A 1 350 ? 1.524 -19.755 12.793 1.00 67.88 350 LEU A C 1
ATOM 2715 O O . LEU A 1 350 ? 1.177 -19.719 11.613 1.00 67.88 350 LEU A O 1
ATOM 2719 N N . TYR A 1 351 ? 1.015 -18.963 13.730 1.00 77.38 351 TYR A N 1
ATOM 2720 C CA . TYR A 1 351 ? 0.066 -17.896 13.450 1.00 77.38 351 TYR A CA 1
ATOM 2721 C C . TYR A 1 351 ? 0.772 -16.559 13.616 1.00 77.38 351 TYR A C 1
ATOM 2723 O O . TYR A 1 351 ? 1.501 -16.346 14.585 1.00 77.38 351 TYR A O 1
ATOM 2731 N N . PHE A 1 352 ? 0.523 -15.639 12.698 1.00 83.81 352 PHE A N 1
ATOM 2732 C CA . PHE A 1 352 ? 1.028 -14.275 12.785 1.00 83.81 352 PHE A CA 1
ATOM 2733 C C . PHE A 1 352 ? -0.154 -13.331 12.901 1.00 83.81 352 PHE A C 1
ATOM 2735 O O . PHE A 1 352 ? -1.158 -13.533 12.224 1.00 83.81 352 PHE A O 1
ATOM 2742 N N . THR A 1 353 ? -0.062 -12.312 13.750 1.00 86.56 353 THR A N 1
ATOM 2743 C CA . THR A 1 353 ? -1.142 -11.340 13.937 1.00 86.56 353 THR A CA 1
ATOM 2744 C C . THR A 1 353 ? -0.662 -9.923 13.693 1.00 86.56 353 THR A C 1
ATOM 2746 O O . THR A 1 353 ? 0.450 -9.577 14.074 1.00 86.56 353 THR A O 1
ATOM 2749 N N . ALA A 1 354 ? -1.497 -9.119 13.044 1.00 89.38 354 ALA A N 1
ATOM 2750 C CA . ALA A 1 354 ? -1.238 -7.721 12.741 1.00 89.38 354 ALA A CA 1
ATOM 2751 C C . ALA A 1 354 ? -2.442 -6.879 13.165 1.00 89.38 354 ALA A C 1
ATOM 2753 O O . ALA A 1 354 ? -3.601 -7.277 12.993 1.00 89.38 354 ALA A O 1
ATOM 2754 N N . GLU A 1 355 ? -2.171 -5.713 13.741 1.00 88.44 355 GLU A N 1
ATOM 2755 C CA . GLU A 1 355 ? -3.211 -4.752 14.094 1.00 88.44 355 GLU A CA 1
ATOM 2756 C C . GLU A 1 355 ? -3.577 -3.896 12.889 1.00 88.44 355 GLU A C 1
ATOM 2758 O O . GLU A 1 355 ? -2.715 -3.308 12.241 1.00 88.44 355 GLU A O 1
ATOM 2763 N N . LEU A 1 356 ? -4.877 -3.825 12.607 1.00 90.50 356 LEU A N 1
ATOM 2764 C CA . LEU A 1 356 ? -5.418 -2.993 11.545 1.00 90.50 356 LEU A CA 1
ATOM 2765 C C . LEU A 1 356 ? -5.920 -1.680 12.135 1.00 90.50 356 LEU A C 1
ATOM 2767 O O . LEU A 1 356 ? -6.636 -1.681 13.140 1.00 90.50 356 LEU A O 1
ATOM 2771 N N . LYS A 1 357 ? -5.608 -0.570 11.469 1.00 92.31 357 LYS A N 1
ATOM 2772 C CA . LYS A 1 357 ? -6.236 0.723 11.735 1.00 92.31 357 LYS A CA 1
ATOM 2773 C C . LYS A 1 357 ? -7.260 0.999 10.643 1.00 92.31 357 LYS A C 1
ATOM 2775 O O . LYS A 1 357 ? -6.928 0.956 9.462 1.00 92.31 357 LYS A O 1
ATOM 2780 N N . LEU A 1 358 ? -8.500 1.249 11.049 1.00 94.88 358 LEU A N 1
ATOM 2781 C CA . LEU A 1 358 ? -9.630 1.430 10.142 1.00 94.88 358 LEU A CA 1
ATOM 2782 C C . LEU A 1 358 ? -10.146 2.854 10.228 1.00 94.88 358 LEU A C 1
ATOM 2784 O O . LEU A 1 358 ? -10.342 3.377 11.326 1.00 94.88 358 LEU A O 1
ATOM 2788 N N . ASP A 1 359 ? -10.431 3.434 9.074 1.00 96.25 359 ASP A N 1
ATOM 2789 C CA . ASP A 1 359 ? -11.053 4.741 8.951 1.00 96.25 359 ASP A CA 1
ATOM 2790 C C . ASP A 1 359 ? -11.937 4.803 7.693 1.00 96.25 359 ASP A C 1
ATOM 2792 O O . ASP A 1 359 ? -12.011 3.851 6.913 1.00 96.25 359 ASP A O 1
ATOM 2796 N N . PHE A 1 360 ? -12.629 5.917 7.491 1.00 95.81 360 PHE A N 1
ATOM 2797 C CA . PHE A 1 360 ? -13.373 6.205 6.268 1.00 95.81 360 PHE A CA 1
ATOM 2798 C C . PHE A 1 360 ? -12.729 7.360 5.502 1.00 95.81 360 PHE A C 1
ATOM 2800 O O . PHE A 1 360 ? -12.076 8.230 6.084 1.00 95.81 360 PHE A O 1
ATOM 2807 N N . ASP A 1 361 ? -12.907 7.364 4.184 1.00 95.62 361 ASP A N 1
ATOM 2808 C CA . ASP A 1 361 ? -12.343 8.403 3.327 1.00 95.62 361 ASP A CA 1
ATOM 2809 C C . ASP A 1 361 ? -13.031 9.756 3.557 1.00 95.62 361 ASP A C 1
ATOM 2811 O O . ASP A 1 361 ? -14.247 9.883 3.427 1.00 95.62 361 ASP A O 1
ATOM 2815 N N . ARG A 1 362 ? -12.238 10.777 3.883 1.00 94.50 362 ARG A N 1
ATOM 2816 C CA . ARG A 1 362 ? -12.689 12.173 4.026 1.00 94.50 362 ARG A CA 1
ATOM 2817 C C . ARG A 1 362 ? -12.242 13.052 2.863 1.00 94.50 362 ARG A C 1
ATOM 2819 O O . ARG A 1 362 ? -12.698 14.184 2.744 1.00 94.50 362 ARG A O 1
ATOM 2826 N N . ASN A 1 363 ? -11.361 12.534 2.010 1.00 93.62 363 ASN A N 1
ATOM 2827 C CA . ASN A 1 363 ? -10.591 13.314 1.047 1.00 93.62 363 ASN A CA 1
ATOM 2828 C C . ASN A 1 363 ? -10.993 13.020 -0.401 1.00 93.62 363 ASN A C 1
ATOM 2830 O O . ASN A 1 363 ? -10.365 13.537 -1.325 1.00 93.62 363 ASN A O 1
ATOM 2834 N N . LYS A 1 364 ? -12.036 12.207 -0.617 1.00 94.88 364 LYS A N 1
ATOM 2835 C CA . LYS A 1 364 ? -12.535 11.841 -1.950 1.00 94.88 364 LYS A CA 1
ATOM 2836 C C . LYS A 1 364 ? -11.476 11.126 -2.791 1.00 94.88 364 LYS A C 1
ATOM 2838 O O . LYS A 1 364 ? -11.418 11.308 -4.013 1.00 94.88 364 LYS A O 1
ATOM 2843 N N . HIS A 1 365 ? -10.638 10.314 -2.153 1.00 95.88 365 HIS A N 1
ATOM 2844 C CA . HIS A 1 365 ? -9.493 9.616 -2.741 1.00 95.88 365 HIS A CA 1
ATOM 2845 C C . HIS A 1 365 ? -9.875 8.788 -3.970 1.00 95.88 365 HIS A C 1
ATOM 2847 O O . HIS A 1 365 ? -9.173 8.773 -4.990 1.00 95.88 365 HIS A O 1
ATOM 2853 N N . LEU A 1 366 ? -11.028 8.119 -3.878 1.00 96.56 366 LEU A N 1
ATOM 2854 C CA . LEU A 1 366 ? -11.610 7.285 -4.934 1.00 96.56 366 LEU A CA 1
ATOM 2855 C C . LEU A 1 366 ? -12.795 7.950 -5.647 1.00 96.56 366 LEU A C 1
ATOM 2857 O O . LEU A 1 366 ? -13.605 7.269 -6.280 1.00 96.56 366 LEU A O 1
ATOM 2861 N N . SER A 1 367 ? -12.893 9.280 -5.587 1.00 96.19 367 SER A N 1
ATOM 2862 C CA . SER A 1 367 ? -13.824 10.024 -6.436 1.00 96.19 367 SER A CA 1
ATOM 2863 C C . SER A 1 367 ? -13.382 10.006 -7.897 1.00 96.19 367 SER A C 1
ATOM 2865 O O . SER A 1 367 ? -12.197 9.887 -8.227 1.00 96.19 367 SER A O 1
ATOM 2867 N N . LYS A 1 368 ? -14.342 10.201 -8.806 1.00 94.94 368 LYS A N 1
ATOM 2868 C CA . LYS A 1 368 ? -14.059 10.294 -10.247 1.00 94.94 368 LYS A CA 1
ATOM 2869 C C . LYS A 1 368 ? -13.035 11.388 -10.567 1.00 94.94 368 LYS A C 1
ATOM 2871 O O . LYS A 1 368 ? -12.183 11.174 -11.422 1.00 94.94 368 LYS A O 1
ATOM 2876 N N . SER A 1 369 ? -13.108 12.527 -9.874 1.00 95.06 369 SER A N 1
ATOM 2877 C CA . SER A 1 369 ? -12.193 13.657 -10.073 1.00 95.06 369 SER A CA 1
ATOM 2878 C C . SER A 1 369 ? -10.758 13.299 -9.676 1.00 95.06 369 SER A C 1
ATOM 2880 O O . SER A 1 369 ? -9.844 13.436 -10.490 1.00 95.06 369 SER A O 1
ATOM 2882 N N . ALA A 1 370 ? -10.562 12.746 -8.473 1.00 95.88 370 ALA A N 1
ATOM 2883 C CA . ALA A 1 370 ? -9.242 12.340 -7.990 1.00 95.88 370 ALA A CA 1
ATOM 2884 C C . ALA A 1 370 ? -8.627 11.231 -8.860 1.00 95.88 370 ALA A C 1
ATOM 2886 O O . ALA A 1 370 ? -7.452 11.297 -9.225 1.00 95.88 370 ALA A O 1
ATOM 2887 N N . ILE A 1 371 ? -9.427 10.236 -9.256 1.00 95.81 371 ILE A N 1
ATOM 2888 C CA . ILE A 1 371 ? -8.984 9.169 -10.164 1.00 95.81 371 ILE A CA 1
ATOM 2889 C C . ILE A 1 371 ? -8.583 9.751 -11.526 1.00 95.81 371 ILE A C 1
ATOM 2891 O O . ILE A 1 371 ? -7.533 9.392 -12.059 1.00 95.81 371 ILE A O 1
ATOM 2895 N N . TYR A 1 372 ? -9.377 10.664 -12.090 1.00 96.25 372 TYR A N 1
ATOM 2896 C CA . TYR A 1 372 ? -9.080 11.292 -13.379 1.00 96.25 372 TYR A CA 1
ATOM 2897 C C . TYR A 1 372 ? -7.814 12.161 -13.336 1.00 96.25 372 TYR A C 1
ATOM 2899 O O . TYR A 1 372 ? -6.993 12.106 -14.257 1.00 96.25 372 TYR A O 1
ATOM 2907 N N . ALA A 1 373 ? -7.611 12.918 -12.254 1.00 96.00 373 ALA A N 1
ATOM 2908 C CA . ALA A 1 373 ? -6.388 13.685 -12.033 1.00 96.00 373 ALA A CA 1
ATOM 2909 C C . ALA A 1 373 ? -5.159 12.761 -12.012 1.00 96.00 373 ALA A C 1
ATOM 2911 O O . ALA A 1 373 ? -4.208 12.981 -12.766 1.00 96.00 373 ALA A O 1
ATOM 2912 N N . ARG A 1 374 ? -5.227 11.653 -11.257 1.00 95.12 374 ARG A N 1
ATOM 2913 C CA . ARG A 1 374 ? -4.156 10.644 -11.212 1.00 95.12 374 ARG A CA 1
ATOM 2914 C C . ARG A 1 374 ? -3.912 9.978 -12.566 1.00 95.12 374 ARG A C 1
ATOM 2916 O O . ARG A 1 374 ? -2.768 9.785 -12.963 1.00 95.12 374 ARG A O 1
ATOM 2923 N N . GLN A 1 375 ? -4.964 9.671 -13.323 1.00 94.56 375 GLN A N 1
ATOM 2924 C CA . GLN A 1 375 ? -4.833 9.128 -14.680 1.00 94.56 375 GLN A CA 1
ATOM 2925 C C . GLN A 1 375 ? -4.176 10.118 -15.649 1.00 94.56 375 GLN A C 1
ATOM 2927 O O . GLN A 1 375 ? -3.417 9.702 -16.523 1.00 94.56 375 GLN A O 1
ATOM 2932 N N . THR A 1 376 ? -4.458 11.412 -15.508 1.00 95.94 376 THR A N 1
ATOM 2933 C CA . THR A 1 376 ? -3.856 12.462 -16.338 1.00 95.94 376 THR A CA 1
ATOM 2934 C C . THR A 1 376 ? -2.360 12.574 -16.068 1.00 95.94 376 THR A C 1
ATOM 2936 O O . THR A 1 376 ? -1.573 12.576 -17.012 1.00 95.94 376 THR A O 1
ATOM 2939 N N . GLU A 1 377 ? -1.954 12.574 -14.799 1.00 94.25 377 GLU A N 1
ATOM 2940 C CA . GLU A 1 377 ? -0.535 12.597 -14.436 1.00 94.25 377 GLU A CA 1
ATOM 2941 C C . GLU A 1 377 ? 0.182 11.307 -14.858 1.00 94.25 377 GLU A C 1
ATOM 2943 O O . GLU A 1 377 ? 1.253 11.347 -15.460 1.00 94.25 377 GLU A O 1
ATOM 2948 N N . ARG A 1 378 ? -0.457 10.143 -14.689 1.00 93.62 378 ARG A N 1
ATOM 2949 C CA . ARG A 1 378 ? 0.098 8.866 -15.163 1.00 93.62 378 ARG A CA 1
ATOM 2950 C C . ARG A 1 378 ? 0.343 8.858 -16.673 1.00 93.62 378 ARG A C 1
ATOM 2952 O O . ARG A 1 378 ? 1.343 8.304 -17.122 1.00 93.62 378 ARG A O 1
ATOM 2959 N N . LYS A 1 379 ? -0.528 9.492 -17.469 1.00 93.44 379 LYS A N 1
ATOM 2960 C CA . LYS A 1 379 ? -0.303 9.662 -18.917 1.00 93.44 379 LYS A CA 1
ATOM 2961 C C . LYS A 1 379 ? 0.948 10.493 -19.208 1.00 93.44 379 LYS A C 1
ATOM 2963 O O . LYS A 1 379 ? 1.661 10.156 -20.150 1.00 93.44 379 LYS A O 1
ATOM 2968 N N . ARG A 1 380 ? 1.249 11.520 -18.404 1.00 94.69 380 ARG A N 1
ATOM 2969 C CA . ARG A 1 380 ? 2.494 12.299 -18.534 1.00 94.69 380 ARG A CA 1
ATOM 2970 C C . ARG A 1 380 ? 3.722 11.438 -18.240 1.00 94.69 380 ARG A C 1
ATOM 2972 O O . ARG A 1 380 ? 4.657 11.439 -19.034 1.00 94.69 380 ARG A O 1
ATOM 2979 N N . LEU A 1 381 ? 3.692 10.627 -17.180 1.00 92.31 381 LEU A N 1
ATOM 2980 C CA . LEU A 1 381 ? 4.780 9.684 -16.876 1.00 92.31 381 LEU A CA 1
ATOM 2981 C C . LEU A 1 381 ? 5.011 8.676 -18.012 1.00 92.31 381 LEU A C 1
ATOM 2983 O O . LEU A 1 381 ? 6.150 8.411 -18.387 1.00 92.31 381 LEU A O 1
ATOM 2987 N N . ILE A 1 382 ? 3.936 8.162 -18.619 1.00 91.75 382 ILE A N 1
ATOM 2988 C CA . ILE A 1 382 ? 4.030 7.267 -19.783 1.00 91.75 382 ILE A CA 1
ATOM 2989 C C . ILE A 1 382 ? 4.688 7.974 -20.980 1.00 91.75 382 ILE A C 1
ATOM 2991 O O . ILE A 1 382 ? 5.513 7.372 -21.666 1.00 91.75 382 ILE A O 1
ATOM 2995 N N . GLN A 1 383 ? 4.370 9.250 -21.225 1.00 94.12 383 GLN A N 1
ATOM 2996 C CA . GLN A 1 383 ? 5.014 10.039 -22.283 1.00 94.12 383 GLN A CA 1
ATOM 2997 C C . GLN A 1 383 ? 6.514 10.224 -22.024 1.00 94.12 383 GLN A C 1
ATOM 2999 O O . GLN A 1 383 ? 7.313 10.061 -22.945 1.00 94.12 383 GLN A O 1
ATOM 3004 N N . ILE A 1 384 ? 6.903 10.496 -20.774 1.00 92.75 384 ILE A N 1
ATOM 3005 C CA . ILE A 1 384 ? 8.313 10.598 -20.373 1.00 92.75 384 ILE A CA 1
ATOM 3006 C C . ILE A 1 384 ? 9.036 9.267 -20.610 1.00 92.75 384 ILE A C 1
ATOM 3008 O O . ILE A 1 384 ? 10.108 9.253 -21.212 1.00 92.75 384 ILE A O 1
ATOM 3012 N N . ALA A 1 385 ? 8.447 8.140 -20.201 1.00 91.31 385 ALA A N 1
ATOM 3013 C CA . ALA A 1 385 ? 9.037 6.820 -20.422 1.00 91.31 385 ALA A CA 1
ATOM 3014 C C . ALA A 1 385 ? 9.199 6.492 -21.918 1.00 91.31 385 ALA A C 1
ATOM 3016 O O . ALA A 1 385 ? 10.229 5.951 -22.325 1.00 91.31 385 ALA A O 1
ATOM 3017 N N . HIS A 1 386 ? 8.219 6.859 -22.752 1.00 91.06 386 HIS A N 1
ATOM 3018 C CA . HIS A 1 386 ? 8.318 6.702 -24.203 1.00 91.06 386 HIS A CA 1
ATOM 3019 C C . HIS A 1 386 ? 9.459 7.546 -24.782 1.00 91.06 386 HIS A C 1
ATOM 3021 O O . HIS A 1 386 ? 10.227 7.054 -25.604 1.00 91.06 386 HIS A O 1
ATOM 3027 N N . HIS A 1 387 ? 9.607 8.794 -24.334 1.00 91.56 387 HIS A N 1
ATOM 3028 C CA . HIS A 1 387 ? 10.708 9.651 -24.764 1.00 91.56 387 HIS A CA 1
ATOM 3029 C C . HIS A 1 387 ? 12.071 9.054 -24.390 1.00 91.56 387 HIS A C 1
ATOM 3031 O O . HIS A 1 387 ? 12.905 8.881 -25.276 1.00 91.56 387 HIS A O 1
ATOM 3037 N N . ARG A 1 388 ? 12.246 8.608 -23.135 1.00 91.19 388 ARG A N 1
ATOM 3038 C CA . ARG A 1 388 ? 13.468 7.916 -22.678 1.00 91.19 388 ARG A CA 1
ATOM 3039 C C . ARG A 1 388 ? 13.799 6.693 -23.535 1.00 91.19 388 ARG A C 1
ATOM 3041 O O . ARG A 1 388 ? 14.957 6.452 -23.861 1.00 91.19 388 ARG A O 1
ATOM 3048 N N . ARG A 1 389 ? 12.781 5.917 -23.920 1.00 89.56 389 ARG A N 1
ATOM 3049 C CA . ARG A 1 389 ? 12.955 4.736 -24.773 1.00 89.56 389 ARG A CA 1
ATOM 3050 C C . ARG A 1 389 ? 13.438 5.098 -26.176 1.00 89.56 389 ARG A C 1
ATOM 3052 O O . ARG A 1 389 ? 14.300 4.406 -26.711 1.00 89.56 389 ARG A O 1
ATOM 3059 N N . GLU A 1 390 ? 12.890 6.149 -26.778 1.00 91.31 390 GLU A N 1
ATOM 3060 C CA . GLU A 1 390 ? 13.320 6.605 -28.104 1.00 91.31 390 GLU A CA 1
ATOM 3061 C C . GLU A 1 390 ? 14.734 7.195 -28.068 1.00 91.31 390 GLU A C 1
ATOM 3063 O O . GLU A 1 390 ? 15.562 6.837 -28.904 1.00 91.31 390 GLU A O 1
ATOM 3068 N N . GLU A 1 391 ? 15.059 8.005 -27.057 1.00 90.06 391 GLU A N 1
ATOM 3069 C CA . GLU A 1 391 ? 16.420 8.515 -26.853 1.00 90.06 391 GLU A CA 1
ATOM 3070 C C . GLU A 1 391 ? 17.437 7.378 -26.691 1.00 90.06 391 GLU A C 1
ATOM 3072 O O . GLU A 1 391 ? 18.499 7.399 -27.314 1.00 90.06 391 GLU A O 1
ATOM 3077 N N . ALA A 1 392 ? 17.096 6.340 -25.923 1.00 89.75 392 ALA A N 1
ATOM 3078 C CA . ALA A 1 392 ? 17.957 5.176 -25.743 1.00 89.75 392 ALA A CA 1
ATOM 3079 C C . ALA A 1 392 ? 18.160 4.374 -27.039 1.00 89.75 392 ALA A C 1
ATOM 3081 O O . ALA A 1 392 ? 19.263 3.885 -27.285 1.00 89.75 392 ALA A O 1
ATOM 3082 N N . LYS A 1 393 ? 17.138 4.259 -27.898 1.00 90.50 393 LYS A N 1
ATOM 3083 C CA . LYS A 1 393 ? 17.282 3.625 -29.221 1.00 90.50 393 LYS A CA 1
ATOM 3084 C C . LYS A 1 393 ? 18.241 4.404 -30.115 1.00 90.50 393 LYS A C 1
ATOM 3086 O O . LYS A 1 393 ? 19.133 3.800 -30.703 1.00 90.50 393 LYS A O 1
ATOM 3091 N N . VAL A 1 394 ? 18.084 5.728 -30.179 1.00 93.31 394 VAL A N 1
ATOM 3092 C CA . VAL A 1 394 ? 18.970 6.602 -30.964 1.00 93.31 394 VAL A CA 1
ATOM 3093 C C . VAL A 1 394 ? 20.404 6.521 -30.440 1.00 93.31 394 VAL A C 1
ATOM 3095 O O . VAL A 1 394 ? 21.343 6.386 -31.223 1.00 93.31 394 VAL A O 1
ATOM 3098 N N . ALA A 1 395 ? 20.590 6.534 -29.117 1.00 90.94 395 ALA A N 1
ATOM 3099 C CA . ALA A 1 395 ? 21.904 6.379 -28.500 1.00 90.94 395 ALA A CA 1
ATOM 3100 C C . ALA A 1 395 ? 22.543 5.017 -28.827 1.00 90.94 395 ALA A C 1
ATOM 3102 O O . ALA A 1 395 ? 23.722 4.964 -29.180 1.00 90.94 395 ALA A O 1
ATOM 3103 N N . ALA A 1 396 ? 21.769 3.928 -28.772 1.00 91.00 396 ALA A N 1
ATOM 3104 C CA . ALA A 1 396 ? 22.242 2.587 -29.112 1.00 91.00 396 ALA A CA 1
ATOM 3105 C C . ALA A 1 396 ? 22.619 2.455 -30.600 1.00 91.00 396 ALA A C 1
ATOM 3107 O O . ALA A 1 396 ? 23.623 1.819 -30.927 1.00 91.00 396 ALA A O 1
ATOM 3108 N N . GLU A 1 397 ? 21.856 3.075 -31.505 1.00 91.75 397 GLU A N 1
ATOM 3109 C CA . GLU A 1 397 ? 22.168 3.106 -32.937 1.00 91.75 397 GLU A CA 1
ATOM 3110 C C . GLU A 1 397 ? 23.443 3.911 -33.221 1.00 91.75 397 GLU A C 1
ATOM 3112 O O . GLU A 1 397 ? 24.345 3.415 -33.901 1.00 91.75 397 GLU A O 1
ATOM 3117 N N . ALA A 1 398 ? 23.580 5.098 -32.622 1.00 93.38 398 ALA A N 1
ATOM 3118 C CA . ALA A 1 398 ? 24.785 5.917 -32.735 1.00 93.38 398 ALA A CA 1
ATOM 3119 C C . ALA A 1 398 ? 26.025 5.199 -32.171 1.00 93.38 398 ALA A C 1
ATOM 3121 O O . ALA A 1 398 ? 27.122 5.293 -32.731 1.00 93.38 398 ALA A O 1
ATOM 3122 N N . GLU A 1 399 ? 25.879 4.447 -31.076 1.00 90.44 399 GLU A N 1
ATOM 3123 C CA . GLU A 1 399 ? 26.963 3.624 -30.539 1.00 90.44 399 GLU A CA 1
ATOM 3124 C C . GLU A 1 399 ? 27.321 2.466 -31.485 1.00 90.44 399 GLU A C 1
ATOM 3126 O O . GLU A 1 399 ? 28.504 2.200 -31.718 1.00 90.44 399 GLU A O 1
ATOM 3131 N N . ALA A 1 400 ? 26.327 1.803 -32.082 1.00 93.06 400 ALA A N 1
ATOM 3132 C CA . ALA A 1 400 ? 26.552 0.749 -33.066 1.00 93.06 400 ALA A CA 1
ATOM 3133 C C . ALA A 1 400 ? 27.268 1.276 -34.322 1.00 93.06 400 ALA A C 1
ATOM 3135 O O . ALA A 1 400 ? 28.190 0.624 -34.822 1.00 93.06 400 ALA A O 1
ATOM 3136 N N . GLU A 1 401 ? 26.904 2.465 -34.805 1.00 93.25 401 GLU A N 1
ATOM 3137 C CA . GLU A 1 401 ? 27.572 3.124 -35.928 1.00 93.25 401 GLU A CA 1
ATOM 3138 C C . GLU A 1 401 ? 29.024 3.486 -35.587 1.00 93.25 401 GLU A C 1
ATOM 3140 O O . GLU A 1 401 ? 29.944 3.135 -36.331 1.00 93.25 401 GLU A O 1
ATOM 3145 N N . ARG A 1 402 ? 29.269 4.080 -34.410 1.00 92.25 402 ARG A N 1
ATOM 3146 C CA . ARG A 1 402 ? 30.631 4.359 -33.921 1.00 92.25 402 ARG A CA 1
ATOM 3147 C C . ARG A 1 402 ? 31.479 3.091 -33.841 1.00 92.25 402 ARG A C 1
ATOM 3149 O O . ARG A 1 402 ? 32.632 3.098 -34.270 1.00 92.25 402 ARG A O 1
ATOM 3156 N N . ARG A 1 403 ? 30.918 1.986 -33.337 1.00 93.56 403 ARG A N 1
ATOM 3157 C CA . ARG A 1 403 ? 31.604 0.684 -33.283 1.00 93.56 403 ARG A CA 1
ATOM 3158 C C . ARG A 1 403 ? 31.940 0.161 -34.685 1.00 93.56 403 ARG A C 1
ATOM 3160 O O . ARG A 1 403 ? 33.051 -0.330 -34.881 1.00 93.56 403 ARG A O 1
ATOM 3167 N N . ARG A 1 404 ? 31.040 0.311 -35.666 1.00 94.81 404 ARG A N 1
ATOM 3168 C CA . ARG A 1 404 ? 31.293 -0.065 -37.072 1.00 94.81 404 ARG A CA 1
ATOM 3169 C C . ARG A 1 404 ? 32.409 0.766 -37.703 1.00 94.81 404 ARG A C 1
ATOM 3171 O O . ARG A 1 404 ? 33.291 0.187 -38.326 1.00 94.81 404 ARG A O 1
ATOM 3178 N N . LEU A 1 405 ? 32.420 2.083 -37.494 1.00 94.94 405 LEU A N 1
ATOM 3179 C CA . LEU A 1 405 ? 33.475 2.970 -38.002 1.00 94.94 405 LEU A CA 1
ATOM 3180 C C . LEU A 1 405 ? 34.844 2.645 -37.393 1.00 94.94 405 LEU A C 1
ATOM 3182 O O . LEU A 1 405 ? 35.846 2.594 -38.108 1.00 94.94 405 LEU A O 1
ATOM 3186 N N . ILE A 1 406 ? 34.896 2.376 -36.084 1.00 92.50 406 ILE A N 1
ATOM 3187 C CA . ILE A 1 406 ? 36.128 1.937 -35.414 1.00 92.50 406 ILE A CA 1
ATOM 3188 C C . ILE A 1 406 ? 36.620 0.622 -36.030 1.00 92.50 406 ILE A C 1
ATOM 3190 O O . ILE A 1 406 ? 37.796 0.520 -36.377 1.00 92.50 406 ILE A O 1
ATOM 3194 N N . GLU A 1 407 ? 35.742 -0.362 -36.214 1.00 91.12 407 GLU A N 1
ATOM 3195 C CA . GLU A 1 407 ? 36.094 -1.651 -36.817 1.00 91.12 407 GLU A CA 1
ATOM 3196 C C . GLU A 1 407 ? 36.561 -1.511 -38.277 1.00 91.12 407 GLU A C 1
ATOM 3198 O O . GLU A 1 407 ? 37.576 -2.086 -38.670 1.00 91.12 407 GLU A O 1
ATOM 3203 N N . GLU A 1 408 ? 35.892 -0.685 -39.083 1.00 92.62 408 GLU A N 1
ATOM 3204 C CA . GLU A 1 408 ? 36.293 -0.416 -40.466 1.00 92.62 408 GLU A CA 1
ATOM 3205 C C . GLU A 1 408 ? 37.647 0.305 -40.539 1.00 92.62 408 GLU A C 1
ATOM 3207 O O . GLU A 1 408 ? 38.503 -0.051 -41.354 1.00 92.62 408 GLU A O 1
ATOM 3212 N N . SER A 1 409 ? 37.883 1.283 -39.658 1.00 92.38 409 SER A N 1
ATOM 3213 C CA . SER A 1 409 ? 39.167 1.986 -39.575 1.00 92.38 409 SER A CA 1
ATOM 3214 C C . SER A 1 409 ? 40.313 1.036 -39.209 1.00 92.38 409 SER A C 1
ATOM 3216 O O . SER A 1 409 ? 41.384 1.110 -39.815 1.00 92.38 409 SER A O 1
ATOM 3218 N N . LYS A 1 410 ? 40.070 0.084 -38.295 1.00 93.25 410 LYS A N 1
ATOM 3219 C CA . LYS A 1 410 ? 41.027 -0.970 -37.933 1.00 93.25 410 LYS A CA 1
ATOM 3220 C C . LYS A 1 410 ? 41.330 -1.879 -39.120 1.00 93.25 410 LYS A C 1
ATOM 3222 O O . LYS A 1 410 ? 42.503 -2.114 -39.404 1.00 93.25 410 LYS A O 1
ATOM 3227 N N . ARG A 1 411 ? 40.307 -2.321 -39.860 1.00 91.56 411 ARG A N 1
ATOM 3228 C CA . ARG A 1 411 ? 40.479 -3.144 -41.073 1.00 91.56 411 ARG A CA 1
ATOM 3229 C C . ARG A 1 411 ? 41.281 -2.421 -42.153 1.00 91.56 411 ARG A C 1
ATOM 3231 O O . ARG A 1 411 ? 42.241 -2.981 -42.672 1.00 91.56 411 ARG A O 1
ATOM 3238 N N . LYS A 1 412 ? 40.953 -1.156 -42.442 1.00 90.19 412 LYS A N 1
ATOM 3239 C CA . LYS A 1 412 ? 41.693 -0.320 -43.405 1.00 90.19 412 LYS A CA 1
ATOM 3240 C C . LYS A 1 412 ? 43.145 -0.096 -42.979 1.00 90.19 412 LYS A C 1
ATOM 3242 O O . LYS A 1 412 ? 44.039 -0.125 -43.821 1.00 90.19 412 LYS A O 1
ATOM 3247 N N . ALA A 1 413 ? 43.403 0.129 -41.690 1.00 89.25 413 ALA A N 1
ATOM 3248 C CA . ALA A 1 413 ? 44.763 0.265 -41.172 1.00 89.25 413 ALA A CA 1
ATOM 3249 C C . ALA A 1 413 ? 45.559 -1.043 -41.311 1.00 89.25 413 ALA A C 1
ATOM 3251 O O . ALA A 1 413 ? 46.727 -1.014 -41.698 1.00 89.25 413 ALA A O 1
ATOM 3252 N N . GLU A 1 414 ? 44.927 -2.190 -41.055 1.00 89.38 414 GLU A N 1
ATOM 3253 C CA . GLU A 1 414 ? 45.559 -3.496 -41.233 1.00 89.38 414 GLU A CA 1
ATOM 3254 C C . GLU A 1 414 ? 45.868 -3.791 -42.709 1.00 89.38 414 GLU A C 1
ATOM 3256 O O . GLU A 1 414 ? 46.970 -4.241 -43.026 1.00 89.38 414 GLU A O 1
ATOM 3261 N N . GLU A 1 415 ? 44.943 -3.483 -43.619 1.00 88.88 415 GLU A N 1
ATOM 3262 C CA . GLU A 1 415 ? 45.150 -3.619 -45.062 1.00 88.88 415 GLU A CA 1
ATOM 3263 C C . GLU A 1 415 ? 46.282 -2.714 -45.562 1.00 88.88 415 GLU A C 1
ATOM 3265 O O . GLU A 1 415 ? 47.170 -3.183 -46.273 1.00 88.88 415 GLU A O 1
ATOM 3270 N N . ARG A 1 416 ? 46.327 -1.448 -45.118 1.00 88.81 416 ARG A N 1
ATOM 3271 C CA . ARG A 1 416 ? 47.443 -0.533 -45.413 1.00 88.81 416 ARG A CA 1
ATOM 3272 C C . ARG A 1 416 ? 48.775 -1.094 -44.932 1.00 88.81 416 ARG A C 1
ATOM 3274 O O . ARG A 1 416 ? 49.737 -1.079 -45.692 1.00 88.81 416 ARG A O 1
ATOM 3281 N N . ARG A 1 417 ? 48.822 -1.649 -43.716 1.00 89.44 417 ARG A N 1
ATOM 3282 C CA . ARG A 1 417 ? 50.033 -2.279 -43.173 1.00 89.44 417 ARG A CA 1
ATOM 3283 C C . ARG A 1 417 ? 50.479 -3.470 -44.029 1.00 89.44 417 ARG A C 1
ATOM 3285 O O . ARG A 1 417 ? 51.667 -3.617 -44.289 1.00 89.44 417 ARG A O 1
ATOM 3292 N N . ARG A 1 418 ? 49.545 -4.300 -44.512 1.00 90.62 418 ARG A N 1
ATOM 3293 C CA . ARG A 1 418 ? 49.849 -5.425 -45.421 1.00 90.62 418 ARG A CA 1
ATOM 3294 C C . ARG A 1 418 ? 50.344 -4.941 -46.790 1.00 90.62 418 ARG A C 1
ATOM 3296 O O . ARG A 1 418 ? 51.333 -5.463 -47.302 1.00 90.62 418 ARG A O 1
ATOM 3303 N N . ALA A 1 419 ? 49.701 -3.928 -47.366 1.00 89.25 419 ALA A N 1
ATOM 3304 C CA . ALA A 1 419 ? 50.111 -3.342 -48.640 1.00 89.25 419 ALA A CA 1
ATOM 3305 C C . ALA A 1 419 ? 51.511 -2.716 -48.557 1.00 89.25 419 ALA A C 1
ATOM 3307 O O . ALA A 1 419 ? 52.325 -2.923 -49.453 1.00 89.25 419 ALA A O 1
ATOM 3308 N N . GLU A 1 420 ? 51.820 -2.019 -47.461 1.00 89.12 420 GLU A N 1
ATOM 3309 C CA . GLU A 1 420 ? 53.149 -1.461 -47.203 1.00 89.12 420 GLU A CA 1
ATOM 3310 C C . GLU A 1 420 ? 54.214 -2.563 -47.118 1.00 89.12 420 GLU A C 1
ATOM 3312 O O . GLU A 1 420 ? 55.258 -2.457 -47.761 1.00 89.12 420 GLU A O 1
ATOM 3317 N N . THR A 1 421 ? 53.930 -3.669 -46.416 1.00 89.50 421 THR A N 1
ATOM 3318 C CA . THR A 1 421 ? 54.862 -4.808 -46.361 1.00 89.50 421 THR A CA 1
ATOM 3319 C C . THR A 1 421 ? 55.110 -5.437 -47.735 1.00 89.50 421 THR A C 1
ATOM 3321 O O . THR A 1 421 ? 56.260 -5.709 -48.078 1.00 89.50 421 THR A O 1
ATOM 3324 N N . LEU A 1 422 ? 54.065 -5.599 -48.555 1.00 91.31 422 LEU A N 1
ATOM 3325 C CA . LEU A 1 422 ? 54.185 -6.134 -49.915 1.00 91.31 422 LEU A CA 1
ATOM 3326 C C . LEU A 1 422 ? 54.934 -5.176 -50.852 1.00 91.31 422 LEU A C 1
ATOM 3328 O O . LEU A 1 422 ? 55.753 -5.614 -51.658 1.00 91.31 422 LEU A O 1
ATOM 3332 N N . ALA A 1 423 ? 54.688 -3.869 -50.745 1.00 87.69 423 ALA A N 1
ATOM 3333 C CA . ALA A 1 423 ? 55.378 -2.857 -51.540 1.00 87.69 423 ALA A CA 1
ATOM 3334 C C . ALA A 1 423 ? 56.879 -2.823 -51.222 1.00 87.69 423 ALA A C 1
ATOM 3336 O O . ALA A 1 423 ? 57.704 -2.774 -52.136 1.00 87.69 423 ALA A O 1
ATOM 3337 N N . LEU A 1 424 ? 57.236 -2.917 -49.938 1.00 90.12 424 LEU A N 1
ATOM 3338 C CA . LEU A 1 424 ? 58.626 -2.978 -49.499 1.00 90.12 424 LEU A CA 1
ATOM 3339 C C . LEU A 1 424 ? 59.332 -4.240 -50.025 1.00 90.12 424 LEU A C 1
ATOM 3341 O O . LEU A 1 424 ? 60.478 -4.166 -50.474 1.00 90.12 424 LEU A O 1
ATOM 3345 N N . GLU A 1 425 ? 58.651 -5.387 -50.043 1.00 89.25 425 GLU A N 1
ATOM 3346 C CA . GLU A 1 425 ? 59.173 -6.622 -50.641 1.00 89.25 425 GLU A CA 1
ATOM 3347 C C . GLU A 1 425 ? 59.356 -6.499 -52.166 1.00 89.25 425 GLU A C 1
ATOM 3349 O O . GLU A 1 425 ? 60.419 -6.839 -52.699 1.00 89.25 425 GLU A O 1
ATOM 3354 N N . ALA A 1 426 ? 58.368 -5.942 -52.872 1.00 87.19 426 ALA A N 1
ATOM 3355 C CA . ALA A 1 426 ? 58.434 -5.704 -54.312 1.00 87.19 426 ALA A CA 1
ATOM 3356 C C . ALA A 1 426 ? 59.566 -4.732 -54.689 1.00 87.19 426 ALA A C 1
ATOM 3358 O O . ALA A 1 426 ? 60.287 -4.967 -55.662 1.00 87.19 426 ALA A O 1
ATOM 3359 N N . GLU A 1 427 ? 59.790 -3.676 -53.900 1.00 87.81 427 GLU A N 1
ATOM 3360 C CA . GLU A 1 427 ? 60.902 -2.743 -54.098 1.00 87.81 427 GLU A CA 1
ATOM 3361 C C . GLU A 1 427 ? 62.257 -3.448 -53.930 1.00 87.81 427 GLU A C 1
ATOM 3363 O O . GLU A 1 427 ? 63.175 -3.268 -54.742 1.00 87.81 427 GLU A O 1
ATOM 3368 N N . GLN A 1 428 ? 62.397 -4.296 -52.906 1.00 88.19 428 GLN A N 1
ATOM 3369 C CA . GLN A 1 428 ? 63.604 -5.100 -52.718 1.00 88.19 428 GLN A CA 1
ATOM 3370 C C . GLN A 1 428 ? 63.833 -6.064 -53.891 1.00 88.19 428 GLN A C 1
ATOM 3372 O O . GLN A 1 428 ? 64.967 -6.183 -54.371 1.00 88.19 428 GLN A O 1
ATOM 3377 N N . ALA A 1 429 ? 62.780 -6.712 -54.394 1.00 87.31 429 ALA A N 1
ATOM 3378 C CA . ALA A 1 429 ? 62.846 -7.593 -55.557 1.00 87.31 429 ALA A CA 1
ATOM 3379 C C . ALA A 1 429 ? 63.237 -6.833 -56.838 1.00 87.31 429 ALA A C 1
ATOM 3381 O O . ALA A 1 429 ? 64.153 -7.257 -57.546 1.00 87.31 429 ALA A O 1
ATOM 3382 N N . ALA A 1 430 ? 62.640 -5.664 -57.092 1.00 83.25 430 ALA A N 1
ATOM 3383 C CA . ALA A 1 430 ? 62.969 -4.808 -58.231 1.00 83.25 430 ALA A CA 1
ATOM 3384 C C . ALA A 1 430 ? 64.426 -4.320 -58.179 1.00 83.25 430 ALA A C 1
ATOM 3386 O O . ALA A 1 430 ? 65.141 -4.383 -59.182 1.00 83.25 430 ALA A O 1
ATOM 3387 N N . LYS A 1 431 ? 64.926 -3.922 -56.999 1.00 87.00 431 LYS A N 1
ATOM 3388 C CA . LYS A 1 431 ? 66.347 -3.576 -56.805 1.00 87.00 431 LYS A CA 1
ATOM 3389 C C . LYS A 1 431 ? 67.273 -4.760 -57.103 1.00 87.00 431 LYS A C 1
ATOM 3391 O O . LYS A 1 431 ? 68.341 -4.562 -57.691 1.00 87.00 431 LYS A O 1
ATOM 3396 N N . ARG A 1 432 ? 66.900 -5.988 -56.716 1.00 84.31 432 ARG A N 1
ATOM 3397 C CA . ARG A 1 432 ? 67.666 -7.208 -57.046 1.00 84.31 432 ARG A CA 1
ATOM 3398 C C . ARG A 1 432 ? 67.650 -7.486 -58.554 1.00 84.31 432 ARG A C 1
ATOM 3400 O O . ARG A 1 432 ? 68.717 -7.714 -59.125 1.00 84.31 432 ARG A O 1
ATOM 3407 N N . ALA A 1 433 ? 66.491 -7.380 -59.203 1.00 85.00 433 ALA A N 1
ATOM 3408 C CA . ALA A 1 433 ? 66.335 -7.566 -60.646 1.00 85.00 433 ALA A CA 1
ATOM 3409 C C . ALA A 1 433 ? 67.126 -6.524 -61.459 1.00 85.00 433 ALA A C 1
ATOM 3411 O O . ALA A 1 433 ? 67.892 -6.891 -62.347 1.00 85.00 433 ALA A O 1
ATOM 3412 N N . ALA A 1 434 ? 67.054 -5.239 -61.096 1.00 85.81 434 ALA A N 1
ATOM 3413 C CA . ALA A 1 434 ? 67.805 -4.168 -61.755 1.00 85.81 434 ALA A CA 1
ATOM 3414 C C . ALA A 1 434 ? 69.328 -4.363 -61.643 1.00 85.81 434 ALA A C 1
ATOM 3416 O O . ALA A 1 434 ? 70.070 -4.141 -62.603 1.00 85.81 434 ALA A O 1
ATOM 3417 N N . LYS A 1 435 ? 69.821 -4.829 -60.485 1.00 84.94 435 LYS A N 1
ATOM 3418 C CA . LYS A 1 435 ? 71.239 -5.193 -60.318 1.00 84.94 435 LYS A CA 1
ATOM 3419 C C . LYS A 1 435 ? 71.636 -6.372 -61.214 1.00 84.94 435 LYS A C 1
ATOM 3421 O O . LYS A 1 435 ? 72.744 -6.355 -61.754 1.00 84.94 435 LYS A O 1
ATOM 3426 N N . ALA A 1 436 ? 70.773 -7.377 -61.367 1.00 84.06 436 ALA A N 1
ATOM 3427 C CA . ALA A 1 436 ? 71.018 -8.518 -62.248 1.00 84.06 436 ALA A CA 1
ATOM 3428 C C . ALA A 1 436 ? 71.037 -8.099 -63.729 1.00 84.06 436 ALA A C 1
ATOM 3430 O O . ALA A 1 436 ? 71.973 -8.447 -64.449 1.00 84.06 436 ALA A O 1
ATOM 3431 N N . GLU A 1 437 ? 70.086 -7.266 -64.155 1.00 82.12 437 GLU A N 1
ATOM 3432 C CA . GLU A 1 437 ? 70.010 -6.761 -65.529 1.00 82.12 437 GLU A CA 1
ATOM 3433 C C . GLU A 1 437 ? 71.222 -5.883 -65.874 1.00 82.12 437 GLU A C 1
ATOM 3435 O O . GLU A 1 437 ? 71.867 -6.082 -66.902 1.00 82.12 437 GLU A O 1
ATOM 3440 N N . ARG A 1 438 ? 71.652 -5.002 -64.958 1.00 86.00 438 ARG A N 1
ATOM 3441 C CA . ARG A 1 438 ? 72.880 -4.207 -65.137 1.00 86.00 438 ARG A CA 1
ATOM 3442 C C . ARG A 1 438 ? 74.129 -5.083 -65.288 1.00 86.00 438 ARG A C 1
ATOM 3444 O O . ARG A 1 438 ? 75.035 -4.738 -66.047 1.00 86.00 438 ARG A O 1
ATOM 3451 N N . LYS A 1 439 ? 74.213 -6.212 -64.571 1.00 84.25 439 LYS A N 1
ATOM 3452 C CA . LYS A 1 439 ? 75.310 -7.184 -64.745 1.00 84.25 439 LYS A CA 1
ATOM 3453 C C . LYS A 1 439 ? 75.242 -7.856 -66.119 1.00 84.25 439 LYS A C 1
ATOM 3455 O O . LYS A 1 439 ? 76.276 -7.972 -66.774 1.00 84.25 439 LYS A O 1
ATOM 3460 N N . LYS A 1 440 ? 74.046 -8.247 -66.567 1.00 83.44 440 LYS A N 1
ATOM 3461 C CA . LYS A 1 440 ? 73.812 -8.870 -67.877 1.00 83.44 440 LYS A CA 1
ATOM 3462 C C . LYS A 1 440 ? 74.174 -7.930 -69.030 1.00 83.44 440 LYS A C 1
ATOM 3464 O O . LYS A 1 440 ? 74.922 -8.329 -69.918 1.00 83.44 440 LYS A O 1
ATOM 3469 N N . GLN A 1 441 ? 73.748 -6.668 -68.972 1.00 80.62 441 GLN A N 1
ATOM 3470 C CA . GLN A 1 441 ? 74.091 -5.646 -69.969 1.00 80.62 441 GLN A CA 1
ATOM 3471 C C . GLN A 1 441 ? 75.603 -5.424 -70.070 1.00 80.62 441 GLN A C 1
ATOM 3473 O O . GLN A 1 441 ? 76.154 -5.449 -71.166 1.00 80.62 441 GLN A O 1
ATOM 3478 N N . ARG A 1 442 ? 76.300 -5.313 -68.930 1.00 86.31 442 ARG A N 1
ATOM 3479 C CA . ARG A 1 442 ? 77.770 -5.210 -68.904 1.00 86.31 442 ARG A CA 1
ATOM 3480 C C . ARG A 1 442 ? 78.462 -6.429 -69.521 1.00 86.31 442 ARG A C 1
ATOM 3482 O O . ARG A 1 442 ? 79.495 -6.276 -70.164 1.00 86.31 442 ARG A O 1
ATOM 3489 N N . ALA A 1 443 ? 77.925 -7.635 -69.328 1.00 84.12 443 ALA A N 1
ATOM 3490 C CA . ALA A 1 443 ? 78.470 -8.846 -69.942 1.00 84.12 443 ALA A CA 1
ATOM 3491 C C . ALA A 1 443 ? 78.269 -8.858 -71.469 1.00 84.12 443 ALA A C 1
ATOM 3493 O O . ALA A 1 443 ? 79.197 -9.187 -72.207 1.00 84.12 443 ALA A O 1
ATOM 3494 N N . ILE A 1 444 ? 77.089 -8.440 -71.943 1.00 81.88 444 ILE A N 1
ATOM 3495 C CA . ILE A 1 444 ? 76.789 -8.308 -73.378 1.00 81.88 444 ILE A CA 1
ATOM 3496 C C . ILE A 1 444 ? 77.707 -7.266 -74.027 1.00 81.88 444 ILE A C 1
ATOM 3498 O O . ILE A 1 444 ? 78.274 -7.525 -75.087 1.00 81.88 444 ILE A O 1
ATOM 3502 N N . GLU A 1 445 ? 77.898 -6.114 -73.383 1.00 84.69 445 GLU A N 1
ATOM 3503 C CA . GLU A 1 445 ? 78.769 -5.048 -73.880 1.00 84.69 445 GLU A CA 1
ATOM 3504 C C . GLU A 1 445 ? 80.230 -5.507 -73.995 1.00 84.69 445 GLU A C 1
ATOM 3506 O O . GLU A 1 445 ? 80.858 -5.279 -75.027 1.00 84.69 445 GLU A O 1
ATOM 3511 N N . ARG A 1 446 ? 80.747 -6.247 -73.003 1.00 85.38 446 ARG A N 1
ATOM 3512 C CA . ARG A 1 446 ? 82.083 -6.867 -73.082 1.00 85.38 446 ARG A CA 1
ATOM 3513 C C . ARG A 1 446 ? 82.203 -7.844 -74.252 1.00 85.38 446 ARG A C 1
ATOM 3515 O O . ARG A 1 446 ? 83.167 -7.765 -75.004 1.00 85.38 446 ARG A O 1
ATOM 3522 N N . CYS A 1 447 ? 81.210 -8.714 -74.446 1.00 86.12 447 CYS A N 1
ATOM 3523 C CA . CYS A 1 447 ? 81.200 -9.655 -75.571 1.00 86.12 447 CYS A CA 1
ATOM 3524 C C . CYS A 1 447 ? 81.172 -8.925 -76.926 1.00 86.12 447 CYS A C 1
ATOM 3526 O O . CYS A 1 447 ? 81.831 -9.344 -77.878 1.00 86.12 447 CYS A O 1
ATOM 3528 N N . LYS A 1 448 ? 80.440 -7.808 -77.023 1.00 84.38 448 LYS A N 1
ATOM 3529 C CA . LYS A 1 448 ? 80.416 -6.974 -78.230 1.00 84.38 448 LYS A CA 1
ATOM 3530 C C . LYS A 1 448 ? 81.774 -6.316 -78.491 1.00 84.38 448 LYS A C 1
ATOM 3532 O O . LYS A 1 448 ? 82.269 -6.408 -79.607 1.00 84.38 448 LYS A O 1
ATOM 3537 N N . GLN A 1 449 ? 82.399 -5.724 -77.471 1.00 84.38 449 GLN A N 1
ATOM 3538 C CA . GLN A 1 449 ? 83.731 -5.117 -77.589 1.00 84.38 449 GLN A CA 1
ATOM 3539 C C . GLN A 1 449 ? 84.792 -6.132 -78.033 1.00 84.38 449 GLN A C 1
ATOM 3541 O O . GLN A 1 449 ? 85.635 -5.823 -78.874 1.00 84.38 449 GLN A O 1
ATOM 3546 N N . GLU A 1 450 ? 84.727 -7.355 -77.510 1.00 85.50 450 GLU A N 1
ATOM 3547 C CA . GLU A 1 450 ? 85.617 -8.446 -77.908 1.00 85.50 450 GLU A CA 1
ATOM 3548 C C . GLU A 1 450 ? 85.417 -8.834 -79.383 1.00 85.50 450 GLU A C 1
ATOM 3550 O O . GLU A 1 450 ? 86.385 -8.916 -80.142 1.00 85.50 450 GLU A O 1
ATOM 3555 N N . LYS A 1 451 ? 84.161 -8.968 -79.835 1.00 84.19 451 LYS A N 1
ATOM 3556 C CA . LYS A 1 451 ? 83.832 -9.210 -81.251 1.00 84.19 451 LYS A CA 1
ATOM 3557 C C . LYS A 1 451 ? 84.292 -8.074 -82.170 1.00 84.19 451 LYS A C 1
ATOM 3559 O O . LYS A 1 451 ? 84.853 -8.348 -83.230 1.00 84.19 451 LYS A O 1
ATOM 3564 N N . ASP A 1 452 ? 84.098 -6.820 -81.769 1.00 82.94 452 ASP A N 1
ATOM 3565 C CA . ASP A 1 452 ? 84.513 -5.644 -82.545 1.00 82.94 452 ASP A CA 1
ATOM 3566 C C . ASP A 1 452 ? 86.045 -5.551 -82.653 1.00 82.94 452 ASP A C 1
ATOM 3568 O O . ASP A 1 452 ? 86.578 -5.177 -83.701 1.00 82.94 452 ASP A O 1
ATOM 3572 N N . SER A 1 453 ? 86.769 -5.937 -81.596 1.00 87.44 453 SER A N 1
ATOM 3573 C CA . SER A 1 453 ? 88.234 -6.043 -81.605 1.00 87.44 453 SER A CA 1
ATOM 3574 C C . SER A 1 453 ? 88.716 -7.089 -82.615 1.00 87.44 453 SER A C 1
ATOM 3576 O O . SER A 1 453 ? 89.565 -6.796 -83.463 1.00 87.44 453 SER A O 1
ATOM 3578 N N . LEU A 1 454 ? 88.106 -8.281 -82.602 1.00 88.50 454 LEU A N 1
ATOM 3579 C CA . LEU A 1 454 ? 88.405 -9.344 -83.567 1.00 88.50 454 LEU A CA 1
ATOM 3580 C C . LEU A 1 454 ? 88.107 -8.911 -85.010 1.00 88.50 454 LEU A C 1
ATOM 3582 O O . LEU A 1 454 ? 88.897 -9.180 -85.917 1.00 88.50 454 LEU A O 1
ATOM 3586 N N . LEU A 1 455 ? 86.999 -8.199 -85.236 1.00 86.56 455 LEU A N 1
ATOM 3587 C CA . LEU A 1 455 ? 86.649 -7.680 -86.557 1.00 86.56 455 LEU A CA 1
ATOM 3588 C C . LEU A 1 455 ? 87.670 -6.647 -87.052 1.00 86.56 455 LEU A C 1
ATOM 3590 O O . LEU A 1 455 ? 88.117 -6.733 -88.195 1.00 86.56 455 LEU A O 1
ATOM 3594 N N . LYS A 1 456 ? 88.095 -5.707 -86.198 1.00 85.44 456 LYS A N 1
ATOM 3595 C CA . LYS A 1 456 ? 89.151 -4.736 -86.535 1.00 85.44 456 LYS A CA 1
ATOM 3596 C C . LYS A 1 456 ? 90.467 -5.424 -86.892 1.00 85.44 456 LYS A C 1
ATOM 3598 O O . LYS A 1 456 ? 91.115 -5.038 -87.864 1.00 85.44 456 LYS A O 1
ATOM 3603 N N . GLN A 1 457 ? 90.845 -6.461 -86.147 1.00 85.88 457 GLN A N 1
ATOM 3604 C CA . GLN A 1 457 ? 92.043 -7.245 -86.441 1.00 85.88 457 GLN A CA 1
ATOM 3605 C C . GLN A 1 457 ? 91.937 -7.947 -87.804 1.00 85.88 457 GLN A C 1
ATOM 3607 O O . GLN A 1 457 ? 92.893 -7.926 -88.580 1.00 85.88 457 GLN A O 1
ATOM 3612 N N . LYS A 1 458 ? 90.763 -8.502 -88.134 1.00 87.88 458 LYS A N 1
ATOM 3613 C CA . LYS A 1 458 ? 90.490 -9.100 -89.448 1.00 87.88 458 LYS A CA 1
ATOM 3614 C C . LYS A 1 458 ? 90.607 -8.077 -90.581 1.00 87.88 458 LYS A C 1
ATOM 3616 O O . LYS A 1 458 ? 91.301 -8.350 -91.555 1.00 87.88 458 LYS A O 1
ATOM 3621 N N . ILE A 1 459 ? 90.015 -6.890 -90.420 1.00 83.62 459 ILE A N 1
ATOM 3622 C CA . ILE A 1 459 ? 90.121 -5.797 -91.400 1.00 83.62 459 ILE A CA 1
ATOM 3623 C C . ILE A 1 459 ? 91.589 -5.416 -91.622 1.00 83.62 459 ILE A C 1
ATOM 3625 O O . ILE A 1 459 ? 92.019 -5.342 -92.767 1.00 83.62 459 ILE A O 1
ATOM 3629 N N . MET A 1 460 ? 92.392 -5.254 -90.562 1.00 86.44 460 MET A N 1
ATOM 3630 C CA . MET A 1 460 ? 93.826 -4.962 -90.713 1.00 86.44 460 MET A CA 1
ATOM 3631 C C . MET A 1 460 ? 94.586 -6.053 -91.477 1.00 86.44 460 MET A C 1
ATOM 3633 O O . MET A 1 460 ? 95.456 -5.748 -92.296 1.00 86.44 460 MET A O 1
ATOM 3637 N N . LEU A 1 461 ? 94.284 -7.328 -91.215 1.00 87.06 461 LEU A N 1
ATOM 3638 C CA . LEU A 1 461 ? 94.910 -8.439 -91.933 1.00 87.06 461 LEU A CA 1
ATOM 3639 C C . LEU A 1 461 ? 94.519 -8.447 -93.415 1.00 87.06 461 LEU A C 1
ATOM 3641 O O . LEU A 1 461 ? 95.383 -8.672 -94.268 1.00 87.06 461 LEU A O 1
ATOM 3645 N N . ASP A 1 462 ? 93.257 -8.164 -93.725 1.00 87.06 462 ASP A N 1
ATOM 3646 C CA . ASP A 1 462 ? 92.759 -8.096 -95.098 1.00 87.06 462 ASP A CA 1
ATOM 3647 C C . ASP A 1 462 ? 93.298 -6.858 -95.845 1.00 87.06 462 ASP A C 1
ATOM 3649 O O . ASP A 1 462 ? 93.731 -6.980 -96.992 1.00 87.06 462 ASP A O 1
ATOM 3653 N N . GLU A 1 463 ? 93.416 -5.699 -95.189 1.00 87.88 463 GLU A N 1
ATOM 3654 C CA . GLU A 1 463 ? 94.076 -4.492 -95.717 1.00 87.88 463 GLU A CA 1
ATOM 3655 C C . GLU A 1 463 ? 95.554 -4.770 -96.041 1.00 87.88 463 GLU A C 1
ATOM 3657 O O . GLU A 1 463 ? 96.045 -4.446 -97.126 1.00 87.88 463 GLU A O 1
ATOM 3662 N N . ARG A 1 464 ? 96.270 -5.458 -95.139 1.00 87.12 464 ARG A N 1
ATOM 3663 C CA . ARG A 1 464 ? 97.662 -5.875 -95.363 1.00 87.12 464 ARG A CA 1
ATOM 3664 C C . ARG A 1 464 ? 97.776 -6.831 -96.549 1.00 87.12 464 ARG A C 1
ATOM 3666 O O . ARG A 1 464 ? 98.694 -6.686 -97.356 1.00 87.12 464 ARG A O 1
ATOM 3673 N N . ARG A 1 465 ? 96.855 -7.793 -96.684 1.00 86.75 465 ARG A N 1
ATOM 3674 C CA . ARG A 1 465 ? 96.794 -8.696 -97.848 1.00 86.75 465 ARG A CA 1
ATOM 3675 C C . ARG A 1 465 ? 96.549 -7.924 -99.142 1.00 86.75 465 ARG A C 1
ATOM 3677 O O . ARG A 1 465 ? 97.249 -8.175 -100.123 1.00 86.75 465 ARG A O 1
ATOM 3684 N N . ARG A 1 466 ? 95.624 -6.959 -99.136 1.00 87.12 466 ARG A N 1
ATOM 3685 C CA . ARG A 1 466 ? 95.338 -6.074 -100.276 1.00 87.12 466 ARG A CA 1
ATOM 3686 C C . ARG A 1 466 ? 96.574 -5.276 -100.689 1.00 87.12 466 ARG A C 1
ATOM 3688 O O . ARG A 1 466 ? 96.931 -5.275 -101.864 1.00 87.12 466 ARG A O 1
ATOM 3695 N N . LEU A 1 467 ? 97.273 -4.667 -99.731 1.00 88.06 467 LEU A N 1
ATOM 3696 C CA . LEU A 1 467 ? 98.513 -3.925 -99.979 1.00 88.06 467 LEU A CA 1
ATOM 3697 C C . LEU A 1 467 ? 99.619 -4.817 -100.554 1.00 88.06 467 LEU A C 1
ATOM 3699 O O . LEU A 1 467 ? 100.307 -4.425 -101.496 1.00 88.06 467 LEU A O 1
ATOM 3703 N N . LEU A 1 468 ? 99.779 -6.034 -100.026 1.00 86.12 468 LEU A N 1
ATOM 3704 C CA . LEU A 1 468 ? 100.733 -7.007 -100.563 1.00 86.12 468 LEU A CA 1
ATOM 3705 C C . LEU A 1 468 ? 100.385 -7.415 -102.002 1.00 86.12 468 LEU A C 1
ATOM 3707 O O . LEU A 1 468 ? 101.288 -7.545 -102.828 1.00 86.12 468 LEU A O 1
ATOM 3711 N N . ALA A 1 469 ? 99.100 -7.582 -102.323 1.00 85.44 469 ALA A N 1
ATOM 3712 C CA . ALA A 1 469 ? 98.650 -7.865 -103.684 1.00 85.44 469 ALA A CA 1
ATOM 3713 C C . ALA A 1 469 ? 98.927 -6.689 -104.639 1.00 85.44 469 ALA A C 1
ATOM 3715 O O . ALA A 1 469 ? 99.459 -6.910 -105.726 1.00 85.44 469 ALA A O 1
ATOM 3716 N N . MET A 1 470 ? 98.658 -5.446 -104.219 1.00 84.12 470 MET A N 1
ATOM 3717 C CA . MET A 1 470 ? 98.980 -4.245 -105.006 1.00 84.12 470 MET A CA 1
ATOM 3718 C C . MET A 1 470 ? 100.478 -4.146 -105.307 1.00 84.12 470 MET A C 1
ATOM 3720 O O . MET A 1 470 ? 100.855 -3.999 -106.468 1.00 84.12 470 MET A O 1
ATOM 3724 N N . ARG A 1 471 ? 101.339 -4.332 -104.295 1.00 87.38 471 ARG A N 1
ATOM 3725 C CA . ARG A 1 471 ? 102.800 -4.336 -104.481 1.00 87.38 471 ARG A CA 1
ATOM 3726 C C . ARG A 1 471 ? 103.266 -5.423 -105.446 1.00 87.38 471 ARG A C 1
ATOM 3728 O O . ARG A 1 471 ? 104.170 -5.176 -106.236 1.00 87.38 471 ARG A O 1
ATOM 3735 N N . LYS A 1 472 ? 102.657 -6.616 -105.414 1.00 85.94 472 LYS A N 1
ATOM 3736 C CA . LYS A 1 472 ? 102.956 -7.679 -106.390 1.00 85.94 472 LYS A CA 1
ATOM 3737 C C . LYS A 1 472 ? 102.624 -7.238 -107.815 1.00 85.94 472 LYS A C 1
ATOM 3739 O O . LYS A 1 472 ? 103.439 -7.443 -108.708 1.00 85.94 472 LYS A O 1
ATOM 3744 N N . VAL A 1 473 ? 101.466 -6.613 -108.029 1.00 86.75 473 VAL A N 1
ATOM 3745 C CA . VAL A 1 473 ? 101.065 -6.103 -109.352 1.00 86.75 473 VAL A CA 1
ATOM 3746 C C . VAL A 1 473 ? 101.999 -4.984 -109.823 1.00 86.75 473 VAL A C 1
ATOM 3748 O O . VAL A 1 473 ? 102.419 -4.982 -110.979 1.00 86.75 473 VAL A O 1
ATOM 3751 N N . GLU A 1 474 ? 102.367 -4.056 -108.940 1.00 84.31 474 GLU A N 1
ATOM 3752 C CA . GLU A 1 474 ? 103.322 -2.985 -109.249 1.00 84.31 474 GLU A CA 1
ATOM 3753 C C . GLU A 1 474 ? 104.714 -3.530 -109.578 1.00 84.31 474 GLU A C 1
ATOM 3755 O O . GLU A 1 474 ? 105.302 -3.115 -110.575 1.00 84.31 474 GLU A O 1
ATOM 3760 N N . ALA A 1 475 ? 105.209 -4.509 -108.815 1.00 82.38 475 ALA A N 1
ATOM 3761 C CA . ALA A 1 475 ? 106.473 -5.183 -109.099 1.00 82.38 475 ALA A CA 1
ATOM 3762 C C . ALA A 1 475 ? 106.448 -5.867 -110.475 1.00 82.38 475 ALA A C 1
ATOM 3764 O O . ALA A 1 475 ? 107.386 -5.702 -111.253 1.00 82.38 475 ALA A O 1
ATOM 3765 N N . ILE A 1 476 ? 105.353 -6.558 -110.821 1.00 84.44 476 ILE A N 1
ATOM 3766 C CA . ILE A 1 476 ? 105.167 -7.153 -112.154 1.00 84.44 476 ILE A CA 1
ATOM 3767 C C . ILE A 1 476 ? 105.209 -6.069 -113.241 1.00 84.44 476 ILE A C 1
ATOM 3769 O O . ILE A 1 476 ? 105.905 -6.243 -114.242 1.00 84.44 476 ILE A O 1
ATOM 3773 N N . ARG A 1 477 ? 104.518 -4.933 -113.062 1.00 82.62 477 ARG A N 1
ATOM 3774 C CA . ARG A 1 477 ? 104.545 -3.815 -114.027 1.00 82.62 477 ARG A CA 1
ATOM 3775 C C . ARG A 1 477 ? 105.951 -3.240 -114.207 1.00 82.62 477 ARG A C 1
ATOM 3777 O O . ARG A 1 477 ? 106.365 -3.027 -115.344 1.00 82.62 477 ARG A O 1
ATOM 3784 N N . LEU A 1 478 ? 106.686 -3.033 -113.115 1.00 83.19 478 LEU A N 1
ATOM 3785 C CA . LEU A 1 478 ? 108.065 -2.530 -113.126 1.00 83.19 478 LEU A CA 1
ATOM 3786 C C . LEU A 1 478 ? 109.014 -3.491 -113.849 1.00 83.19 478 LEU A C 1
ATOM 3788 O O . LEU A 1 478 ? 109.761 -3.070 -114.729 1.00 83.19 478 LEU A O 1
ATOM 3792 N N . VAL A 1 479 ? 108.931 -4.788 -113.542 1.00 80.25 479 VAL A N 1
ATOM 3793 C CA . VAL A 1 479 ? 109.712 -5.834 -114.218 1.00 80.25 479 VAL A CA 1
ATOM 3794 C C . VAL A 1 479 ? 109.373 -5.883 -115.710 1.00 80.25 479 VAL A C 1
ATOM 3796 O O . VAL A 1 479 ? 110.273 -5.896 -116.545 1.00 80.25 479 VAL A O 1
ATOM 3799 N N . THR A 1 480 ? 108.087 -5.822 -116.065 1.00 79.75 480 THR A N 1
ATOM 3800 C CA . THR A 1 480 ? 107.633 -5.805 -117.467 1.00 79.75 480 THR A CA 1
ATOM 3801 C C . THR A 1 480 ? 108.161 -4.577 -118.219 1.00 79.75 480 THR A C 1
ATOM 3803 O O . THR A 1 480 ? 108.582 -4.683 -119.371 1.00 79.75 480 THR A O 1
ATOM 3806 N N . PHE A 1 481 ? 108.172 -3.407 -117.573 1.00 82.19 481 PHE A N 1
ATOM 3807 C CA . PHE A 1 481 ? 108.718 -2.174 -118.139 1.00 82.19 481 PHE A CA 1
ATOM 3808 C C . PHE A 1 481 ? 110.236 -2.260 -118.357 1.00 82.19 481 PHE A C 1
ATOM 3810 O O . PHE A 1 481 ? 110.722 -1.900 -119.431 1.00 82.19 481 PHE A O 1
ATOM 3817 N N . LEU A 1 482 ? 110.983 -2.785 -117.381 1.00 78.19 482 LEU A N 1
ATOM 3818 C CA . LEU A 1 482 ? 112.428 -2.992 -117.505 1.00 78.19 482 LEU A CA 1
ATOM 3819 C C . LEU A 1 482 ? 112.764 -3.975 -118.635 1.00 78.19 482 LEU A C 1
ATOM 3821 O O . LEU A 1 482 ? 113.649 -3.684 -119.438 1.00 78.19 482 LEU A O 1
ATOM 3825 N N . PHE A 1 483 ? 112.016 -5.077 -118.771 1.00 78.19 483 PHE A N 1
ATOM 3826 C CA . PHE A 1 483 ? 112.187 -6.017 -119.885 1.00 78.19 483 PHE A CA 1
ATOM 3827 C C . PHE A 1 483 ? 111.963 -5.357 -121.253 1.00 78.19 483 PHE A C 1
ATOM 3829 O O . PHE A 1 483 ? 112.781 -5.542 -122.155 1.00 78.19 483 PHE A O 1
ATOM 3836 N N . LYS A 1 484 ? 110.915 -4.531 -121.400 1.00 75.44 484 LYS A N 1
ATOM 3837 C CA . LYS A 1 484 ? 110.676 -3.762 -122.637 1.00 75.44 484 LYS A CA 1
ATOM 3838 C C . LYS A 1 484 ? 111.816 -2.789 -122.952 1.00 75.44 484 LYS A C 1
ATOM 3840 O O . LYS A 1 484 ? 112.173 -2.625 -124.114 1.00 75.44 484 LYS A O 1
ATOM 3845 N N . ARG A 1 485 ? 112.409 -2.154 -121.936 1.00 74.12 485 ARG A N 1
ATOM 3846 C CA . ARG A 1 485 ? 113.508 -1.191 -122.117 1.00 74.12 485 ARG A CA 1
ATOM 3847 C C . ARG A 1 485 ? 114.843 -1.865 -122.451 1.00 74.12 485 ARG A C 1
ATOM 3849 O O . ARG A 1 485 ? 115.593 -1.330 -123.258 1.00 74.12 485 ARG A O 1
ATOM 3856 N N . ILE A 1 486 ? 115.117 -3.048 -121.898 1.00 73.75 486 ILE A N 1
ATOM 3857 C CA . ILE A 1 486 ? 116.311 -3.842 -122.238 1.00 73.75 486 ILE A CA 1
ATOM 3858 C C . ILE A 1 486 ? 116.240 -4.353 -123.687 1.00 73.75 486 ILE A C 1
ATOM 3860 O O . ILE A 1 486 ? 117.259 -4.364 -124.374 1.00 73.75 486 ILE A O 1
ATOM 3864 N N . GLN A 1 487 ? 115.051 -4.701 -124.194 1.00 65.12 487 GLN A N 1
ATOM 3865 C CA . GLN A 1 487 ? 114.873 -5.088 -125.603 1.00 65.12 487 GLN A CA 1
ATOM 3866 C C . GLN A 1 487 ? 115.163 -3.950 -126.598 1.00 65.12 487 GLN A C 1
ATOM 3868 O O . GLN A 1 487 ? 115.547 -4.230 -127.729 1.00 65.12 487 GLN A O 1
ATOM 3873 N N . LEU A 1 488 ? 115.035 -2.684 -126.182 1.00 61.97 488 LEU A N 1
ATOM 3874 C CA . LEU A 1 488 ? 115.302 -1.508 -127.023 1.00 61.97 488 LEU A CA 1
ATOM 3875 C C . LEU A 1 488 ? 116.783 -1.081 -127.057 1.00 61.97 488 LEU A C 1
ATOM 3877 O O . LEU A 1 488 ? 117.145 -0.269 -127.898 1.00 61.97 488 LEU A O 1
ATOM 3881 N N . LEU A 1 489 ? 117.645 -1.628 -126.190 1.00 60.78 489 LEU A N 1
ATOM 3882 C CA . LEU A 1 489 ? 119.084 -1.307 -126.119 1.00 60.78 489 LEU A CA 1
ATOM 3883 C C . LEU A 1 489 ? 119.991 -2.331 -126.838 1.00 60.78 489 LEU A C 1
ATOM 3885 O O . LEU A 1 489 ? 121.211 -2.274 -126.712 1.00 60.78 489 LEU A O 1
ATOM 3889 N N . ARG A 1 490 ? 119.415 -3.262 -127.612 1.00 57.28 490 ARG A N 1
ATOM 3890 C CA . ARG A 1 490 ? 120.140 -4.146 -128.544 1.00 57.28 490 ARG A CA 1
ATOM 3891 C C . ARG A 1 490 ? 119.687 -3.875 -129.982 1.00 57.28 490 ARG A C 1
ATOM 3893 O O . ARG A 1 490 ? 118.883 -4.637 -130.516 1.00 57.28 490 ARG A O 1
ATOM 3900 N N . ARG A 1 491 ? 120.192 -2.805 -130.594 1.00 46.75 491 ARG A N 1
ATOM 3901 C CA . ARG A 1 491 ? 120.381 -2.663 -132.045 1.00 46.75 491 ARG A CA 1
ATOM 3902 C C . ARG A 1 491 ? 121.323 -1.513 -132.342 1.00 46.75 491 ARG A C 1
ATOM 3904 O O . ARG A 1 491 ? 121.151 -0.462 -131.690 1.00 46.75 491 ARG A O 1
#

pLDDT: mean 77.49, std 21.12, range [24.17, 98.38]